Protein 3P57 (pdb70)

Foldseek 3Di:
DVDDDDPDDDDDPVVNVVVCVVVVVVVLVVVLCCCVVVVDKDKDWDQDPVRDIDIDIPDDNVVVVVVVVPD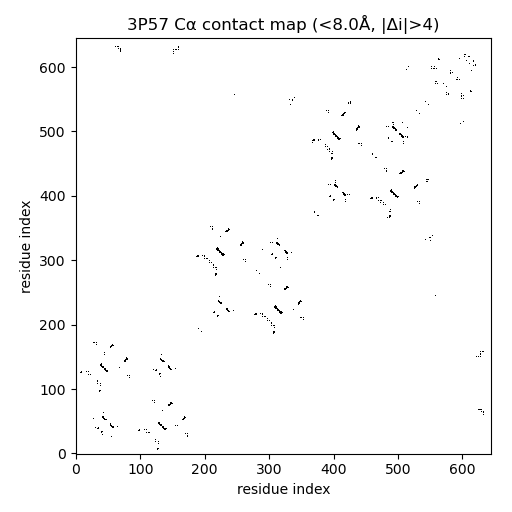DDDDDDDDPVRVVVVVVVD/DVDDDDPDDDDDPVVNVVVCVVVVVVVLVVVLVCCVVPVDWDKDWDQPPVGDIDIDINPDNVVVVVVVVPDDDDDDDDDPVVVVVVVVVD/DVDDDDPDQDDDPVCNVVVCVVVVVVVLVVVLCCCVVVVDWDKDWDQDPVGDIDIDIPDDPVVVVVCVVPVDDDDDDDDPVRVVVVVVVD/DVDDDDPDQDPDPVVNVVVCVVVVVVVQVVVLCCCVVVVDWDKDWDADPVGDIDIDTNDDPVVVVVVVVVDDDDDDDDDPVNVVVVVVVD/DVDDDDPDDDDDPVVNVVVCVVVVVVVLVVVLCCCVVPVDWDKDWDQDPVGDIDIDIPDDNVVVVVVVVPDDDDDDDDDPVRVVVVVVVD/DVDDDDPDDDPPPVVNVVVCVVVVVVVQVVVLCCCVVVVDWDKDWDQDPVGDIDIDTNPDNVVVVVVVVPDDDDDDDDDPVNVVVVVVVD/DDDPVVVVVVVLVVVLVQQLCLLPDPPPPDPDVCNVVNVVLQVVPVVPPPDCVVQVVSLLVVLVDDDPCDRSRPCSNVNVVVVVVVVVVVVVVVVVVVVVVVVVD

Nearest PDB structures (foldseek):
  3p57-assembly1_P  TM=1.010E+00  e=5.625E-16  Homo sapiens
  3io2-assembly1_A  TM=8.941E-01  e=8.814E-12  Homo sapiens
  2mh0-assembly1_B  TM=8.559E-01  e=2.219E-09  Homo sapiens
  7xfg-assembly1_A  TM=8.666E-01  e=4.600E-09  Homo sapiens
  8c84-assembly1_B  TM=9.902E-01  e=6.700E-14  Homo sapiens

B-factor: mean 36.72, std 18.79, range [4.83, 115.81]

Radius of gyration: 32.67 Å; Cα contacts (8 Å, |Δi|>4): 825; chains: 7; bounding box: 84×65×101 Å

GO terms:
  GO:0005515 protein binding (F, IPI)
  GO:0000978 RNA polymerase II cis-regulatory region sequence-specific DNA binding (F, IDA)
  GO:0001228 DNA-binding transcription activator activity, RNA polymerase II-specific (F, IDA)
  GO:0045944 positive regulation of transcription by RNA polymerase II (P, IDA)
  GO:0003682 chromatin binding (F, IDA)
  GO:0005654 nucleoplasm (C, TAS)
  GO:0003700 DNA-binding transcription factor activity (F, IDA)
  GO:0010613 positive regulation of cardiac muscle hypertrophy (P, IDA)
  GO:0005667 transcription regulator complex (C, IDA)
  GO:0010613 positive regulation of cardiac muscle hypertrophy (P, IGI)
  GO:0061629 RNA polymerase II-specific DNA-binding transcription factor binding (F, IPI)
  GO:0005654 nucleoplasm (C, IDA)
  GO:0005634 nucleus (C, IDA)
  GO:0000977 RNA polymerase II transcription regulatory region sequence-specific DNA binding (F, IDA)
  GO:0000981 DNA-binding transcription factor activity, RNA polymerase II-specific (F, IDA)
  GO:00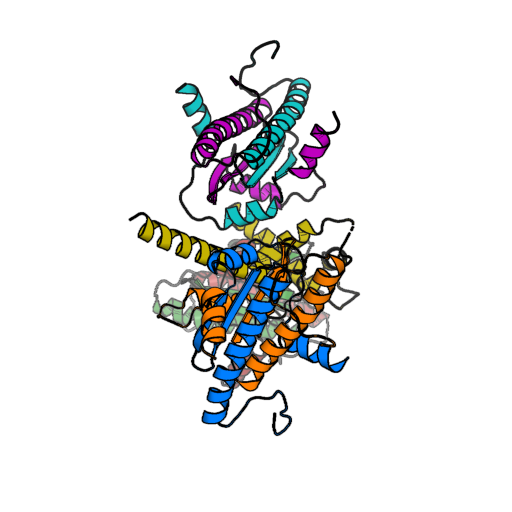43565 sequence-specific DNA binding (F, IDA)
  GO:0006351 DNA-templated transcription (P, IDA)
  GO:0007507 heart development (P, IEP)
  GO:0071277 cellular response to calcium ion (P, IDA)
  GO:0000122 negative regulation of transcription by RNA polymerase II (P, IDA)

Sequence (645 aa):
GRKKIQITRIMDERNRQVTFTKRKFGLMKKAYELSVLCDCEIALIIFNSSNKLFQYASTDMDKVLLKYTEYNEPHESRTNSDIVEALNKKGRKKIQITRIMDERNRQVTFTKRKFGLMKKAYELSVLCDCEIALIIFNSSNKLFQYASTDMDKVLLKYTEYNEPHESRTNSDIVEALNKKGRKKIQITRIMDERNRQVTFTKRKFGLMKKAYELSVLCDCEIALIIFNSSNKLFQYASTDMDKVLLKYTEYNEPHESRTNSDIVEALNKKGRKKIQITRIMDERNRQVTFTKRKFGLMKKAYELSVLCDCEIALIIFNSSNKLFQYASTDMDKVLLKYTEYNEPHESRTNSDIVEALNKKGRKKIQITRIMDERNRQVTFTKRKFGLMKKAYELSVLCDCEIALIIFNSSNKLFQYASTDMDKVLLKYTEYNEPHESRTNSDIVEALNKKGRKKIQITRIMDERNRQVTFTKRKFGLMKKAYELSVLCDCEIALIIFNSSNKLFQYASTDMDKVLLKYTEYNEPHESRTNSDIVEALNKKHMSPGDSRRLSIQRCIQSLVHACQCRNANCSLPSCQKMKRVVQHTKGCCPICKQLIALCCYHAKHCQENKCPVPFCLNIKQKLRQQQLQHRLQQAQMLRRRMASM

Organism: Homo sapiens (NCBI:txid9606)

Solvent-accessible surface area: 38625 Å² total; per-residue (Å²): 117,252,162,164,88,128,47,94,120,26,143,82,119,188,71,35,95,81,17,7,71,141,60,12,48,32,2,0,75,90,0,22,20,1,8,43,1,3,53,12,53,0,2,0,1,0,2,22,57,74,79,117,2,37,20,0,6,14,63,68,14,17,117,0,0,35,59,4,10,105,35,115,112,137,64,52,58,54,51,32,73,62,0,52,96,23,43,111,180,174,120,245,164,180,88,124,49,90,123,28,142,88,116,189,78,38,96,81,17,6,68,141,60,12,63,31,3,0,76,91,0,21,18,1,7,39,2,3,54,8,57,0,2,0,1,0,1,21,62,72,82,115,3,36,17,0,2,8,73,48,10,3,118,1,0,37,60,32,39,107,49,141,117,139,65,55,62,55,56,31,69,60,0,54,84,16,42,106,172,183,116,253,160,178,86,129,50,87,127,22,152,84,120,188,74,40,96,86,19,7,69,143,63,15,48,30,1,1,79,88,0,24,18,0,8,43,2,2,52,10,52,0,2,0,3,0,2,15,53,72,82,118,2,30,19,0,5,22,59,66,13,96,137,0,5,10,60,28,43,23,41,130,108,136,66,57,59,64,50,30,75,65,3,54,90,28,42,104,172,183,120,245,162,163,87,121,56,88,121,27,143,84,115,192,72,23,87,59,22,3,63,147,56,17,78,30,2,3,73,87,0,16,22,1,5,38,0,2,59,11,43,0,2,0,2,0,1,10,41,83,74,114,3,30,17,0,3,6,57,63,10,47,65,0,8,8,72,33,47,82,50,141,103,129,68,57,60,62,56,31,70,59,0,50,83,23,48,104,170,191,114,246,155,173,88,128,51,93,115,28,143,85,113,194,76,22,95,75,21,4,75,147,57,18,48,33,2,1,76,89,0,20,16,0,5,41,1,3,60,10,56,0,1,0,2,0,2,11,46,75,76,116,4,35,18,0,4,18,62,61,13,59,105,2,2,35,69,32,33,100,50,149,103,130,58,60,59,74,32,26,71,58,7,49,76,34,54,107,157,218,116,259,170,171,85,138,52,91,119,28,150,81,116,187,79,34,102,74,20,8,69,142,65,17,107,29,2,4,75,88,0,19,20,1,6,38,2,1,58,9,59,0,2,0,2,0,3,16,53,70,84,111,4,32,17,0,3,3,85,14,9,23,112,0,0,23,62,34,70,86,56,136,115,128,68,58,60,51,50,31,72,61,1,49,97,16,39,114,174,189,208,40,61,35,16,47,26,18,102,10,22,19,66,59,52,12,40,8,0,40,45,2,8,104,12,191,88,99,136,42,112,26,79,28,3,105,154,32,55,162,43,22,118,33,112,169,64,110,103,94,93,34,100,114,9,48,11,30,0,13,34,29,3,67,140,8,127,92,122,139,10,63,5,19,85,0,81,71,12,32,52,98,68,70,23,81,77,0,35,100,80,7,80,100,42,34,69,106,115,128,130,136,81,94,193

Structure (mmCIF, N/CA/C/O backbone):
data_3P57
#
_entry.id   3P57
#
_cell.length_a   74.846
_cell.length_b   90.926
_cell.length_c   144.802
_cell.angle_alpha   90.00
_cell.angle_beta   90.00
_cell.angle_gamma   90.00
#
_symmetry.space_group_name_H-M   'P 21 21 21'
#
loop_
_entity.id
_entity.type
_entity.pdbx_description
1 polymer 'Myocyte-specific enhancer factor 2A'
2 polymer "DNA (5'-D(*A*AP*AP*CP*TP*AP*TP*TP*TP*AP*TP*AP*AP*GP*A)-3')"
3 polymer "DNA (5'-D(*TP*TP*CP*TP*TP*AP*TP*AP*AP*AP*TP*AP*GP*TP*T)-3')"
4 polymer 'Histone acetyltransferase p300'
5 non-polymer 'ZINC ION'
6 water water
#
loop_
_atom_site.group_PDB
_atom_site.id
_atom_site.type_symbol
_atom_site.label_atom_id
_atom_site.label_alt_id
_atom_site.label_comp_id
_atom_site.label_asym_id
_atom_site.label_entity_id
_atom_site.label_seq_id
_atom_site.pdbx_PDB_ins_code
_atom_site.Cartn_x
_atom_site.Cartn_y
_atom_site.Cartn_z
_atom_site.occupancy
_atom_site.B_iso_or_equiv
_atom_site.auth_seq_id
_atom_site.auth_comp_id
_atom_site.auth_asym_id
_atom_site.auth_atom_id
_atom_site.pdbx_PDB_model_num
ATOM 1 N N . GLY A 1 1 ? -16.329 -34.414 -6.004 1.00 11.68 2 GLY A N 1
ATOM 2 C CA . GLY A 1 1 ? -16.777 -35.765 -5.724 1.00 15.39 2 GLY A CA 1
ATOM 3 C C . GLY A 1 1 ? -18.061 -36.049 -6.484 1.00 19.33 2 GLY A C 1
ATOM 4 O O . GLY A 1 1 ? -18.625 -35.139 -7.102 1.00 18.08 2 GLY A O 1
ATOM 5 N N . ARG A 1 2 ? -18.516 -37.301 -6.462 1.00 16.63 3 ARG A N 1
ATOM 6 C CA . ARG A 1 2 ? -19.725 -37.658 -7.187 1.00 23.04 3 ARG A CA 1
ATOM 7 C C . ARG A 1 2 ? -20.860 -36.807 -6.655 1.00 24.12 3 ARG A C 1
ATOM 8 O O . ARG A 1 2 ? -21.790 -36.486 -7.383 1.00 27.25 3 ARG A O 1
ATOM 16 N N . LYS A 1 3 ? -20.769 -36.427 -5.385 1.00 21.39 4 LYS A N 1
ATOM 17 C CA . LYS A 1 3 ? -21.777 -35.560 -4.786 1.00 24.77 4 LYS A CA 1
ATOM 18 C C . LYS A 1 3 ? -21.136 -34.520 -3.885 1.00 23.55 4 LYS A C 1
ATOM 19 O O . LYS A 1 3 ? -20.102 -34.777 -3.273 1.00 21.63 4 LYS A O 1
ATOM 25 N N . LYS A 1 4 ? -21.730 -33.340 -3.796 1.00 19.95 5 LYS A N 1
ATOM 26 C CA . LYS A 1 4 ? -21.204 -32.378 -2.857 1.00 21.03 5 LYS A CA 1
ATOM 27 C C . LYS A 1 4 ? -21.500 -32.830 -1.436 1.00 23.79 5 LYS A C 1
ATOM 28 O O . LYS A 1 4 ? -22.560 -33.372 -1.169 1.00 22.74 5 LYS A O 1
ATOM 34 N N . ILE A 1 5 ? -20.558 -32.623 -0.523 1.00 19.71 6 ILE A N 1
ATOM 35 C CA . ILE A 1 5 ? -20.833 -32.865 0.878 1.00 23.25 6 ILE A CA 1
ATOM 36 C C . ILE A 1 5 ? -20.748 -31.572 1.659 1.00 21.68 6 ILE A C 1
ATOM 37 O O . ILE A 1 5 ? -20.041 -30.642 1.266 1.00 24.54 6 ILE A O 1
ATOM 42 N N . GLN A 1 6 ? -21.475 -31.512 2.765 1.00 18.08 7 GLN A N 1
ATOM 43 C CA . GLN A 1 6 ? -21.405 -30.349 3.631 1.00 19.13 7 GLN A CA 1
ATOM 44 C C . GLN A 1 6 ? -20.335 -30.591 4.708 1.00 16.87 7 GLN A C 1
ATOM 45 O O . GLN A 1 6 ? -20.000 -31.729 5.035 1.00 14.33 7 GLN A O 1
ATOM 51 N N . ILE A 1 7 ? -19.774 -29.516 5.236 1.00 14.77 8 ILE A N 1
ATOM 52 C CA . ILE A 1 7 ? -18.734 -29.676 6.236 1.00 19.08 8 ILE A CA 1
ATOM 53 C C . ILE A 1 7 ? -19.375 -29.801 7.621 1.00 14.68 8 ILE A C 1
ATOM 54 O O . ILE A 1 7 ? -19.555 -28.814 8.313 1.00 14.51 8 ILE A O 1
ATOM 59 N N . THR A 1 8 ? -19.699 -31.036 7.985 1.00 11.66 9 THR A N 1
ATOM 60 C CA . THR A 1 8 ? -20.323 -31.389 9.251 1.00 18.12 9 THR A CA 1
ATOM 61 C C . THR A 1 8 ? -19.837 -32.801 9.527 1.00 15.90 9 THR A C 1
ATOM 62 O O . THR A 1 8 ? -19.482 -33.512 8.595 1.00 17.41 9 THR A O 1
ATOM 66 N N . ARG A 1 9 ? -19.816 -33.210 10.791 1.00 19.70 10 ARG A N 1
ATOM 67 C CA . ARG A 1 9 ? -19.177 -34.478 11.158 1.00 22.64 10 ARG A CA 1
ATOM 68 C C . ARG A 1 9 ? -19.716 -35.663 10.379 1.00 17.88 10 ARG A C 1
ATOM 69 O O . ARG A 1 9 ? -20.918 -35.835 10.264 1.00 18.61 10 ARG A O 1
ATOM 77 N N . ILE A 1 10 ? -18.819 -36.485 9.849 1.00 16.41 11 ILE A N 1
ATOM 78 C CA . ILE A 1 10 ? -19.216 -37.704 9.177 1.00 17.40 11 ILE A CA 1
ATOM 79 C C . ILE A 1 10 ? -19.602 -38.781 10.197 1.00 31.66 11 ILE A C 1
ATOM 80 O O . ILE A 1 10 ? -18.803 -39.165 11.051 1.00 27.73 11 ILE A O 1
ATOM 85 N N . MET A 1 11 ? -20.822 -39.288 10.087 1.00 32.63 12 MET A N 1
ATOM 86 C CA . MET A 1 11 ? -21.351 -40.154 11.128 1.00 39.44 12 MET A CA 1
ATOM 87 C C . MET A 1 11 ? -21.067 -41.632 10.916 1.00 37.28 12 MET A C 1
ATOM 88 O O . MET A 1 11 ? -20.885 -42.359 11.886 1.00 44.73 12 MET A O 1
ATOM 93 N N . ASP A 1 12 ? -20.991 -42.067 9.662 1.00 31.31 13 ASP A N 1
ATOM 94 C CA . ASP A 1 12 ? -20.591 -43.442 9.362 1.00 35.92 13 ASP A CA 1
ATOM 95 C C . ASP A 1 12 ? -19.104 -43.689 9.665 1.00 38.90 13 ASP A C 1
ATOM 96 O O . ASP A 1 12 ? -18.222 -43.090 9.030 1.00 31.87 13 ASP A O 1
ATOM 101 N N . GLU A 1 13 ? -18.830 -44.590 10.606 1.00 36.63 14 GLU A N 1
ATOM 102 C CA . GLU A 1 13 ? -17.463 -44.829 11.076 1.00 37.39 14 GLU A CA 1
ATOM 103 C C . GLU A 1 13 ? -16.476 -45.229 9.972 1.00 34.60 14 GLU A C 1
ATOM 104 O O . GLU A 1 13 ? -15.362 -44.709 9.916 1.00 26.83 14 GLU A O 1
ATOM 110 N N . ARG A 1 14 ? -16.871 -46.174 9.126 1.00 30.08 15 ARG A N 1
ATOM 111 C CA . ARG A 1 14 ? -16.010 -46.628 8.047 1.00 33.96 15 ARG A CA 1
ATOM 112 C C . ARG A 1 14 ? -15.682 -45.462 7.125 1.00 26.64 15 ARG A C 1
ATOM 113 O O . ARG A 1 14 ? -14.516 -45.190 6.814 1.00 25.17 15 ARG A O 1
ATOM 121 N N . ASN A 1 15 ? -16.731 -44.784 6.686 1.00 25.78 16 ASN A N 1
ATOM 122 C CA . ASN A 1 15 ? -16.606 -43.687 5.753 1.00 25.55 16 ASN A CA 1
ATOM 123 C C . ASN A 1 15 ? -15.721 -42.619 6.356 1.00 26.25 16 ASN A C 1
ATOM 124 O O . ASN A 1 15 ? -14.869 -42.062 5.672 1.00 20.65 16 ASN A O 1
ATOM 129 N N . ARG A 1 16 ? -15.903 -42.349 7.644 1.00 19.47 17 ARG A N 1
ATOM 130 C CA . ARG A 1 16 ? -15.111 -41.306 8.257 1.00 22.49 17 ARG A CA 1
ATOM 131 C C . ARG A 1 16 ? -13.618 -41.629 8.198 1.00 21.11 17 ARG A C 1
ATOM 132 O O . ARG A 1 16 ? -12.807 -40.758 7.920 1.00 15.78 17 ARG A O 1
ATOM 140 N N . GLN A 1 17 ? -13.271 -42.885 8.432 1.00 19.23 18 GLN A N 1
ATOM 141 C CA . GLN A 1 17 ? -11.885 -43.318 8.384 1.00 20.56 18 GLN A CA 1
ATOM 142 C C . GLN A 1 17 ? -11.252 -43.203 6.987 1.00 21.85 18 GLN A C 1
ATOM 143 O O . GLN A 1 17 ? -10.097 -42.755 6.826 1.00 17.49 18 GLN A O 1
ATOM 149 N N . VAL A 1 18 ? -11.995 -43.647 5.983 1.00 21.18 19 VAL A N 1
ATOM 150 C CA . VAL A 1 18 ? -11.523 -43.597 4.602 1.00 19.65 19 VAL A CA 1
ATOM 151 C C . VAL A 1 18 ? -11.252 -42.144 4.256 1.00 19.17 19 VAL A C 1
ATOM 152 O O . VAL A 1 18 ? -10.223 -41.820 3.664 1.00 15.95 19 VAL A O 1
ATOM 156 N N . THR A 1 19 ? -12.188 -41.278 4.644 1.00 15.23 20 THR A N 1
ATOM 157 C CA . THR A 1 19 ? -12.087 -39.852 4.401 1.00 16.16 20 THR A CA 1
ATOM 158 C C . THR A 1 19 ? -10.891 -39.199 5.111 1.00 15.60 20 THR A C 1
ATOM 159 O O . THR A 1 19 ? -10.233 -38.331 4.537 1.00 14.54 20 THR A O 1
ATOM 163 N N . PHE A 1 20 ? -10.614 -39.623 6.346 1.00 16.48 21 PHE A N 1
ATOM 164 C CA . PHE A 1 20 ? -9.542 -39.027 7.138 1.00 14.34 21 PHE A CA 1
ATOM 165 C C . PHE A 1 20 ? -8.236 -39.269 6.393 1.00 13.22 21 PHE A C 1
ATOM 166 O O . PHE A 1 20 ? -7.475 -38.341 6.137 1.00 11.44 21 PHE A O 1
ATOM 174 N N . THR A 1 21 ? -8.020 -40.519 6.010 1.00 12.38 22 THR A N 1
ATOM 175 C CA . THR A 1 21 ? -6.749 -40.940 5.457 1.00 16.44 22 THR A CA 1
ATOM 176 C C . THR A 1 21 ? -6.523 -40.247 4.121 1.00 14.63 22 THR A C 1
ATOM 177 O O . THR A 1 21 ? -5.463 -39.716 3.871 1.00 12.97 22 THR A O 1
ATOM 181 N N . LYS A 1 22 ? -7.541 -40.253 3.274 1.00 13.97 23 LYS A N 1
ATOM 182 C CA . LYS A 1 22 ? -7.463 -39.601 1.973 1.00 12.38 23 LYS A CA 1
ATOM 183 C C . LYS A 1 22 ? -7.255 -38.101 2.089 1.00 11.64 23 LYS A C 1
ATOM 184 O O . LYS A 1 22 ? -6.345 -37.556 1.476 1.00 12.08 23 LYS A O 1
ATOM 190 N N . ARG A 1 23 ? -8.093 -37.420 2.870 1.00 10.17 24 ARG A N 1
ATOM 191 C CA . ARG A 1 23 ? -7.929 -35.979 3.028 1.00 12.39 24 ARG A CA 1
ATOM 192 C C . ARG A 1 23 ? -6.680 -35.551 3.798 1.00 10.70 24 ARG A C 1
ATOM 193 O O . ARG A 1 23 ? -6.187 -34.442 3.596 1.00 9.33 24 ARG A O 1
ATOM 201 N N . LYS A 1 24 ? -6.193 -36.405 4.691 1.00 10.97 25 LYS A N 1
ATOM 202 C CA . LYS A 1 24 ? -4.958 -36.117 5.415 1.00 10.64 25 LYS A CA 1
ATOM 203 C C . LYS A 1 24 ? -3.764 -36.112 4.447 1.00 10.87 25 LYS A C 1
ATOM 204 O O . LYS A 1 24 ? -2.917 -35.222 4.494 1.00 7.83 25 LYS A O 1
ATOM 210 N N . PHE A 1 25 ? -3.691 -37.117 3.584 1.00 10.83 26 PHE A N 1
ATOM 211 C CA . PHE A 1 25 ? -2.649 -37.093 2.571 1.00 10.40 26 PHE A CA 1
ATOM 212 C C . PHE A 1 25 ? -2.761 -35.845 1.681 1.00 11.20 26 PHE A C 1
ATOM 213 O O . PHE A 1 25 ? -1.759 -35.193 1.383 1.00 10.90 26 PHE A O 1
ATOM 221 N N . GLY A 1 26 ? -3.985 -35.502 1.268 1.00 10.35 27 GLY A N 1
ATOM 222 C CA . GLY A 1 26 ? -4.194 -34.343 0.420 1.00 8.68 27 GLY A CA 1
ATOM 223 C C . GLY A 1 26 ? -3.733 -33.070 1.115 1.00 10.78 27 GLY A C 1
ATOM 224 O O . GLY A 1 26 ? -3.149 -32.193 0.487 1.00 10.64 27 GLY A O 1
ATOM 225 N N . LEU A 1 27 ? -3.998 -32.959 2.417 1.00 10.03 28 LEU A N 1
ATOM 226 C CA . LEU A 1 27 ? -3.495 -31.819 3.203 1.00 10.40 28 LEU A CA 1
ATOM 227 C C . LEU A 1 27 ? -1.970 -31.765 3.198 1.00 8.81 28 LEU A C 1
ATOM 228 O O . LEU A 1 27 ? -1.367 -30.732 2.926 1.00 11.75 28 LEU A O 1
ATOM 233 N N . MET A 1 28 ? -1.330 -32.884 3.505 1.00 9.45 29 MET A N 1
ATOM 234 C CA . MET A 1 28 ? 0.126 -32.901 3.533 1.00 8.71 29 MET A CA 1
ATOM 235 C C . MET A 1 28 ? 0.710 -32.584 2.152 1.00 9.89 29 MET A C 1
ATOM 236 O O . MET A 1 28 ? 1.756 -31.960 2.037 1.00 11.49 29 MET A O 1
ATOM 241 N N . LYS A 1 29 ? 0.042 -33.028 1.097 1.00 9.91 30 LYS A N 1
ATOM 242 C CA . LYS A 1 29 ? 0.544 -32.742 -0.241 1.00 12.11 30 LYS A CA 1
ATOM 243 C C . LYS A 1 29 ? 0.507 -31.239 -0.508 1.00 10.95 30 LYS A C 1
ATOM 244 O O . LYS A 1 29 ? 1.507 -30.674 -0.955 1.00 10.00 30 LYS A O 1
ATOM 250 N N . LYS A 1 30 ? -0.628 -30.599 -0.220 1.00 7.82 31 LYS A N 1
ATOM 251 C CA . LYS A 1 30 ? -0.731 -29.134 -0.329 1.00 9.77 31 LYS A CA 1
ATOM 252 C C . LYS A 1 30 ? 0.313 -28.388 0.496 1.00 8.70 31 LYS A C 1
ATOM 253 O O . LYS A 1 30 ? 0.766 -27.330 0.083 1.00 9.52 31 LYS A O 1
ATOM 259 N N . ALA A 1 31 ? 0.622 -28.893 1.689 1.00 5.63 32 ALA A N 1
ATOM 260 C CA . ALA A 1 31 ? 1.592 -28.250 2.571 1.00 8.85 32 ALA A CA 1
ATOM 261 C C . ALA A 1 31 ? 2.991 -28.394 1.956 1.00 8.46 32 ALA A C 1
ATOM 262 O O . ALA A 1 31 ? 3.725 -27.433 1.863 1.00 7.41 32 ALA A O 1
ATOM 264 N N . TYR A 1 32 ? 3.337 -29.597 1.526 1.00 7.70 33 TYR A N 1
ATOM 265 C CA . TYR A 1 32 ? 4.582 -29.776 0.788 1.00 12.06 33 TYR A CA 1
ATOM 266 C C . TYR A 1 32 ? 4.708 -28.747 -0.378 1.00 11.99 33 TYR A C 1
ATOM 267 O O . TYR A 1 32 ? 5.694 -28.014 -0.458 1.00 9.31 33 TYR A O 1
ATOM 276 N N . GLU A 1 33 ? 3.685 -28.658 -1.232 1.00 9.00 34 GLU A N 1
ATOM 277 C CA . GLU A 1 33 ? 3.724 -27.740 -2.381 1.00 11.04 34 GLU A CA 1
ATOM 278 C C . GLU A 1 33 ? 3.876 -26.289 -1.965 1.00 8.46 34 GLU A C 1
ATOM 279 O O . GLU A 1 33 ? 4.628 -25.537 -2.579 1.00 8.67 34 GLU A O 1
ATOM 285 N N . LEU A 1 34 ? 3.150 -25.888 -0.933 1.00 8.04 35 LEU A N 1
ATOM 286 C CA . LEU A 1 34 ? 3.297 -24.529 -0.443 1.00 10.37 35 LEU A CA 1
ATOM 287 C C . LEU A 1 34 ? 4.729 -24.280 0.033 1.00 10.78 35 LEU A C 1
ATOM 288 O O . LEU A 1 34 ? 5.291 -23.219 -0.236 1.00 8.82 35 LEU A O 1
ATOM 293 N N . SER A 1 35 ? 5.316 -25.249 0.734 1.00 8.60 36 SER A N 1
ATOM 294 C CA . SER A 1 35 ? 6.664 -25.032 1.249 1.00 14.13 36 SER A CA 1
ATOM 295 C C . SER A 1 35 ? 7.685 -24.886 0.116 1.00 12.14 36 SER A C 1
ATOM 296 O O . SER A 1 35 ? 8.588 -24.081 0.210 1.00 13.81 36 SER A O 1
ATOM 299 N N . VAL A 1 36 ? 7.518 -25.629 -0.967 1.00 9.36 37 VAL A N 1
ATOM 300 C CA . VAL A 1 36 ? 8.476 -25.540 -2.062 1.00 11.12 37 VAL A CA 1
ATOM 301 C C . VAL A 1 36 ? 8.193 -24.311 -2.916 1.00 13.82 37 VAL A C 1
ATOM 302 O O . VAL A 1 36 ? 9.102 -23.542 -3.219 1.00 12.85 37 VAL A O 1
ATOM 306 N N . LEU A 1 37 ? 6.930 -24.102 -3.276 1.00 9.16 38 LEU A N 1
ATOM 307 C CA . LEU A 1 37 ? 6.572 -22.972 -4.145 1.00 9.89 38 LEU A CA 1
ATOM 308 C C . LEU A 1 37 ? 6.987 -21.633 -3.554 1.00 9.78 38 LEU A C 1
ATOM 309 O O . LEU A 1 37 ? 7.473 -20.751 -4.254 1.00 9.82 38 LEU A O 1
ATOM 314 N N . CYS A 1 38 ? 6.787 -21.472 -2.255 1.00 8.04 39 CYS A N 1
ATOM 315 C CA . CYS A 1 38 ? 6.898 -20.150 -1.684 1.00 8.93 39 CYS A CA 1
ATOM 316 C C . CYS A 1 38 ? 8.020 -20.045 -0.664 1.00 14.27 39 CYS A C 1
ATOM 317 O O . CYS A 1 38 ? 8.086 -19.055 0.065 1.00 14.97 39 CYS A O 1
ATOM 320 N N . ASP A 1 39 ? 8.888 -21.058 -0.634 1.00 12.86 40 ASP A N 1
ATOM 321 C CA . ASP A 1 39 ? 10.059 -21.073 0.244 1.00 16.36 40 ASP A CA 1
ATOM 322 C C . ASP A 1 39 ? 9.632 -20.785 1.686 1.00 19.65 40 ASP A C 1
ATOM 323 O O . ASP A 1 39 ? 10.085 -19.825 2.272 1.00 18.21 40 ASP A O 1
ATOM 328 N N . CYS A 1 40 ? 8.732 -21.587 2.244 1.00 16.32 41 CYS A N 1
ATOM 329 C CA . CYS A 1 40 ? 8.398 -21.386 3.634 1.00 18.20 41 CYS A CA 1
ATOM 330 C C . CYS A 1 40 ? 8.527 -22.672 4.454 1.00 15.49 41 CYS A C 1
ATOM 331 O O . CYS A 1 40 ? 8.861 -23.722 3.925 1.00 16.82 41 CYS A O 1
ATOM 334 N N . GLU A 1 41 ? 8.322 -22.559 5.760 1.00 15.92 42 GLU A N 1
ATOM 335 C CA . GLU A 1 41 ? 8.474 -23.685 6.654 1.00 15.42 42 GLU A CA 1
ATOM 336 C C . GLU A 1 41 ? 7.105 -23.951 7.254 1.00 16.95 42 GLU A C 1
ATOM 337 O O . GLU A 1 41 ? 6.397 -23.025 7.659 1.00 12.84 42 GLU A O 1
ATOM 343 N N . ILE A 1 42 ? 6.750 -25.224 7.328 1.00 14.25 43 ILE A N 1
ATOM 344 C CA . ILE A 1 42 ? 5.421 -25.599 7.720 1.00 11.18 43 ILE A CA 1
ATOM 345 C C . ILE A 1 42 ? 5.547 -26.786 8.617 1.00 11.27 43 ILE A C 1
ATOM 346 O O . ILE A 1 42 ? 6.368 -27.645 8.382 1.00 12.94 43 ILE A O 1
ATOM 351 N N . ALA A 1 43 ? 4.741 -26.805 9.668 1.00 10.86 44 ALA A N 1
ATOM 352 C CA . ALA A 1 43 ? 4.626 -27.961 10.529 1.00 12.05 44 ALA A CA 1
ATOM 353 C C . ALA A 1 43 ? 3.136 -28.221 10.651 1.00 7.77 44 ALA A C 1
ATOM 354 O O . ALA A 1 43 ? 2.365 -27.309 10.860 1.00 6.43 44 ALA A O 1
ATOM 356 N N . LEU A 1 44 ? 2.739 -29.472 10.530 1.00 8.69 45 LEU A N 1
ATOM 357 C CA . LEU A 1 44 ? 1.347 -29.798 10.657 1.00 8.76 45 LEU A CA 1
ATOM 358 C C . LEU A 1 44 ? 1.187 -30.952 11.632 1.00 10.96 45 LEU A C 1
ATOM 359 O O . LEU A 1 44 ? 1.829 -31.997 11.493 1.00 10.52 45 LEU A O 1
ATOM 364 N N . ILE A 1 45 ? 0.333 -30.750 12.628 1.00 8.29 46 ILE A N 1
ATOM 365 C CA . ILE A 1 45 ? 0.075 -31.786 13.610 1.00 10.19 46 ILE A CA 1
ATOM 366 C C . ILE A 1 45 ? -1.402 -32.183 13.680 1.00 9.08 46 ILE A C 1
ATOM 367 O O . ILE A 1 45 ? -2.270 -31.346 13.860 1.00 9.52 46 ILE A O 1
ATOM 372 N N . ILE A 1 46 ? -1.680 -33.475 13.554 1.00 11.53 47 ILE A N 1
ATOM 373 C CA . ILE A 1 46 ? -3.051 -33.947 13.506 1.00 11.94 47 ILE A CA 1
ATOM 374 C C . ILE A 1 46 ? -3.238 -35.080 14.496 1.00 13.56 47 ILE A C 1
ATOM 375 O O . ILE A 1 46 ? -2.500 -36.059 14.466 1.00 12.58 47 ILE A O 1
ATOM 380 N N . PHE A 1 47 ? -4.227 -34.925 15.373 1.00 12.60 48 PHE A N 1
ATOM 381 C CA . PHE A 1 47 ? -4.665 -36.000 16.237 1.00 14.93 48 PHE A CA 1
ATOM 382 C C . PHE A 1 47 ? -6.042 -36.448 15.774 1.00 17.36 48 PHE A C 1
ATOM 383 O O . PHE A 1 47 ? -6.971 -35.626 15.726 1.00 17.29 48 PHE A O 1
ATOM 391 N N . ASN A 1 48 ? -6.188 -37.734 15.448 1.00 15.29 49 ASN A N 1
ATOM 392 C CA . ASN A 1 48 ? -7.489 -38.243 15.021 1.00 20.08 49 ASN A CA 1
ATOM 393 C C . ASN A 1 48 ? -8.419 -38.444 16.217 1.00 21.14 49 ASN A C 1
ATOM 394 O O . ASN A 1 48 ? -8.040 -38.143 17.349 1.00 19.19 49 ASN A O 1
ATOM 399 N N . SER A 1 49 ? -9.634 -38.937 15.972 1.00 21.23 50 SER A N 1
ATOM 400 C CA . SER A 1 49 ? -10.633 -39.026 17.050 1.00 22.48 50 SER A CA 1
ATOM 401 C C . SER A 1 49 ? -10.248 -40.051 18.117 1.00 26.04 50 SER A C 1
ATOM 402 O O . SER A 1 49 ? -10.753 -39.984 19.230 1.00 26.92 50 SER A O 1
ATOM 405 N N . SER A 1 50 ? -9.360 -40.989 17.776 1.00 21.99 51 SER A N 1
ATOM 406 C CA . SER A 1 50 ? -8.825 -41.941 18.760 1.00 25.19 51 SER A CA 1
ATOM 407 C C . SER A 1 50 ? -7.548 -41.434 19.452 1.00 23.44 51 SER A C 1
ATOM 408 O O . SER A 1 50 ? -6.886 -42.167 20.185 1.00 21.45 51 SER A O 1
ATOM 411 N N . ASN A 1 51 ? -7.206 -40.174 19.210 1.00 22.84 52 ASN A N 1
ATOM 412 C CA . ASN A 1 51 ? -5.986 -39.583 19.757 1.00 23.82 52 ASN A CA 1
ATOM 413 C C . ASN A 1 51 ? -4.694 -40.224 19.239 1.00 20.47 52 ASN A C 1
ATOM 414 O O . ASN A 1 51 ? -3.684 -40.266 19.939 1.00 14.88 52 ASN A O 1
ATOM 419 N N . LYS A 1 52 ? -4.728 -40.729 18.014 1.00 19.98 53 LYS A N 1
ATOM 420 C CA . LYS A 1 52 ? -3.490 -41.154 17.381 1.00 18.21 53 LYS A CA 1
ATOM 421 C C . LYS A 1 52 ? -2.913 -39.938 16.665 1.00 18.06 53 LYS A C 1
ATOM 422 O O . LYS A 1 52 ? -3.666 -39.118 16.117 1.00 14.10 53 LYS A O 1
ATOM 428 N N . LEU A 1 53 ? -1.584 -39.822 16.693 1.00 15.77 54 LEU A N 1
ATOM 429 C CA . LEU A 1 53 ? -0.867 -38.676 16.125 1.00 15.57 54 LEU A CA 1
ATOM 430 C C . LEU A 1 53 ? -0.395 -38.911 14.686 1.00 11.89 54 LEU A C 1
ATOM 431 O O . LEU A 1 53 ? 0.079 -39.977 14.346 1.00 12.70 54 LEU A O 1
ATOM 436 N N . PHE A 1 54 ? -0.527 -37.888 13.848 1.00 14.22 55 PHE A N 1
ATOM 437 C CA . PHE A 1 54 ? 0.024 -37.900 12.492 1.00 11.67 55 PHE A CA 1
ATOM 438 C C . PHE A 1 54 ? 0.691 -36.549 12.275 1.00 10.63 55 PHE A C 1
ATOM 439 O O . PHE A 1 54 ? 0.183 -35.545 12.731 1.00 11.34 55 PHE A O 1
ATOM 447 N N . GLN A 1 55 ? 1.841 -36.499 11.612 1.00 10.33 56 GLN A N 1
ATOM 448 C CA . GLN A 1 55 ? 2.564 -35.230 11.548 1.00 11.96 56 GLN A CA 1
ATOM 449 C C . GLN A 1 55 ? 3.321 -35.071 10.239 1.00 11.44 56 GLN A C 1
ATOM 450 O O . GLN A 1 55 ? 3.649 -36.038 9.565 1.00 11.60 56 GLN A O 1
ATOM 456 N N . TYR A 1 56 ? 3.567 -33.821 9.894 1.00 10.68 57 TYR A N 1
ATOM 457 C CA . TYR A 1 56 ? 4.301 -33.471 8.704 1.00 10.09 57 TYR A CA 1
ATOM 458 C C . TYR A 1 56 ? 5.024 -32.191 9.024 1.00 9.62 57 TYR A C 1
ATOM 459 O O . TYR A 1 56 ? 4.501 -31.330 9.742 1.00 10.22 57 TYR A O 1
ATOM 468 N N . ALA A 1 57 ? 6.236 -32.062 8.506 1.00 8.91 58 ALA A N 1
ATOM 469 C CA . ALA A 1 57 ? 6.957 -30.805 8.580 1.00 10.63 58 ALA A CA 1
ATOM 470 C C . ALA A 1 57 ? 7.938 -30.725 7.403 1.00 14.21 58 ALA A C 1
ATOM 471 O O . ALA A 1 57 ? 8.488 -31.740 6.985 1.00 10.89 58 ALA A O 1
ATOM 473 N N . SER A 1 58 ? 8.116 -29.524 6.868 1.00 9.81 59 SER A N 1
ATOM 474 C CA . SER A 1 58 ? 8.978 -29.307 5.729 1.00 13.98 59 SER A CA 1
ATOM 475 C C . SER A 1 58 ? 10.433 -29.255 6.180 1.00 17.86 59 SER A C 1
ATOM 476 O O . SER A 1 58 ? 11.330 -29.314 5.369 1.00 22.47 59 SER A O 1
ATOM 479 N N . THR A 1 59 ? 10.643 -29.110 7.482 1.00 23.64 60 THR A N 1
ATOM 480 C CA . THR A 1 59 ? 11.972 -29.186 8.091 1.00 29.31 60 THR A CA 1
ATOM 481 C C . THR A 1 59 ? 11.817 -29.760 9.494 1.00 26.87 60 THR A C 1
ATOM 482 O O . THR A 1 59 ? 10.712 -30.106 9.903 1.00 30.93 60 THR A O 1
ATOM 486 N N . ASP A 1 60 ? 12.910 -29.857 10.237 1.00 27.93 61 ASP A N 1
ATOM 487 C CA . ASP A 1 60 ? 12.850 -30.449 11.569 1.00 33.22 61 ASP A CA 1
ATOM 488 C C . ASP A 1 60 ? 11.688 -29.854 12.363 1.00 22.45 61 ASP A C 1
ATOM 489 O O . ASP A 1 60 ? 11.635 -28.656 12.567 1.00 18.72 61 ASP A O 1
ATOM 494 N N . MET A 1 61 ? 10.760 -30.711 12.774 1.00 22.02 62 MET A N 1
ATOM 495 C CA . MET A 1 61 ? 9.581 -30.311 13.531 1.00 23.53 62 MET A CA 1
ATOM 496 C C . MET A 1 61 ? 9.941 -29.457 14.742 1.00 22.43 62 MET A C 1
ATOM 497 O O . MET A 1 61 ? 9.377 -28.387 14.966 1.00 19.05 62 MET A O 1
ATOM 502 N N . ASP A 1 62 ? 10.898 -29.937 15.518 1.00 25.46 63 ASP A N 1
ATOM 503 C CA . ASP A 1 62 ? 11.213 -29.308 16.784 1.00 27.63 63 ASP A CA 1
ATOM 504 C C . ASP A 1 62 ? 11.684 -27.888 16.601 1.00 23.09 63 ASP A C 1
ATOM 505 O O . ASP A 1 62 ? 11.373 -27.027 17.428 1.00 22.54 63 ASP A O 1
ATOM 510 N N . LYS A 1 63 ? 12.408 -27.635 15.509 1.00 22.34 64 LYS A N 1
ATOM 511 C CA . LYS A 1 63 ? 12.896 -26.282 15.209 1.00 24.77 64 LYS A CA 1
ATOM 512 C C . LYS A 1 63 ? 11.749 -25.327 14.871 1.00 19.48 64 LYS A C 1
ATOM 513 O O . LYS A 1 63 ? 11.716 -24.185 15.330 1.00 18.77 64 LYS A O 1
ATOM 519 N N . VAL A 1 64 ? 10.827 -25.773 14.024 1.00 19.02 65 VAL A N 1
ATOM 520 C CA . VAL A 1 64 ? 9.665 -24.943 13.732 1.00 20.33 65 VAL A CA 1
ATOM 521 C C . VAL A 1 64 ? 8.865 -24.647 15.011 1.00 15.56 65 VAL A C 1
ATOM 522 O O . VAL A 1 64 ? 8.375 -23.541 15.206 1.00 17.71 65 VAL A O 1
ATOM 526 N N . LEU A 1 65 ? 8.714 -25.638 15.880 1.00 17.18 66 LEU A N 1
ATOM 527 C CA . LEU A 1 65 ? 7.874 -25.445 17.075 1.00 19.46 66 LEU A CA 1
ATOM 528 C C . LEU A 1 65 ? 8.563 -24.505 18.072 1.00 17.02 66 LEU A C 1
ATOM 529 O O . LEU A 1 65 ? 7.931 -23.632 18.647 1.00 16.85 66 LEU A O 1
ATOM 534 N N . LEU A 1 66 ? 9.867 -24.673 18.248 1.00 20.84 67 LEU A N 1
ATOM 535 C CA . LEU A 1 66 ? 10.642 -23.740 19.062 1.00 21.14 67 LEU A CA 1
ATOM 536 C C . LEU A 1 66 ? 10.553 -22.323 18.487 1.00 20.88 67 LEU A C 1
ATOM 537 O O . LEU A 1 66 ? 10.359 -21.374 19.225 1.00 19.33 67 LEU A O 1
ATOM 542 N N . LYS A 1 67 ? 10.680 -22.177 17.167 1.00 19.69 68 LYS A N 1
ATOM 543 C CA . LYS A 1 67 ? 10.522 -20.860 16.541 1.00 18.60 68 LYS A CA 1
ATOM 544 C C . LYS A 1 67 ? 9.135 -20.258 16.826 1.00 19.08 68 LYS A C 1
ATOM 545 O O . LYS A 1 67 ? 8.986 -19.043 16.963 1.00 19.59 68 LYS A O 1
ATOM 551 N N . TYR A 1 68 ? 8.117 -21.101 16.911 1.00 16.38 69 TYR A N 1
ATOM 552 C CA . TYR A 1 68 ? 6.795 -20.617 17.260 1.00 16.08 69 TYR A CA 1
ATOM 553 C C . TYR A 1 68 ? 6.785 -20.070 18.683 1.00 19.19 69 TYR A C 1
ATOM 554 O O . TYR A 1 68 ? 6.295 -18.968 18.920 1.00 17.35 69 TYR A O 1
ATOM 563 N N . THR A 1 69 ? 7.335 -20.833 19.627 1.00 16.75 70 THR A N 1
ATOM 564 C CA . THR A 1 69 ? 7.294 -20.414 21.025 1.00 23.16 70 THR A CA 1
ATOM 565 C C . THR A 1 69 ? 8.066 -19.126 21.232 1.00 24.26 70 THR A C 1
ATOM 566 O O . THR A 1 69 ? 7.734 -18.356 22.118 1.00 22.55 70 THR A O 1
ATOM 570 N N . GLU A 1 70 ? 9.070 -18.883 20.389 1.00 23.39 71 GLU A N 1
ATOM 571 C CA . GLU A 1 70 ? 9.933 -17.713 20.524 1.00 24.75 71 GLU A CA 1
ATOM 572 C C . GLU A 1 70 ? 9.355 -16.490 19.812 1.00 25.40 71 GLU A C 1
ATOM 573 O O . GLU A 1 70 ? 9.854 -15.374 19.969 1.00 27.97 71 GLU A O 1
ATOM 579 N N . TYR A 1 71 ? 8.294 -16.693 19.035 1.00 27.05 72 TYR A N 1
ATOM 580 C CA . TYR A 1 71 ? 7.678 -15.579 18.314 1.00 29.74 72 TYR A CA 1
ATOM 581 C C . TYR A 1 71 ? 6.915 -14.646 19.250 1.00 31.79 72 TYR A C 1
ATOM 582 O O . TYR A 1 71 ? 6.159 -15.094 20.106 1.00 31.75 72 TYR A O 1
ATOM 591 N N . ASN A 1 72 ? 7.092 -13.347 19.058 1.00 39.60 73 ASN A N 1
ATOM 592 C CA . ASN A 1 72 ? 6.476 -12.376 19.950 1.00 45.46 73 ASN A CA 1
ATOM 593 C C . ASN A 1 72 ? 6.031 -11.122 19.218 1.00 43.39 73 ASN A C 1
ATOM 594 O O . ASN A 1 72 ? 6.538 -10.031 19.463 1.00 49.84 73 ASN A O 1
ATOM 599 N N . GLU A 1 73 ? 5.083 -11.302 18.309 1.00 40.59 74 GLU A N 1
ATOM 600 C CA . GLU A 1 73 ? 4.459 -10.212 17.576 1.00 38.18 74 GLU A CA 1
ATOM 601 C C . GLU A 1 73 ? 3.056 -10.704 17.266 1.00 35.99 74 GLU A C 1
ATOM 602 O O . GLU A 1 73 ? 2.846 -11.903 17.138 1.00 37.07 74 GLU A O 1
ATOM 608 N N . PRO A 1 74 ? 2.083 -9.792 17.159 1.00 36.45 75 PRO A N 1
ATOM 609 C CA . PRO A 1 74 ? 0.746 -10.231 16.727 1.00 38.64 75 PRO A CA 1
ATOM 610 C C . PRO A 1 74 ? 0.845 -10.891 15.356 1.00 33.50 75 PRO A C 1
ATOM 611 O O . PRO A 1 74 ? 1.746 -10.557 14.585 1.00 34.36 75 PRO A O 1
ATOM 615 N N . HIS A 1 75 ? -0.068 -11.797 15.042 1.00 30.08 76 HIS A N 1
ATOM 616 C CA . HIS A 1 75 ? 0.000 -12.501 13.770 1.00 26.87 76 HIS A CA 1
ATOM 617 C C . HIS A 1 75 ? -1.295 -13.245 13.513 1.00 24.24 76 HIS A C 1
ATOM 618 O O . HIS A 1 75 ? -2.031 -13.543 14.447 1.00 25.89 76 HIS A O 1
ATOM 625 N N . GLU A 1 76 ? -1.564 -13.556 12.247 1.00 25.83 77 GLU A N 1
ATOM 626 C CA . GLU A 1 76 ? -2.761 -14.306 11.874 1.00 27.77 77 GLU A CA 1
ATOM 627 C C . GLU A 1 76 ? -2.873 -15.603 12.686 1.00 24.98 77 GLU A C 1
ATOM 628 O O . GLU A 1 76 ? -1.978 -16.436 12.649 1.00 20.79 77 GLU A O 1
ATOM 634 N N . SER A 1 77 ? -3.973 -15.749 13.422 1.00 22.40 78 SER A N 1
ATOM 635 C CA . SER A 1 77 ? -4.232 -16.934 14.235 1.00 24.09 78 SER A CA 1
ATOM 636 C C . SER A 1 77 ? -5.664 -17.361 14.046 1.00 26.72 78 SER A C 1
ATOM 637 O O . SER A 1 77 ? -6.561 -16.804 14.671 1.00 27.39 78 SER A O 1
ATOM 640 N N . ARG A 1 78 ? -5.885 -18.347 13.190 1.00 22.06 79 ARG A N 1
ATOM 641 C CA . ARG A 1 78 ? -7.234 -18.764 12.898 1.00 21.78 79 ARG A CA 1
ATOM 642 C C . ARG A 1 78 ? -7.591 -19.994 13.692 1.00 25.69 79 ARG A C 1
ATOM 643 O O . ARG A 1 78 ? -6.718 -20.796 14.069 1.00 19.31 79 ARG A O 1
ATOM 651 N N . THR A 1 79 ? -8.888 -20.120 13.938 1.00 23.09 80 THR A N 1
ATOM 652 C CA . THR A 1 79 ? -9.480 -21.246 14.642 1.00 28.73 80 THR A CA 1
ATOM 653 C C . THR A 1 79 ? -10.692 -21.705 13.833 1.00 27.69 80 THR A C 1
ATOM 654 O O . THR A 1 79 ? -11.088 -21.046 12.873 1.00 29.93 80 THR A O 1
ATOM 658 N N . ASN A 1 80 ? -11.281 -22.830 14.199 1.00 26.14 81 ASN A N 1
ATOM 659 C CA . ASN A 1 80 ? -12.448 -23.290 13.470 1.00 33.86 81 ASN A CA 1
ATOM 660 C C . ASN A 1 80 ? -13.579 -22.253 13.408 1.00 34.64 81 ASN A C 1
ATOM 661 O O . ASN A 1 80 ? -14.173 -22.044 12.353 1.00 42.51 81 ASN A O 1
ATOM 666 N N . SER A 1 81 ? -13.846 -21.568 14.512 1.00 39.53 82 SER A N 1
ATOM 667 C CA . SER A 1 81 ? -14.855 -20.514 14.489 1.00 41.63 82 SER A CA 1
ATOM 668 C C . SER A 1 81 ? -14.492 -19.422 13.495 1.00 46.83 82 SER A C 1
ATOM 669 O O . SER A 1 81 ? -15.314 -19.025 12.676 1.00 54.80 82 SER A O 1
ATOM 672 N N . ASP A 1 82 ? -13.263 -18.928 13.575 1.00 39.53 83 ASP A N 1
ATOM 673 C CA . ASP A 1 82 ? -12.814 -17.838 12.716 1.00 43.46 83 ASP A CA 1
ATOM 674 C C . ASP A 1 82 ? -13.026 -18.137 11.239 1.00 49.44 83 ASP A C 1
ATOM 675 O O . ASP A 1 82 ? -13.496 -17.281 10.497 1.00 52.81 83 ASP A O 1
ATOM 680 N N . ILE A 1 83 ? -12.654 -19.345 10.814 1.00 47.56 84 ILE A N 1
ATOM 681 C CA . ILE A 1 83 ? -12.667 -19.689 9.397 1.00 43.89 84 ILE A CA 1
ATOM 682 C C . ILE A 1 83 ? -14.088 -19.826 8.884 1.00 47.07 84 ILE A C 1
ATOM 683 O O . ILE A 1 83 ? -14.369 -19.566 7.711 1.00 49.68 84 ILE A O 1
ATOM 688 N N . VAL A 1 84 ? -14.981 -20.249 9.766 1.00 45.56 85 VAL A N 1
ATOM 689 C CA . VAL A 1 84 ? -16.394 -20.288 9.434 1.00 54.44 85 VAL A CA 1
ATOM 690 C C . VAL A 1 84 ? -16.899 -18.905 9.003 1.00 58.00 85 VAL A C 1
ATOM 691 O O . VAL A 1 84 ? -17.415 -18.738 7.896 1.00 59.78 85 VAL A O 1
ATOM 695 N N . GLU A 1 85 ? -16.739 -17.917 9.877 1.00 55.23 86 GLU A N 1
ATOM 696 C CA . GLU A 1 85 ? -17.139 -16.548 9.568 1.00 59.40 86 GLU A CA 1
ATOM 697 C C . GLU A 1 85 ? -16.571 -16.082 8.229 1.00 60.03 86 GLU A C 1
ATOM 698 O O . GLU A 1 85 ? -17.285 -15.513 7.402 1.00 60.95 86 GLU A O 1
ATOM 704 N N . ALA A 1 86 ? -15.284 -16.338 8.020 1.00 55.70 87 ALA A N 1
ATOM 705 C CA . ALA A 1 86 ? -14.593 -15.918 6.800 1.00 58.62 87 ALA A CA 1
ATOM 706 C C . ALA A 1 86 ? -15.252 -16.433 5.519 1.00 63.54 87 ALA A C 1
ATOM 707 O O . ALA A 1 86 ? -15.429 -15.680 4.558 1.00 67.64 87 ALA A O 1
ATOM 709 N N . LEU A 1 87 ? -15.602 -17.716 5.506 1.00 60.69 88 LEU A N 1
ATOM 710 C CA . LEU A 1 87 ? -16.246 -18.316 4.343 1.00 62.90 88 LEU A CA 1
ATOM 711 C C . LEU A 1 87 ? -17.657 -17.765 4.127 1.00 70.61 88 LEU A C 1
ATOM 712 O O . LEU A 1 87 ? -18.099 -17.618 2.986 1.00 74.63 88 LEU A O 1
ATOM 717 N N . ASN A 1 88 ? -18.354 -17.460 5.221 1.00 71.35 89 ASN A N 1
ATOM 718 C CA . ASN A 1 88 ? -19.719 -16.927 5.156 1.00 73.73 89 ASN A CA 1
ATOM 719 C C . ASN A 1 88 ? -19.819 -15.566 4.457 1.00 77.28 89 ASN A C 1
ATOM 720 O O . ASN A 1 88 ? -20.820 -15.260 3.806 1.00 80.02 89 ASN A O 1
ATOM 725 N N . LYS A 1 89 ? -18.786 -14.745 4.600 1.00 74.64 90 LYS A N 1
ATOM 726 C CA . LYS A 1 89 ? -18.742 -13.482 3.875 1.00 84.28 90 LYS A CA 1
ATOM 727 C C . LYS A 1 89 ? -18.511 -13.741 2.383 1.00 87.95 90 LYS A C 1
ATOM 728 O O . LYS A 1 89 ? -19.252 -13.232 1.537 1.00 94.09 90 LYS A O 1
ATOM 734 N N . LYS A 1 90 ? -17.489 -14.535 2.065 1.00 81.72 91 LYS A N 1
ATOM 735 C CA . LYS A 1 90 ? -17.208 -14.892 0.676 1.00 81.87 91 LYS A CA 1
ATOM 736 C C . LYS A 1 90 ? -18.370 -15.684 0.078 1.00 86.52 91 LYS A C 1
ATOM 737 O O . LYS A 1 90 ? -18.280 -16.903 -0.086 1.00 84.48 91 LYS A O 1
ATOM 744 N N . GLY B 1 1 ? -5.643 -24.295 -12.485 1.00 9.45 2 GLY B N 1
ATOM 745 C CA . GLY B 1 1 ? -5.165 -22.990 -12.908 1.00 13.10 2 GLY B CA 1
ATOM 746 C C . GLY B 1 1 ? -5.210 -22.889 -14.423 1.00 15.14 2 GLY B C 1
ATOM 747 O O . GLY B 1 1 ? -5.447 -23.898 -15.077 1.00 13.39 2 GLY B O 1
ATOM 748 N N . ARG B 1 2 ? -5.006 -21.688 -14.979 1.00 16.87 3 ARG B N 1
ATOM 749 C CA . ARG B 1 2 ? -5.004 -21.521 -16.439 1.00 20.99 3 ARG B CA 1
ATOM 750 C C . ARG B 1 2 ? -3.967 -22.451 -17.059 1.00 20.28 3 ARG B C 1
ATOM 751 O O . ARG B 1 2 ? -4.083 -22.840 -18.217 1.00 21.71 3 ARG B O 1
ATOM 759 N N . LYS B 1 3 ? -2.973 -22.822 -16.256 1.00 15.01 4 LYS B N 1
ATOM 760 C CA . LYS B 1 3 ? -1.829 -23.596 -16.719 1.00 21.35 4 LYS B CA 1
ATOM 761 C C . LYS B 1 3 ? -1.257 -24.465 -15.582 1.00 25.83 4 LYS B C 1
ATOM 762 O O . LYS B 1 3 ? -1.277 -24.067 -14.418 1.00 22.18 4 LYS B O 1
ATOM 768 N N . LYS B 1 4 ? -0.749 -25.649 -15.907 1.00 22.64 5 LYS B N 1
ATOM 769 C CA . LYS B 1 4 ? -0.125 -26.493 -14.887 1.00 24.56 5 LYS B CA 1
ATOM 770 C C . LYS B 1 4 ? 1.225 -25.916 -14.478 1.00 26.72 5 LYS B C 1
ATOM 771 O O . LYS B 1 4 ? 1.938 -25.360 -15.306 1.00 26.51 5 LYS B O 1
ATOM 777 N N . ILE B 1 5 ? 1.583 -26.039 -13.204 1.00 20.94 6 ILE B N 1
ATOM 778 C CA . ILE B 1 5 ? 2.898 -25.582 -12.794 1.00 23.87 6 ILE B CA 1
ATOM 779 C C . ILE B 1 5 ? 3.727 -26.717 -12.217 1.00 24.57 6 ILE B C 1
ATOM 780 O O . ILE B 1 5 ? 3.192 -27.716 -11.734 1.00 23.93 6 ILE B O 1
ATOM 785 N N . GLN B 1 6 ? 5.040 -26.547 -12.270 1.00 20.49 7 GLN B N 1
ATOM 786 C CA . GLN B 1 6 ? 5.944 -27.442 -11.586 1.00 26.23 7 GLN B CA 1
ATOM 787 C C . GLN B 1 6 ? 6.109 -26.965 -10.154 1.00 17.58 7 GLN B C 1
ATOM 788 O O . GLN B 1 6 ? 6.090 -25.768 -9.878 1.00 15.51 7 GLN B O 1
ATOM 794 N N . ILE B 1 7 ? 6.255 -27.913 -9.248 1.00 20.25 8 ILE B N 1
ATOM 795 C CA . ILE B 1 7 ? 6.527 -27.588 -7.862 1.00 16.21 8 ILE B CA 1
ATOM 796 C C . ILE B 1 7 ? 8.015 -27.271 -7.713 1.00 18.75 8 ILE B C 1
ATOM 797 O O . ILE B 1 7 ? 8.831 -28.146 -7.401 1.00 16.15 8 ILE B O 1
ATOM 802 N N . THR B 1 8 ? 8.350 -26.011 -7.977 1.00 16.57 9 THR B N 1
ATOM 803 C CA . THR B 1 8 ? 9.691 -25.496 -7.830 1.00 14.79 9 THR B CA 1
ATOM 804 C C . THR B 1 8 ? 9.499 -24.088 -7.313 1.00 14.14 9 THR B C 1
ATOM 805 O O . THR B 1 8 ? 8.464 -23.458 -7.563 1.00 14.45 9 THR B O 1
ATOM 809 N N . ARG B 1 9 ? 10.499 -23.579 -6.619 1.00 13.83 10 ARG B N 1
ATOM 810 C CA . ARG B 1 9 ? 10.386 -22.275 -5.994 1.00 15.74 10 ARG B CA 1
ATOM 811 C C . ARG B 1 9 ? 10.013 -21.203 -7.022 1.00 15.88 10 ARG B C 1
ATOM 812 O O . ARG B 1 9 ? 10.574 -21.144 -8.108 1.00 14.61 10 ARG B O 1
ATOM 820 N N . ILE B 1 10 ? 9.033 -20.382 -6.672 1.00 13.03 11 ILE B N 1
ATOM 821 C CA . ILE B 1 10 ? 8.663 -19.227 -7.473 1.00 15.80 11 ILE B CA 1
ATOM 822 C C . ILE B 1 10 ? 9.637 -18.069 -7.220 1.00 21.21 11 ILE B C 1
ATOM 823 O O . ILE B 1 10 ? 9.738 -17.566 -6.086 1.00 17.18 11 ILE B O 1
ATOM 828 N N . MET B 1 11 ? 10.351 -17.648 -8.263 1.00 17.67 12 MET B N 1
ATOM 829 C CA . MET B 1 11 ? 11.418 -16.668 -8.100 1.00 21.98 12 MET B CA 1
ATOM 830 C C . MET B 1 11 ? 10.929 -15.218 -8.159 1.00 23.65 12 MET B C 1
ATOM 83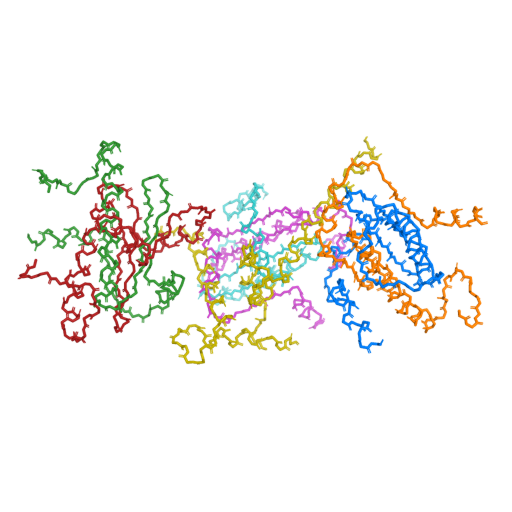1 O O . MET B 1 11 ? 11.459 -14.360 -7.451 1.00 30.51 12 MET B O 1
ATOM 836 N N . ASP B 1 12 ? 9.931 -14.947 -8.997 1.00 19.39 13 ASP B N 1
ATOM 837 C CA . ASP B 1 12 ? 9.296 -13.621 -9.048 1.00 23.24 13 ASP B CA 1
ATOM 838 C C . ASP B 1 12 ? 8.555 -13.272 -7.757 1.00 23.60 13 ASP B C 1
ATOM 839 O O . ASP B 1 12 ? 7.593 -13.962 -7.393 1.00 18.17 13 ASP B O 1
ATOM 844 N N . GLU B 1 13 ? 8.976 -12.186 -7.098 1.00 20.77 14 GLU B N 1
ATOM 845 C CA . GLU B 1 13 ? 8.478 -11.842 -5.762 1.00 23.99 14 GLU B CA 1
ATOM 846 C C . GLU B 1 13 ? 6.963 -11.601 -5.704 1.00 21.58 14 GLU B C 1
ATOM 847 O O . GLU B 1 13 ? 6.300 -12.069 -4.785 1.00 18.56 14 GLU B O 1
ATOM 853 N N . ARG B 1 14 ? 6.424 -10.858 -6.667 1.00 21.46 15 ARG B N 1
ATOM 854 C CA . ARG B 1 14 ? 4.986 -10.592 -6.676 1.00 25.23 15 ARG B CA 1
ATOM 855 C C . ARG B 1 14 ? 4.210 -11.907 -6.760 1.00 19.12 15 ARG B C 1
ATOM 856 O O . ARG B 1 14 ? 3.344 -12.177 -5.946 1.00 18.82 15 ARG B O 1
ATOM 864 N N . ASN B 1 15 ? 4.564 -12.734 -7.729 1.00 19.53 16 ASN B N 1
ATOM 865 C CA . ASN B 1 15 ? 3.909 -14.018 -7.921 1.00 20.29 16 ASN B CA 1
ATOM 866 C C . ASN B 1 15 ? 4.053 -14.936 -6.699 1.00 17.98 16 ASN B C 1
ATOM 867 O O . ASN B 1 15 ? 3.086 -15.577 -6.265 1.00 13.71 16 ASN B O 1
ATOM 872 N N . ARG B 1 16 ? 5.262 -15.004 -6.151 1.00 15.01 17 ARG B N 1
ATOM 873 C CA . ARG B 1 16 ? 5.482 -15.798 -4.9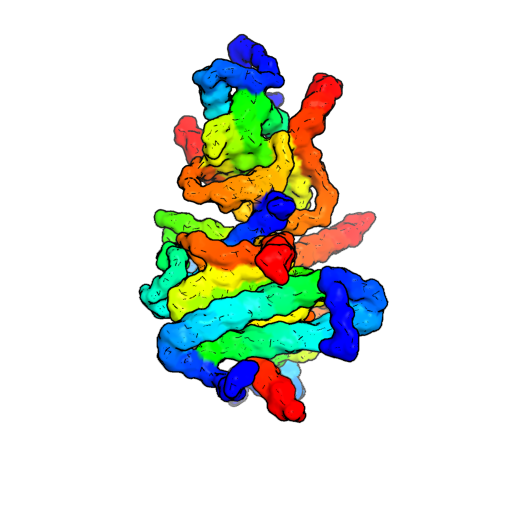60 1.00 14.36 17 ARG B CA 1
ATOM 874 C C . ARG B 1 16 ? 4.563 -15.334 -3.816 1.00 12.96 17 ARG B C 1
ATOM 875 O O . ARG B 1 16 ? 3.972 -16.151 -3.119 1.00 12.22 17 ARG B O 1
ATOM 883 N N . GLN B 1 17 ? 4.436 -14.030 -3.639 1.00 12.40 18 GLN B N 1
ATOM 884 C CA . GLN B 1 17 ? 3.682 -13.502 -2.507 1.00 17.23 18 GLN B CA 1
ATOM 885 C C . GLN B 1 17 ? 2.172 -13.693 -2.678 1.00 16.47 18 GLN B C 1
ATOM 886 O O . GLN B 1 17 ? 1.496 -14.091 -1.725 1.00 12.35 18 GLN B O 1
ATOM 892 N N . VAL B 1 18 ? 1.662 -13.435 -3.885 1.00 12.53 19 VAL B N 1
ATOM 893 C CA . VAL B 1 18 ? 0.251 -13.692 -4.194 1.00 16.36 19 VAL B CA 1
ATOM 894 C C . VAL B 1 18 ? -0.082 -15.194 -4.050 1.00 14.18 19 VAL B C 1
ATOM 895 O O . VAL B 1 18 ? -1.135 -15.580 -3.528 1.00 11.84 19 VAL B O 1
ATOM 899 N N . THR B 1 19 ? 0.827 -16.041 -4.507 1.00 12.11 20 THR B N 1
ATOM 900 C CA . THR B 1 19 ? 0.605 -17.481 -4.476 1.00 11.91 20 THR B CA 1
ATOM 901 C C . THR B 1 19 ? 0.564 -17.982 -3.009 1.00 13.34 20 THR B C 1
ATOM 902 O O . THR B 1 19 ? -0.292 -18.801 -2.630 1.00 7.86 20 THR B O 1
ATOM 906 N N . PHE B 1 20 ? 1.466 -17.440 -2.196 1.00 9.65 21 PHE B N 1
ATOM 907 C CA . PHE B 1 20 ? 1.547 -17.743 -0.767 1.00 12.42 21 PHE B CA 1
ATOM 908 C C . PHE B 1 20 ? 0.201 -17.483 -0.084 1.00 10.59 21 PHE B C 1
ATOM 909 O O . PHE B 1 20 ? -0.387 -18.380 0.514 1.00 9.82 21 PHE B O 1
ATOM 917 N N . THR B 1 21 ? -0.287 -16.258 -0.204 1.00 10.63 22 THR B N 1
ATOM 918 C CA . THR B 1 21 ? -1.494 -15.838 0.504 1.00 13.49 22 THR B CA 1
ATOM 919 C C . THR B 1 21 ? -2.658 -16.743 0.098 1.00 14.86 22 THR B C 1
ATOM 920 O O . THR B 1 21 ? -3.375 -17.291 0.937 1.00 12.97 22 THR B O 1
ATOM 924 N N . LYS B 1 22 ? -2.801 -16.937 -1.204 1.00 11.09 23 LYS B N 1
ATOM 925 C CA . LYS B 1 22 ? -3.861 -17.759 -1.746 1.00 10.92 23 LYS B CA 1
ATOM 926 C C . LYS B 1 22 ? -3.776 -19.207 -1.249 1.00 13.59 23 LYS B C 1
ATOM 927 O O . LYS B 1 22 ? -4.732 -19.749 -0.695 1.00 11.83 23 LYS B O 1
ATOM 933 N N . ARG B 1 23 ? -2.628 -19.848 -1.445 1.00 10.53 24 ARG B N 1
ATOM 934 C CA . ARG B 1 23 ? -2.503 -21.238 -1.067 1.00 9.31 24 ARG B CA 1
ATOM 935 C C . ARG B 1 23 ? -2.511 -21.458 0.444 1.00 7.65 24 ARG B C 1
ATOM 936 O O . ARG B 1 23 ? -2.919 -22.502 0.892 1.00 7.21 24 ARG B O 1
ATOM 944 N N . LYS B 1 24 ? -2.043 -20.480 1.202 1.00 8.19 25 LYS B N 1
ATOM 945 C CA . LYS B 1 24 ? -2.072 -20.544 2.665 1.00 11.69 25 LYS B CA 1
ATOM 946 C C . LYS B 1 24 ? -3.533 -20.626 3.118 1.00 10.99 25 LYS B C 1
ATOM 947 O O . LYS B 1 24 ? -3.895 -21.474 3.920 1.00 13.09 25 LYS B O 1
ATOM 953 N N . PHE B 1 25 ? -4.368 -19.758 2.575 1.00 10.60 26 PHE B N 1
ATOM 954 C CA . PHE B 1 25 ? -5.806 -19.820 2.865 1.00 16.94 26 PHE B CA 1
ATOM 955 C C . PHE B 1 25 ? -6.405 -21.192 2.493 1.00 12.49 26 PHE B C 1
ATOM 956 O O . PHE B 1 25 ? -7.093 -21.824 3.304 1.00 10.18 26 PHE B O 1
ATOM 964 N N . GLY B 1 26 ? -6.111 -21.663 1.286 1.00 10.40 27 GLY B N 1
ATOM 965 C CA . GLY B 1 26 ? -6.559 -22.969 0.836 1.00 8.24 27 GLY B CA 1
ATOM 966 C C . GLY B 1 26 ? -6.164 -24.126 1.742 1.00 9.61 27 GLY B C 1
ATOM 967 O O . GLY B 1 26 ? -6.930 -25.055 1.953 1.00 9.00 27 GLY B O 1
ATOM 968 N N . LEU B 1 27 ? -4.953 -24.070 2.279 1.00 10.37 28 LEU B N 1
ATOM 969 C CA . LEU B 1 27 ? -4.465 -25.087 3.203 1.00 10.48 28 LEU B CA 1
ATOM 970 C C . LEU B 1 27 ? -5.239 -24.998 4.552 1.00 9.25 28 LEU B C 1
ATOM 971 O O . LEU B 1 27 ? -5.665 -25.995 5.123 1.00 9.59 28 LEU B O 1
ATOM 976 N N . MET B 1 28 ? -5.389 -23.795 5.078 1.00 8.98 29 MET B N 1
ATOM 977 C CA . MET B 1 28 ? -6.189 -23.598 6.297 1.00 9.99 29 MET B CA 1
ATOM 978 C C . MET B 1 28 ? -7.638 -24.084 6.086 1.00 11.44 29 MET B C 1
ATOM 979 O O . MET B 1 28 ? -8.228 -24.722 6.965 1.00 11.20 29 MET B O 1
ATOM 984 N N . LYS B 1 29 ? -8.180 -23.828 4.895 1.00 8.27 30 LYS B N 1
ATOM 985 C CA . LYS B 1 29 ? -9.533 -24.246 4.591 1.00 10.53 30 LYS B CA 1
ATOM 986 C C . LYS B 1 29 ? -9.628 -25.753 4.685 1.00 11.89 30 LYS B C 1
ATOM 987 O O . LYS B 1 29 ? -10.509 -26.278 5.388 1.00 10.01 30 LYS B O 1
ATOM 993 N N . LYS B 1 30 ? -8.703 -26.453 4.031 1.00 7.89 31 LYS B N 1
ATOM 994 C CA . LYS B 1 30 ? -8.718 -27.921 4.057 1.00 9.64 31 LYS B CA 1
ATOM 995 C C . LYS B 1 30 ? -8.466 -28.508 5.455 1.00 10.81 31 LYS B C 1
ATOM 996 O O . LYS B 1 30 ? -8.970 -29.596 5.783 1.00 9.38 31 LYS B O 1
ATOM 1002 N N . ALA B 1 31 ? -7.661 -27.810 6.252 1.00 7.15 32 ALA B N 1
ATOM 1003 C CA . ALA B 1 31 ? -7.378 -28.273 7.598 1.00 10.28 32 ALA B CA 1
ATOM 1004 C C . ALA B 1 31 ? -8.670 -28.149 8.401 1.00 9.52 32 ALA B C 1
ATOM 1005 O O . ALA B 1 31 ? -9.062 -29.060 9.081 1.00 10.62 32 ALA B O 1
ATOM 1007 N N . TYR B 1 32 ? -9.326 -27.009 8.292 1.00 12.30 33 TYR B N 1
ATOM 1008 C CA . TYR B 1 32 ? -10.626 -26.820 8.914 1.00 11.17 33 TYR B CA 1
ATOM 1009 C C . TYR B 1 32 ? -11.561 -27.976 8.570 1.00 11.26 33 TYR B C 1
ATOM 1010 O O . TYR B 1 32 ? -12.043 -28.666 9.472 1.00 12.28 33 TYR B O 1
ATOM 1019 N N . GLU B 1 33 ? -11.777 -28.208 7.270 1.00 11.07 34 GLU B N 1
ATOM 1020 C CA . GLU B 1 33 ? -12.654 -29.276 6.774 1.00 11.65 34 GLU B CA 1
ATOM 1021 C C . GLU B 1 33 ? -12.292 -30.662 7.311 1.00 12.89 34 GLU B C 1
ATOM 1022 O O . GLU B 1 33 ? -13.179 -31.439 7.661 1.00 13.81 34 GLU B O 1
ATOM 1028 N N . LEU B 1 34 ? -10.996 -30.969 7.379 1.00 10.05 35 LEU B N 1
ATOM 1029 C CA . LEU B 1 34 ? -10.553 -32.252 7.913 1.00 11.44 35 LEU B CA 1
ATOM 1030 C C . LEU B 1 34 ? -10.912 -32.365 9.393 1.00 12.82 35 LEU B C 1
ATOM 1031 O O . LEU B 1 34 ? -11.326 -33.434 9.840 1.00 11.04 35 LEU B O 1
ATOM 1036 N N . SER B 1 35 ? -10.763 -31.280 10.148 1.00 8.37 36 SER B N 1
ATOM 1037 C CA . SER B 1 35 ? -11.052 -31.371 11.584 1.00 15.84 36 SER B CA 1
ATOM 1038 C C . SER B 1 35 ? -12.554 -31.474 11.868 1.00 16.64 36 SER B C 1
ATOM 1039 O O . SER B 1 35 ? -12.946 -32.134 12.811 1.00 17.89 36 SER B O 1
ATOM 1042 N N . VAL B 1 36 ? -13.387 -30.853 11.039 1.00 15.34 37 VAL B N 1
ATOM 1043 C CA . VAL B 1 36 ? -14.834 -30.990 11.213 1.00 13.92 37 VAL B CA 1
ATOM 1044 C C . VAL B 1 36 ? -15.374 -32.316 10.675 1.00 16.77 37 VAL B C 1
ATOM 1045 O O . VAL B 1 36 ? -16.098 -33.013 11.382 1.00 18.32 37 VAL B O 1
ATOM 1049 N N . LEU B 1 37 ? -15.010 -32.682 9.445 1.00 13.70 38 LEU B N 1
ATOM 1050 C CA . LEU B 1 37 ? -15.522 -33.907 8.837 1.00 11.81 38 LEU B CA 1
ATOM 1051 C C . LEU B 1 37 ? -15.151 -35.133 9.645 1.00 18.67 38 LEU B C 1
ATOM 1052 O O . LEU B 1 37 ? -15.946 -36.079 9.792 1.00 16.47 38 LEU B O 1
ATOM 1057 N N . CYS B 1 38 ? -13.925 -35.136 10.158 1.00 10.86 39 CYS B N 1
ATOM 1058 C CA . CYS B 1 38 ? -13.398 -36.336 10.776 1.00 18.05 39 CYS B CA 1
ATOM 1059 C C . CYS B 1 38 ? -13.132 -36.203 12.270 1.00 21.19 39 CYS B C 1
ATOM 1060 O O . CYS B 1 38 ? -12.487 -37.055 12.854 1.00 23.53 39 CYS B O 1
ATOM 1063 N N . ASP B 1 39 ? -13.627 -35.130 12.876 1.00 19.43 40 ASP B N 1
ATOM 1064 C CA . ASP B 1 39 ? -13.530 -34.955 14.321 1.00 23.35 40 ASP B CA 1
ATOM 1065 C C . ASP B 1 39 ? -12.109 -35.089 14.880 1.00 28.15 40 ASP B C 1
ATOM 1066 O O . ASP B 1 39 ? -11.885 -35.832 15.834 1.00 23.66 40 ASP B O 1
ATOM 1071 N N . CYS B 1 40 ? -11.150 -34.368 14.305 1.00 17.98 41 CYS B N 1
ATOM 1072 C CA . CYS B 1 40 ? -9.804 -34.416 14.840 1.00 21.26 41 CYS B CA 1
ATOM 1073 C C . CYS B 1 40 ? -9.285 -33.036 15.218 1.00 20.88 41 CYS B C 1
ATOM 1074 O O . CYS B 1 40 ? -9.877 -32.021 14.873 1.00 22.28 41 CYS B O 1
ATOM 1077 N N . GLU B 1 41 ? -8.197 -33.001 15.970 1.00 18.77 42 GLU B N 1
ATOM 1078 C CA . GLU B 1 41 ? -7.622 -31.737 16.358 1.00 15.68 42 GLU B CA 1
ATOM 1079 C C . GLU B 1 41 ? -6.385 -31.522 15.505 1.00 13.95 42 GLU B C 1
ATOM 1080 O O . GLU B 1 41 ? -5.613 -32.446 15.275 1.00 15.10 42 GLU B O 1
ATOM 1086 N N . ILE B 1 42 ? -6.190 -30.293 15.056 1.00 12.40 43 ILE B N 1
ATOM 1087 C CA . ILE B 1 42 ? -5.132 -30.001 14.114 1.00 13.98 43 ILE B CA 1
ATOM 1088 C C . ILE B 1 42 ? -4.420 -28.706 14.481 1.00 12.14 43 ILE B C 1
ATOM 1089 O O . ILE B 1 42 ? -5.062 -27.727 14.832 1.00 12.01 43 ILE B O 1
ATOM 1094 N N . ALA B 1 43 ? -3.092 -28.717 14.401 1.00 9.71 44 ALA B N 1
ATOM 1095 C CA . ALA B 1 43 ? -2.284 -27.495 14.543 1.00 11.34 44 ALA B CA 1
ATOM 1096 C C . ALA B 1 43 ? -1.463 -27.319 13.264 1.00 9.31 44 ALA B C 1
ATOM 1097 O O . ALA B 1 43 ? -0.876 -28.264 12.767 1.00 9.97 44 ALA B O 1
ATOM 1099 N N . LEU B 1 44 ? -1.430 -26.110 12.743 1.00 9.99 45 LEU B N 1
ATOM 1100 C CA . LEU B 1 44 ? -0.750 -25.831 11.500 1.00 10.83 45 LEU B CA 1
ATOM 1101 C C . LEU B 1 44 ? 0.034 -24.546 11.716 1.00 10.99 45 LEU B C 1
ATOM 1102 O O . LEU B 1 44 ? -0.543 -23.509 12.038 1.00 10.04 45 LEU B O 1
ATOM 1107 N N . ILE B 1 45 ? 1.350 -24.640 11.569 1.00 10.46 46 ILE B N 1
ATOM 1108 C CA . ILE B 1 45 ? 2.236 -23.492 11.736 1.00 10.20 46 ILE B CA 1
ATOM 1109 C C . ILE B 1 45 ? 3.002 -23.217 10.455 1.00 9.09 46 ILE B C 1
ATOM 1110 O O . ILE B 1 45 ? 3.654 -24.106 9.918 1.00 10.23 46 ILE B O 1
ATOM 1115 N N . ILE B 1 46 ? 2.946 -21.977 9.991 1.00 9.48 47 ILE B N 1
ATOM 1116 C CA . ILE B 1 46 ? 3.609 -21.601 8.764 1.00 10.35 47 ILE B CA 1
ATOM 1117 C C . ILE B 1 46 ? 4.515 -20.375 8.975 1.00 16.99 47 ILE B C 1
ATOM 1118 O O . ILE B 1 46 ? 4.051 -19.341 9.426 1.00 16.57 47 ILE B O 1
ATOM 1123 N N . PHE B 1 47 ? 5.793 -20.493 8.626 1.00 10.91 48 PHE B N 1
ATOM 1124 C CA . PHE B 1 47 ? 6.660 -19.326 8.512 1.00 14.53 48 PHE B CA 1
ATOM 1125 C C . PHE B 1 47 ? 6.966 -19.016 7.049 1.00 16.87 48 PHE B C 1
ATOM 1126 O O . PHE B 1 47 ? 7.503 -19.870 6.338 1.00 16.32 48 PHE B O 1
ATOM 1134 N N . ASN B 1 48 ? 6.639 -17.801 6.600 1.00 18.59 49 ASN B N 1
ATOM 1135 C CA . ASN B 1 48 ? 6.893 -17.430 5.211 1.00 19.27 49 ASN B CA 1
ATOM 1136 C C . ASN B 1 48 ? 8.387 -17.158 4.974 1.00 22.14 49 ASN B C 1
ATOM 1137 O O . ASN B 1 48 ? 9.187 -17.367 5.878 1.00 18.97 49 ASN B O 1
ATOM 1142 N N . SER B 1 49 ? 8.769 -16.723 3.773 1.00 23.63 50 SER B N 1
ATOM 1143 C CA . SER B 1 49 ? 10.204 -16.664 3.448 1.00 25.70 50 SER B CA 1
ATOM 1144 C C . SER B 1 49 ? 10.930 -15.622 4.286 1.00 29.70 50 SER B C 1
ATOM 1145 O O . SER B 1 49 ? 12.144 -15.721 4.506 1.00 29.22 50 SER B O 1
ATOM 1148 N N . SER B 1 50 ? 10.171 -14.644 4.774 1.00 23.82 51 SER B N 1
ATOM 1149 C CA . SER B 1 50 ? 10.724 -13.576 5.591 1.00 24.81 51 SER B CA 1
ATOM 1150 C C . SER B 1 50 ? 10.489 -13.841 7.083 1.00 28.08 51 SER B C 1
ATOM 1151 O O . SER B 1 50 ? 10.509 -12.921 7.909 1.00 25.57 51 SER B O 1
ATOM 1154 N N . ASN B 1 51 ? 10.255 -15.112 7.404 1.00 29.14 52 ASN B N 1
ATOM 1155 C CA . ASN B 1 51 ? 10.104 -15.579 8.781 1.00 27.62 52 ASN B CA 1
ATOM 1156 C C . ASN B 1 51 ? 8.989 -14.915 9.591 1.00 24.64 52 ASN B C 1
ATOM 1157 O O . ASN B 1 51 ? 9.125 -14.735 10.802 1.00 24.09 52 ASN B O 1
ATOM 1162 N N . LYS B 1 52 ? 7.882 -14.582 8.923 1.00 23.78 53 LYS B N 1
ATOM 1163 C CA . LYS B 1 52 ? 6.662 -14.129 9.598 1.00 21.03 53 LYS B CA 1
ATOM 1164 C C . LYS B 1 52 ? 5.733 -15.308 9.875 1.00 23.92 53 LYS B C 1
ATOM 1165 O O . LYS B 1 52 ? 5.634 -16.233 9.057 1.00 19.81 53 LYS B O 1
ATOM 1171 N N . LEU B 1 53 ? 5.052 -15.263 11.024 1.00 20.70 54 LEU B N 1
ATOM 1172 C CA . LEU B 1 53 ? 4.245 -16.385 11.515 1.00 20.34 54 LEU B CA 1
ATOM 1173 C C . LEU B 1 53 ? 2.785 -16.303 11.063 1.00 16.44 54 LEU B C 1
ATOM 1174 O O . LEU B 1 53 ? 2.176 -15.250 11.161 1.00 17.20 54 LEU B O 1
ATOM 1179 N N . PHE B 1 54 ? 2.246 -17.422 10.569 1.00 12.39 55 PHE B N 1
ATOM 1180 C CA . PHE B 1 54 ? 0.820 -17.574 10.302 1.00 12.34 55 PHE B CA 1
ATOM 1181 C C . PHE B 1 54 ? 0.419 -18.926 10.900 1.00 16.65 55 PHE B C 1
ATOM 1182 O O . PHE B 1 54 ? 1.175 -19.908 10.821 1.00 13.83 55 PHE B O 1
ATOM 1190 N N . GLN B 1 55 ? -0.751 -18.997 11.522 1.00 13.18 56 GLN B N 1
ATOM 1191 C CA . GLN B 1 55 ? -1.095 -20.210 12.217 1.00 12.05 56 GLN B CA 1
ATOM 1192 C C . GLN B 1 55 ? -2.577 -20.512 12.180 1.00 16.00 56 GLN B C 1
ATOM 1193 O O . GLN B 1 55 ? -3.397 -19.640 11.965 1.00 18.16 56 GLN B O 1
ATOM 1199 N N . TYR B 1 56 ? -2.897 -21.778 12.388 1.00 14.12 57 TYR B N 1
ATOM 1200 C CA . TYR B 1 56 ? -4.259 -22.228 12.484 1.00 11.24 57 TYR B CA 1
ATOM 1201 C C . TYR B 1 56 ? -4.273 -23.410 13.438 1.00 12.94 57 TYR B C 1
ATOM 1202 O O . TYR B 1 56 ? -3.393 -24.281 13.401 1.00 11.38 57 TYR B O 1
ATOM 1211 N N . ALA B 1 57 ? -5.277 -23.456 14.295 1.00 13.89 58 ALA B N 1
ATOM 1212 C CA . ALA B 1 57 ? -5.478 -24.653 15.094 1.00 16.04 58 ALA B CA 1
ATOM 1213 C C . ALA B 1 57 ? -6.972 -24.832 15.249 1.00 19.54 58 ALA B C 1
ATOM 1214 O O . ALA B 1 57 ? -7.714 -23.848 15.304 1.00 17.54 58 ALA B O 1
ATOM 1216 N N . SER B 1 58 ? -7.419 -26.080 15.273 1.00 17.02 59 SER B N 1
ATOM 1217 C CA . SER B 1 58 ? -8.842 -26.351 15.349 1.00 21.71 59 SER B CA 1
ATOM 1218 C C . SER B 1 58 ? -9.374 -25.831 16.695 1.00 23.28 59 SER B C 1
ATOM 1219 O O . SER B 1 58 ? -10.342 -25.073 16.747 1.00 26.63 59 SER B O 1
ATOM 1222 N N . THR B 1 59 ? -8.685 -26.219 17.763 1.00 27.03 60 THR B N 1
ATOM 1223 C CA . THR B 1 59 ? -8.872 -25.701 19.120 1.00 32.03 60 THR B CA 1
ATOM 1224 C C . THR B 1 59 ? -7.552 -25.065 19.563 1.00 33.16 60 THR B C 1
ATOM 1225 O O . THR B 1 59 ? -6.590 -25.047 18.799 1.00 37.69 60 THR B O 1
ATOM 1229 N N . ASP B 1 60 ? -7.493 -24.562 20.789 1.00 31.16 61 ASP B N 1
ATOM 1230 C CA . ASP B 1 60 ? -6.286 -23.911 21.314 1.00 33.57 61 ASP B CA 1
ATOM 1231 C C . ASP B 1 60 ? -4.940 -24.475 20.783 1.00 22.18 61 ASP B C 1
ATOM 1232 O O . ASP B 1 60 ? -4.602 -25.628 21.008 1.00 23.58 61 ASP B O 1
ATOM 1237 N N . MET B 1 61 ? -4.175 -23.650 20.082 1.00 22.88 62 MET B N 1
ATOM 1238 C CA . MET B 1 61 ? -2.888 -24.091 19.529 1.00 23.39 62 MET B CA 1
ATOM 1239 C C . MET B 1 61 ? -1.984 -24.778 20.566 1.00 22.66 62 MET B C 1
ATOM 1240 O O . MET B 1 61 ? -1.537 -25.910 20.372 1.00 18.76 62 MET B O 1
ATOM 1245 N N . ASP B 1 62 ? -1.744 -24.087 21.674 1.00 22.65 63 ASP B N 1
ATOM 1246 C CA . ASP B 1 62 ? -0.812 -24.543 22.705 1.00 23.81 63 ASP B CA 1
ATOM 1247 C C . ASP B 1 62 ? -1.222 -25.864 23.330 1.00 23.49 63 ASP B C 1
ATOM 1248 O O . ASP B 1 62 ? -0.372 -26.669 23.680 1.00 24.78 63 ASP B O 1
ATOM 1253 N N . LYS B 1 63 ? -2.523 -26.088 23.469 1.00 24.07 64 LYS B N 1
ATOM 1254 C CA . LYS B 1 63 ? -3.010 -27.362 23.979 1.00 21.59 64 LYS B CA 1
ATOM 1255 C C . LYS B 1 63 ? -2.723 -28.521 23.036 1.00 20.30 64 LYS B C 1
ATOM 1256 O O . LYS B 1 63 ? -2.471 -29.645 23.472 1.00 19.01 64 LYS B O 1
ATOM 1262 N N . VAL B 1 64 ? -2.811 -28.280 21.734 1.00 16.52 65 VAL B N 1
ATOM 1263 C CA . VAL B 1 64 ? -2.493 -29.356 20.810 1.00 14.49 65 VAL B CA 1
ATOM 1264 C C . VAL B 1 64 ? -0.999 -29.677 20.842 1.00 13.86 65 VAL B C 1
ATOM 1265 O O . VAL B 1 64 ? -0.624 -30.836 20.813 1.00 14.62 65 VAL B O 1
ATOM 1269 N N . LEU B 1 65 ? -0.153 -28.649 20.895 1.00 13.24 66 LEU B N 1
ATOM 1270 C CA . LEU B 1 65 ? 1.299 -28.873 20.871 1.00 17.26 66 LEU B CA 1
ATOM 1271 C C . LEU B 1 65 ? 1.734 -29.518 22.175 1.00 16.76 66 LEU B C 1
ATOM 1272 O O . LEU B 1 65 ? 2.597 -30.396 22.188 1.00 15.91 66 LEU B O 1
ATOM 1277 N N . LEU B 1 66 ? 1.113 -29.086 23.272 1.00 20.77 67 LEU B N 1
ATOM 1278 C CA . LEU B 1 66 ? 1.336 -29.730 24.554 1.00 20.90 67 LEU B CA 1
ATOM 1279 C C . LEU B 1 66 ? 1.046 -31.238 24.441 1.00 22.93 67 LEU B C 1
ATOM 1280 O O . LEU B 1 66 ? 1.874 -32.070 24.815 1.00 22.73 67 LEU B O 1
ATOM 1285 N N . LYS B 1 67 ? -0.120 -31.587 23.901 1.00 18.24 68 LYS B N 1
ATOM 1286 C CA . LYS B 1 67 ? -0.467 -32.985 23.726 1.00 19.48 68 LYS B CA 1
ATOM 1287 C C . LYS B 1 67 ? 0.549 -33.673 22.821 1.00 20.45 68 LYS B C 1
ATOM 1288 O O . LYS B 1 67 ? 0.902 -34.849 23.021 1.00 19.46 68 LYS B O 1
ATOM 1294 N N . TYR B 1 68 ? 1.040 -32.931 21.832 1.00 16.59 69 TYR B N 1
ATOM 1295 C CA . TYR B 1 68 ? 2.075 -33.451 20.959 1.00 15.90 69 TYR B CA 1
ATOM 1296 C C . TYR B 1 68 ? 3.325 -33.805 21.763 1.00 20.51 69 TYR B C 1
ATOM 1297 O O . TYR B 1 68 ? 3.904 -34.878 21.566 1.00 17.53 69 TYR B O 1
ATOM 1306 N N . THR B 1 69 ? 3.753 -32.922 22.667 1.00 17.27 70 THR B N 1
ATOM 1307 C CA . THR B 1 69 ? 4.994 -33.211 23.422 1.00 23.33 70 THR B CA 1
ATOM 1308 C C . THR B 1 69 ? 4.887 -34.437 24.338 1.00 25.89 70 THR B C 1
ATOM 1309 O O . THR B 1 69 ? 5.908 -34.945 24.817 1.00 21.81 70 THR B O 1
ATOM 1313 N N . GLU B 1 70 ? 3.663 -34.920 24.569 1.00 18.82 71 GLU B N 1
ATOM 1314 C CA . GLU B 1 70 ? 3.457 -36.037 25.484 1.00 21.90 71 GLU B CA 1
ATOM 1315 C C . GLU B 1 70 ? 3.339 -37.356 24.750 1.00 26.29 71 GLU B C 1
ATOM 1316 O O . GLU B 1 70 ? 3.244 -38.412 25.371 1.00 25.57 71 GLU B O 1
ATOM 1322 N N . TYR B 1 71 ? 3.327 -37.299 23.424 1.00 28.34 72 TYR B N 1
ATOM 1323 C CA . TYR B 1 71 ? 3.142 -38.510 22.643 1.00 23.27 72 TYR B CA 1
ATOM 1324 C C . TYR B 1 71 ? 4.441 -39.303 22.680 1.00 27.54 72 TYR B C 1
ATOM 1325 O O . TYR B 1 71 ? 5.534 -38.734 22.646 1.00 25.49 72 TYR B O 1
ATOM 1334 N N . ASN B 1 72 ? 4.317 -40.620 22.747 1.00 28.75 73 ASN B N 1
ATOM 1335 C CA . ASN B 1 72 ? 5.487 -41.460 22.928 1.00 25.84 73 ASN B CA 1
ATOM 1336 C C . ASN B 1 72 ? 5.319 -42.859 22.363 1.00 24.50 73 ASN B C 1
ATOM 1337 O O . ASN B 1 72 ? 5.501 -43.855 23.062 1.00 32.00 73 ASN B O 1
ATOM 1342 N N . GLU B 1 73 ? 4.958 -42.913 21.088 1.00 24.28 74 GLU B N 1
ATOM 1343 C CA . GLU B 1 73 ? 4.683 -44.150 20.387 1.00 22.93 74 GLU B CA 1
ATOM 1344 C C . GLU B 1 73 ? 5.071 -43.867 18.954 1.00 20.53 74 GLU B C 1
ATOM 1345 O O . GLU B 1 73 ? 4.973 -42.727 18.507 1.00 20.60 74 GLU B O 1
ATOM 1351 N N . PRO B 1 74 ? 5.510 -44.888 18.219 1.00 16.14 75 PRO B N 1
ATOM 1352 C CA . PRO B 1 74 ? 5.831 -44.593 16.822 1.00 18.80 75 PRO B CA 1
ATOM 1353 C C . PRO B 1 74 ? 4.578 -44.163 16.036 1.00 19.14 75 PRO B C 1
ATOM 1354 O O . PRO B 1 74 ? 3.477 -44.657 16.263 1.00 16.80 75 PRO B O 1
ATOM 1358 N N . HIS B 1 75 ? 4.744 -43.238 15.109 1.00 19.98 76 HIS B N 1
ATOM 1359 C CA . HIS B 1 75 ? 3.590 -42.737 14.374 1.00 25.25 76 HIS B CA 1
ATOM 1360 C C . HIS B 1 75 ? 4.056 -42.204 13.038 1.00 19.37 76 HIS B C 1
ATOM 1361 O O . HIS B 1 75 ? 5.258 -42.039 12.815 1.00 17.03 76 HIS B O 1
ATOM 1368 N N . GLU B 1 76 ? 3.097 -41.935 12.163 1.00 15.47 77 GLU B N 1
ATOM 1369 C CA . GLU B 1 76 ? 3.398 -41.364 10.865 1.00 20.58 77 GLU B CA 1
ATOM 1370 C C . GLU B 1 76 ? 4.072 -40.004 11.060 1.00 15.88 77 GLU B C 1
ATOM 1371 O O . GLU B 1 76 ? 3.481 -39.089 11.637 1.00 15.32 77 GLU B O 1
ATOM 1377 N N . SER B 1 77 ? 5.312 -39.879 10.602 1.00 15.53 78 SER B N 1
ATOM 1378 C CA . SER B 1 77 ? 5.970 -38.577 10.545 1.00 17.10 78 SER B CA 1
ATOM 1379 C C . SER B 1 77 ? 6.531 -38.341 9.149 1.00 20.29 78 SER B C 1
ATOM 1380 O O . SER B 1 77 ? 7.559 -38.917 8.775 1.00 19.85 78 SER B O 1
ATOM 1383 N N . ARG B 1 78 ? 5.873 -37.473 8.389 1.00 18.64 79 ARG B N 1
ATOM 1384 C CA . ARG B 1 78 ? 6.260 -37.239 7.007 1.00 16.99 79 ARG B CA 1
ATOM 1385 C C . ARG B 1 78 ? 7.058 -35.965 6.776 1.00 15.60 79 ARG B C 1
ATOM 1386 O O . ARG B 1 78 ? 6.882 -34.972 7.481 1.00 13.28 79 ARG B O 1
ATOM 1394 N N . THR B 1 79 ? 7.943 -36.031 5.782 1.00 15.54 80 THR B N 1
ATOM 1395 C CA . THR B 1 79 ? 8.773 -34.913 5.351 1.00 17.16 80 THR B CA 1
ATOM 1396 C C . THR B 1 79 ? 8.535 -34.675 3.855 1.00 17.64 80 THR B C 1
ATOM 1397 O O . THR B 1 79 ? 7.817 -35.425 3.205 1.00 13.83 80 THR B O 1
ATOM 1401 N N . ASN B 1 80 ? 9.179 -33.657 3.303 1.00 17.76 81 ASN B N 1
ATOM 1402 C CA . ASN B 1 80 ? 9.088 -33.406 1.879 1.00 20.23 81 ASN B CA 1
ATOM 1403 C C . ASN B 1 80 ? 9.517 -34.592 1.006 1.00 23.73 81 ASN B C 1
ATOM 1404 O O . ASN B 1 80 ? 8.809 -34.956 0.045 1.00 24.11 81 ASN B O 1
ATOM 1409 N N . SER B 1 81 ? 10.619 -35.241 1.369 1.00 18.65 82 SER B N 1
ATOM 1410 C CA . SER B 1 81 ? 11.068 -36.391 0.594 1.00 23.89 82 SER B CA 1
ATOM 1411 C C . SER B 1 81 ? 10.096 -37.572 0.627 1.00 29.46 82 SER B C 1
ATOM 1412 O O . SER B 1 81 ? 9.904 -38.226 -0.391 1.00 27.13 82 SER B O 1
ATOM 1415 N N . ASP B 1 82 ? 9.483 -37.851 1.777 1.00 21.47 83 ASP B N 1
ATOM 1416 C CA . ASP B 1 82 ? 8.524 -38.947 1.832 1.00 23.56 83 ASP B CA 1
ATOM 1417 C C . ASP B 1 82 ? 7.346 -38.653 0.907 1.00 27.74 83 ASP B C 1
ATOM 1418 O O . ASP B 1 82 ? 6.811 -39.553 0.268 1.00 22.57 83 ASP B O 1
ATOM 1423 N N . ILE B 1 83 ? 6.935 -37.391 0.847 1.00 22.57 84 ILE B N 1
ATOM 1424 C CA . ILE B 1 83 ? 5.794 -37.041 0.011 1.00 23.85 84 ILE B CA 1
ATOM 1425 C C . ILE B 1 83 ? 6.140 -37.136 -1.476 1.00 21.74 84 ILE B C 1
ATOM 1426 O O . ILE B 1 83 ? 5.355 -37.635 -2.269 1.00 21.37 84 ILE B O 1
ATOM 1431 N N . VAL B 1 84 ? 7.319 -36.660 -1.845 1.00 19.57 85 VAL B N 1
ATOM 1432 C CA . VAL B 1 84 ? 7.792 -36.843 -3.200 1.00 26.62 85 VAL B CA 1
ATOM 1433 C C . VAL B 1 84 ? 7.746 -38.336 -3.599 1.00 33.27 85 VAL B C 1
ATOM 1434 O O . VAL B 1 84 ? 7.211 -38.695 -4.651 1.00 32.25 85 VAL B O 1
ATOM 1438 N N . GLU B 1 85 ? 8.257 -39.206 -2.735 1.00 31.21 86 GLU B N 1
ATOM 1439 C CA . GLU B 1 85 ? 8.262 -40.638 -3.026 1.00 36.67 86 GLU B CA 1
ATOM 1440 C C . GLU B 1 85 ? 6.863 -41.180 -3.235 1.00 34.98 86 GLU B C 1
ATOM 1441 O O . GLU B 1 85 ? 6.620 -41.926 -4.177 1.00 36.22 86 GLU B O 1
ATOM 1447 N N . ALA B 1 86 ? 5.952 -40.828 -2.336 1.00 29.16 87 ALA B N 1
ATOM 1448 C CA . ALA B 1 86 ? 4.582 -41.309 -2.435 1.00 31.93 87 ALA B CA 1
ATOM 1449 C C . ALA B 1 86 ? 3.959 -40.830 -3.733 1.00 36.00 87 ALA B C 1
ATOM 1450 O O . ALA B 1 86 ? 3.164 -41.544 -4.341 1.00 39.50 87 ALA B O 1
ATOM 1452 N N . LEU B 1 87 ? 4.323 -39.622 -4.156 1.00 30.76 88 LEU B N 1
ATOM 1453 C CA . LEU B 1 87 ? 3.791 -39.078 -5.398 1.00 34.16 88 LEU B CA 1
ATOM 1454 C C . LEU B 1 87 ? 4.334 -39.849 -6.591 1.00 38.42 88 LEU B C 1
ATOM 1455 O O . LEU B 1 87 ? 3.584 -40.201 -7.491 1.00 45.72 88 LEU B O 1
ATOM 1460 N N . ASN B 1 88 ? 5.632 -40.128 -6.591 1.00 39.84 89 ASN B N 1
ATOM 1461 C CA . ASN B 1 88 ? 6.227 -40.879 -7.694 1.00 43.25 89 ASN B CA 1
ATOM 1462 C C . ASN B 1 88 ? 5.598 -42.265 -7.885 1.00 44.70 89 ASN B C 1
ATOM 1463 O O . ASN B 1 88 ? 5.223 -42.635 -8.999 1.00 46.68 89 ASN B O 1
ATOM 1468 N N . LYS B 1 89 ? 5.457 -43.014 -6.795 1.00 44.58 90 LYS B N 1
ATOM 1469 C CA . LYS B 1 89 ? 4.839 -44.336 -6.849 1.00 50.67 90 LYS B CA 1
ATOM 1470 C C . LYS B 1 89 ? 3.545 -44.344 -7.673 1.00 55.63 90 LYS B C 1
ATOM 1471 O O . LYS B 1 89 ? 3.293 -45.279 -8.436 1.00 60.63 90 LYS B O 1
ATOM 1477 N N . LYS B 1 90 ? 2.727 -43.308 -7.529 1.00 54.35 91 LYS B N 1
ATOM 1478 C CA . LYS B 1 90 ? 1.492 -43.223 -8.315 1.00 59.77 91 LYS B CA 1
ATOM 1479 C C . LYS B 1 90 ? 1.706 -42.548 -9.680 1.00 57.89 91 LYS B C 1
ATOM 1480 O O . LYS B 1 90 ? 1.946 -43.217 -10.689 1.00 58.65 91 LYS B O 1
ATOM 1487 N N . GLY C 1 1 ? -25.258 -21.990 80.210 1.00 30.24 2 GLY C N 1
ATOM 1488 C CA . GLY C 1 1 ? -25.063 -23.424 80.298 1.00 32.59 2 GLY C CA 1
ATOM 1489 C C . GLY C 1 1 ? -25.217 -23.973 81.707 1.00 34.92 2 GLY C C 1
ATOM 1490 O O . GLY C 1 1 ? -25.367 -23.209 82.658 1.00 33.84 2 GLY C O 1
ATOM 1491 N N . ARG C 1 2 ? -25.194 -25.300 81.833 1.00 35.31 3 ARG C N 1
ATOM 1492 C CA . ARG C 1 2 ? -25.301 -25.966 83.133 1.00 36.81 3 ARG C CA 1
ATOM 1493 C C . ARG C 1 2 ? -24.338 -25.338 84.128 1.00 40.10 3 ARG C C 1
ATOM 1494 O O . ARG C 1 2 ? -24.661 -25.148 85.303 1.00 41.17 3 ARG C O 1
ATOM 1502 N N . LYS C 1 3 ? -23.150 -25.002 83.642 1.00 45.18 4 LYS C N 1
ATOM 1503 C CA . LYS C 1 3 ? -22.154 -24.350 84.475 1.00 45.43 4 LYS C CA 1
ATOM 1504 C C . LYS C 1 3 ? -21.601 -23.128 83.754 1.00 41.75 4 LYS C C 1
ATOM 1505 O O . LYS C 1 3 ? -21.571 -23.081 82.524 1.00 41.21 4 LYS C O 1
ATOM 1511 N N . LYS C 1 4 ? -21.185 -22.123 84.512 1.00 44.02 5 LYS C N 1
ATOM 1512 C CA . LYS C 1 4 ? -20.512 -20.986 83.903 1.00 44.00 5 LYS C CA 1
ATOM 1513 C C . LYS C 1 4 ? -19.065 -21.353 83.622 1.00 47.79 5 LYS C C 1
ATOM 1514 O O . LYS C 1 4 ? -18.401 -21.960 84.461 1.00 47.00 5 LYS C O 1
ATOM 1520 N N . ILE C 1 5 ? -18.575 -20.999 82.439 1.00 48.24 6 ILE C N 1
ATOM 1521 C CA . ILE C 1 5 ? -17.194 -21.311 82.098 1.00 48.69 6 ILE C CA 1
ATOM 1522 C C . ILE C 1 5 ? -16.349 -20.054 81.998 1.00 48.92 6 ILE C C 1
ATOM 1523 O O . ILE C 1 5 ? -16.880 -18.957 81.833 1.00 48.40 6 ILE C O 1
ATOM 1528 N N . GLN C 1 6 ? -15.034 -20.218 82.111 1.00 46.47 7 GLN C N 1
ATOM 1529 C CA . GLN C 1 6 ? -14.116 -19.099 81.964 1.00 47.37 7 GLN C CA 1
ATOM 1530 C C . GLN C 1 6 ? -13.688 -18.983 80.507 1.00 43.98 7 GLN C C 1
ATOM 1531 O O . GLN C 1 6 ? -13.487 -19.991 79.828 1.00 37.67 7 GLN C O 1
ATOM 1537 N N . ILE C 1 7 ? -13.566 -17.749 80.026 1.00 41.06 8 ILE C N 1
ATOM 1538 C CA . ILE C 1 7 ? -13.063 -17.520 78.682 1.00 42.45 8 ILE C CA 1
ATOM 1539 C C . ILE C 1 7 ? -11.564 -17.757 78.721 1.00 40.97 8 ILE C C 1
ATOM 1540 O O . ILE C 1 7 ? -10.777 -16.851 78.999 1.00 40.21 8 ILE C O 1
ATOM 1545 N N . THR C 1 8 ? -11.194 -19.007 78.474 1.00 40.79 9 THR C N 1
ATOM 1546 C CA . THR C 1 8 ? -9.808 -19.437 78.450 1.00 42.86 9 THR C CA 1
ATOM 1547 C C . THR C 1 8 ? -9.780 -20.636 77.531 1.00 40.56 9 THR C C 1
ATOM 1548 O O . THR C 1 8 ? -10.775 -21.351 77.424 1.00 40.30 9 THR C O 1
ATOM 1552 N N . ARG C 1 9 ? -8.664 -20.849 76.844 1.00 41.55 10 ARG C N 1
ATOM 1553 C CA . ARG C 1 9 ? -8.598 -21.925 75.857 1.00 42.85 10 ARG C CA 1
ATOM 1554 C C . ARG C 1 9 ? -9.135 -23.211 76.459 1.00 46.43 10 ARG C C 1
ATOM 1555 O O . ARG C 1 9 ? -8.832 -23.541 77.602 1.00 48.29 10 ARG C O 1
ATOM 1563 N N . ILE C 1 10 ? -9.955 -23.920 75.694 1.00 46.54 11 ILE C N 1
ATOM 1564 C CA . ILE C 1 10 ? -10.463 -25.217 76.113 1.00 48.23 11 ILE C CA 1
ATOM 1565 C C . ILE C 1 10 ? -9.421 -26.302 75.832 1.00 53.75 11 ILE C C 1
ATOM 1566 O O . ILE C 1 10 ? -9.068 -26.539 74.676 1.00 57.58 11 ILE C O 1
ATOM 1571 N N . MET C 1 11 ? -8.936 -26.959 76.887 1.00 57.55 12 MET C N 1
ATOM 1572 C CA . MET C 1 11 ? -7.833 -27.921 76.757 1.00 60.10 12 MET C CA 1
ATOM 1573 C C . MET C 1 11 ? -8.235 -29.269 76.150 1.00 59.20 12 MET C C 1
ATOM 1574 O O . MET C 1 11 ? -7.520 -29.799 75.295 1.00 58.12 12 MET C O 1
ATOM 1579 N N . ASP C 1 12 ? -9.363 -29.825 76.597 1.00 58.07 13 ASP C N 1
ATOM 1580 C CA . ASP C 1 12 ? -9.850 -31.099 76.063 1.00 53.59 13 ASP C CA 1
ATOM 1581 C C . ASP C 1 12 ? -10.134 -30.990 74.569 1.00 53.31 13 ASP C C 1
ATOM 1582 O O . ASP C 1 12 ? -10.986 -30.208 74.157 1.00 52.50 13 ASP C O 1
ATOM 1587 N N . GLU C 1 13 ? -9.422 -31.785 73.773 1.00 54.19 14 GLU C N 1
ATOM 1588 C CA . GLU C 1 13 ? -9.568 -31.790 72.318 1.00 56.70 14 GLU C CA 1
ATOM 1589 C C . GLU C 1 13 ? -11.016 -31.950 71.863 1.00 51.11 14 GLU C C 1
ATOM 1590 O O . GLU C 1 13 ? -11.472 -31.248 70.963 1.00 49.98 14 GLU C O 1
ATOM 1596 N N . ARG C 1 14 ? -11.737 -32.878 72.479 1.00 49.05 15 ARG C N 1
ATOM 1597 C CA . ARG C 1 14 ? -13.102 -33.161 72.046 1.00 52.81 15 ARG C CA 1
ATOM 1598 C C . ARG C 1 14 ? -14.058 -32.026 72.396 1.00 42.17 15 ARG C C 1
ATOM 1599 O O . ARG C 1 14 ? -14.931 -31.679 71.608 1.00 43.45 15 ARG C O 1
ATOM 1607 N N . ASN C 1 15 ? -13.887 -31.464 73.584 1.00 44.73 16 ASN C N 1
ATOM 1608 C CA . ASN C 1 15 ? -14.698 -30.344 74.041 1.00 48.53 16 ASN C CA 1
ATOM 1609 C C . ASN C 1 15 ? -14.466 -29.158 73.109 1.00 45.77 16 ASN C C 1
ATOM 1610 O O . ASN C 1 15 ? -15.416 -28.570 72.575 1.00 41.21 16 ASN C O 1
ATOM 1615 N N . ARG C 1 16 ? -13.191 -28.838 72.892 1.00 42.52 17 ARG C N 1
ATOM 1616 C CA . ARG C 1 16 ? -12.809 -27.708 72.053 1.00 38.48 17 ARG C CA 1
ATOM 1617 C C . ARG C 1 16 ? -13.465 -27.783 70.688 1.00 40.83 17 ARG C C 1
ATOM 1618 O O . ARG C 1 16 ? -14.035 -26.793 70.213 1.00 33.78 17 ARG C O 1
ATOM 1626 N N . GLN C 1 17 ? -13.412 -28.958 70.066 1.00 38.23 18 GLN C N 1
ATOM 1627 C CA . GLN C 1 17 ? -13.970 -29.123 68.730 1.00 39.19 18 GLN C CA 1
ATOM 1628 C C . GLN C 1 17 ? -15.492 -28.960 68.702 1.00 38.37 18 GLN C C 1
ATOM 1629 O O . GLN C 1 17 ? -16.034 -28.230 67.872 1.00 36.88 18 GLN C O 1
ATOM 1635 N N . VAL C 1 18 ? -16.181 -29.645 69.606 1.00 38.23 19 VAL C N 1
ATOM 1636 C CA . VAL C 1 18 ? -17.638 -29.592 69.648 1.00 37.18 19 VAL C CA 1
ATOM 1637 C C . VAL C 1 18 ? -18.109 -28.171 69.963 1.00 34.34 19 VAL C C 1
ATOM 1638 O O . VAL C 1 18 ? -19.002 -27.628 69.304 1.00 29.98 19 VAL C O 1
ATOM 1642 N N . THR C 1 19 ? -17.490 -27.567 70.969 1.00 33.28 20 THR C N 1
ATOM 1643 C CA . THR C 1 19 ? -17.778 -26.189 71.313 1.00 28.75 20 THR C CA 1
ATOM 1644 C C . THR C 1 19 ? -17.537 -25.269 70.108 1.00 29.74 20 THR C C 1
ATOM 1645 O O . THR C 1 19 ? -18.318 -24.348 69.860 1.00 27.42 20 THR C O 1
ATOM 1649 N N . PHE C 1 20 ? -16.481 -25.543 69.344 1.00 30.16 21 PHE C N 1
ATOM 1650 C CA . PHE C 1 20 ? -16.114 -24.695 68.213 1.00 29.29 21 PHE C CA 1
ATOM 1651 C C . PHE C 1 20 ? -17.215 -24.640 67.172 1.00 28.81 21 PHE C C 1
ATOM 1652 O O . PHE C 1 20 ? -17.557 -23.569 66.680 1.00 29.48 21 PHE C O 1
ATOM 1660 N N . THR C 1 21 ? -17.765 -25.795 66.834 1.00 25.22 22 THR C N 1
ATOM 1661 C CA . THR C 1 21 ? -18.767 -25.872 65.783 1.00 25.24 22 THR C CA 1
ATOM 1662 C C . THR C 1 21 ? -20.072 -25.198 66.224 1.00 28.06 22 THR C C 1
ATOM 1663 O O . THR C 1 21 ? -20.721 -24.497 65.444 1.00 24.93 22 THR C O 1
ATOM 1667 N N . LYS C 1 22 ? -20.449 -25.436 67.477 1.00 27.77 23 LYS C N 1
ATOM 1668 C CA . LYS C 1 22 ? -21.682 -24.895 68.047 1.00 28.35 23 LYS C CA 1
ATOM 1669 C C . LYS C 1 22 ? -21.625 -23.368 68.116 1.00 22.46 23 LYS C C 1
ATOM 1670 O O . LYS C 1 22 ? -22.445 -22.671 67.529 1.00 23.39 23 LYS C O 1
ATOM 1676 N N . ARG C 1 23 ? -20.644 -22.850 68.835 1.00 21.22 24 ARG C N 1
ATOM 1677 C CA . ARG C 1 23 ? -20.458 -21.410 68.917 1.00 22.46 24 ARG C CA 1
ATOM 1678 C C . ARG C 1 23 ? -20.251 -20.743 67.553 1.00 25.43 24 ARG C C 1
ATOM 1679 O O . ARG C 1 23 ? -20.571 -19.555 67.381 1.00 22.81 24 ARG C O 1
ATOM 1687 N N . LYS C 1 24 ? -19.728 -21.487 66.580 1.00 24.05 25 LYS C N 1
ATOM 1688 C CA . LYS C 1 24 ? -19.482 -20.889 65.273 1.00 21.35 25 LYS C CA 1
ATOM 1689 C C . LYS C 1 24 ? -20.784 -20.612 64.577 1.00 21.10 25 LYS C C 1
ATOM 1690 O O . LYS C 1 24 ? -20.970 -19.553 63.967 1.00 22.90 25 LYS C O 1
ATOM 1696 N N . PHE C 1 25 ? -21.674 -21.590 64.629 1.00 22.12 26 PHE C N 1
ATOM 1697 C CA . PHE C 1 25 ? -23.014 -21.401 64.097 1.00 23.79 26 PHE C CA 1
ATOM 1698 C C . PHE C 1 25 ? -23.726 -20.270 64.826 1.00 19.06 26 PHE C C 1
ATOM 1699 O O . PHE C 1 25 ? -24.372 -19.443 64.201 1.00 23.02 26 PHE C O 1
ATOM 1707 N N . GLY C 1 26 ? -23.606 -20.242 66.152 1.00 21.44 27 GLY C N 1
ATOM 1708 C CA . GLY C 1 26 ? -24.205 -19.184 66.956 1.00 23.47 27 GLY C CA 1
ATOM 1709 C C . GLY C 1 26 ? -23.745 -17.791 66.523 1.00 26.40 27 GLY C C 1
ATOM 1710 O O . GLY C 1 26 ? -24.527 -16.843 66.507 1.00 23.06 27 GLY C O 1
ATOM 1711 N N . LEU C 1 27 ? -22.470 -17.671 66.165 1.00 23.85 28 LEU C N 1
ATOM 1712 C CA . LEU C 1 27 ? -21.897 -16.400 65.745 1.00 20.41 28 LEU C CA 1
ATOM 1713 C C . LEU C 1 27 ? -22.432 -16.036 64.364 1.00 20.63 28 LEU C C 1
ATOM 1714 O O . LEU C 1 27 ? -22.773 -14.891 64.090 1.00 17.16 28 LEU C O 1
ATOM 1719 N N . MET C 1 28 ? -22.533 -17.020 63.488 1.00 26.12 29 MET C N 1
ATOM 1720 C CA . MET C 1 28 ? -23.077 -16.750 62.161 1.00 22.00 29 MET C CA 1
ATOM 1721 C C . MET C 1 28 ? -24.569 -16.411 62.216 1.00 22.44 29 MET C C 1
ATOM 1722 O O . MET C 1 28 ? -25.056 -15.540 61.483 1.00 20.24 29 MET C O 1
ATOM 1727 N N . LYS C 1 29 ? -25.301 -17.095 63.083 1.00 22.16 30 LYS C N 1
ATOM 1728 C CA . LYS C 1 29 ? -26.695 -16.733 63.289 1.00 24.20 30 LYS C CA 1
ATOM 1729 C C . LYS C 1 29 ? -26.812 -15.241 63.670 1.00 21.35 30 LYS C C 1
ATOM 1730 O O . LYS C 1 29 ? -27.514 -14.482 63.010 1.00 24.46 30 LYS C O 1
ATOM 1736 N N . LYS C 1 30 ? -26.108 -14.831 64.720 1.00 20.26 31 LYS C N 1
ATOM 1737 C CA . LYS C 1 30 ? -26.101 -13.435 65.155 1.00 18.80 31 LYS C CA 1
ATOM 1738 C C . LYS C 1 30 ? -25.706 -12.452 64.044 1.00 18.78 31 LYS C C 1
ATOM 1739 O O . LYS C 1 30 ? -26.219 -11.337 63.987 1.00 19.30 31 LYS C O 1
ATOM 1745 N N . ALA C 1 31 ? -24.789 -12.847 63.168 1.00 18.93 32 ALA C N 1
ATOM 1746 C CA . ALA C 1 31 ? -24.336 -11.934 62.116 1.00 19.43 32 ALA C CA 1
ATOM 1747 C C . ALA C 1 31 ? -25.424 -11.858 61.058 1.00 21.01 32 ALA C C 1
ATOM 1748 O O . ALA C 1 31 ? -25.727 -10.802 60.509 1.00 18.66 32 ALA C O 1
ATOM 1750 N N . TYR C 1 32 ? -26.023 -12.998 60.780 1.00 21.70 33 TYR C N 1
ATOM 1751 C CA . TYR C 1 32 ? -27.134 -13.029 59.848 1.00 22.33 33 TYR C CA 1
ATOM 1752 C C . TYR C 1 32 ? -28.239 -12.067 60.301 1.00 21.97 33 TYR C C 1
ATOM 1753 O O . TYR C 1 32 ? -28.690 -11.230 59.521 1.00 23.71 33 TYR C O 1
ATOM 1762 N N . GLU C 1 33 ? -28.635 -12.162 61.568 1.00 21.39 34 GLU C N 1
ATOM 1763 C CA . GLU C 1 33 ? -29.732 -11.359 62.112 1.00 23.09 34 GLU C CA 1
ATOM 1764 C C . GLU C 1 33 ? -29.405 -9.884 62.126 1.00 21.75 34 GLU C C 1
ATOM 1765 O O . GLU C 1 33 ? -30.278 -9.036 61.881 1.00 20.07 34 GLU C O 1
ATOM 1771 N N . LEU C 1 34 ? -28.145 -9.581 62.431 1.00 22.83 35 LEU C N 1
ATOM 1772 C CA . LEU C 1 34 ? -27.675 -8.203 62.420 1.00 18.45 35 LEU C CA 1
ATOM 1773 C C . LEU C 1 34 ? -27.771 -7.646 61.007 1.00 16.83 35 LEU C C 1
ATOM 1774 O O . LEU C 1 34 ? -28.294 -6.551 60.810 1.00 23.49 35 LEU C O 1
ATOM 1779 N N . SER C 1 35 ? -27.311 -8.399 60.018 1.00 18.11 36 SER C N 1
ATOM 1780 C CA . SER C 1 35 ? -27.329 -7.901 58.641 1.00 19.07 36 SER C CA 1
ATOM 1781 C C . SER C 1 35 ? -28.753 -7.599 58.197 1.00 22.45 36 SER C C 1
ATOM 1782 O O . SER C 1 35 ? -29.007 -6.601 57.545 1.00 24.00 36 SER C O 1
ATOM 1785 N N . VAL C 1 36 ? -29.696 -8.447 58.572 1.00 24.69 37 VAL C N 1
ATOM 1786 C CA . VAL C 1 36 ? -31.080 -8.201 58.183 1.00 22.03 37 VAL C CA 1
ATOM 1787 C C . VAL C 1 36 ? -31.721 -7.111 59.017 1.00 19.65 37 VAL C C 1
ATOM 1788 O O . VAL C 1 36 ? -32.302 -6.174 58.470 1.00 20.02 37 VAL C O 1
ATOM 1792 N N . LEU C 1 37 ? -31.618 -7.229 60.335 1.00 21.69 38 LEU C N 1
ATOM 1793 C CA . LEU C 1 37 ? -32.255 -6.256 61.215 1.00 21.10 38 LEU C CA 1
ATOM 1794 C C . LEU C 1 37 ? -31.852 -4.840 60.864 1.00 24.69 38 LEU C C 1
ATOM 1795 O O . LEU C 1 37 ? -32.696 -3.946 60.799 1.00 24.18 38 LEU C O 1
ATOM 1800 N N . CYS C 1 38 ? -30.557 -4.638 60.631 1.00 20.37 39 CYS C N 1
ATOM 1801 C CA . CYS C 1 38 ? -30.015 -3.296 60.570 1.00 20.26 39 CYS C CA 1
ATOM 1802 C C . CYS C 1 38 ? -29.504 -2.954 59.180 1.00 23.16 39 CYS C C 1
ATOM 1803 O O . CYS C 1 38 ? -28.894 -1.919 58.977 1.00 22.17 39 CYS C O 1
ATOM 1806 N N . ASP C 1 39 ? -29.784 -3.834 58.226 1.00 23.60 40 ASP C N 1
ATOM 1807 C CA . ASP C 1 39 ? -29.495 -3.578 56.826 1.00 23.58 40 ASP C CA 1
ATOM 1808 C C . ASP C 1 39 ? -28.004 -3.330 56.587 1.00 30.70 40 ASP C C 1
ATOM 1809 O O . ASP C 1 39 ? -27.623 -2.396 55.901 1.00 26.81 40 ASP C O 1
ATOM 1814 N N . CYS C 1 40 ? -27.140 -4.153 57.145 1.00 25.87 41 CYS C N 1
ATOM 1815 C CA . CYS C 1 40 ? -25.742 -3.880 56.910 1.00 29.15 41 CYS C CA 1
ATOM 1816 C C . CYS C 1 40 ? -24.996 -4.994 56.202 1.00 25.65 41 CYS C C 1
ATOM 1817 O O . CYS C 1 40 ? -25.558 -6.057 55.931 1.00 25.91 41 CYS C O 1
ATOM 1820 N N . GLU C 1 41 ? -23.736 -4.727 55.882 1.00 22.52 42 GLU C N 1
ATOM 1821 C CA . GLU C 1 41 ? -22.895 -5.697 55.201 1.00 21.61 42 GLU C CA 1
ATOM 1822 C C . GLU C 1 41 ? -21.877 -6.235 56.183 1.00 21.75 42 GLU C C 1
ATOM 1823 O O . GLU C 1 41 ? -21.182 -5.471 56.863 1.00 22.62 42 GLU C O 1
ATOM 1829 N N . ILE C 1 42 ? -21.773 -7.556 56.233 1.00 18.65 43 ILE C N 1
ATOM 1830 C CA . ILE C 1 42 ? -20.967 -8.226 57.227 1.00 16.81 43 ILE C CA 1
ATOM 1831 C C . ILE C 1 42 ? -20.136 -9.326 56.591 1.00 22.66 43 ILE C C 1
ATOM 1832 O O . ILE C 1 42 ? -20.645 -10.178 55.853 1.00 20.23 43 ILE C O 1
ATOM 1837 N N . ALA C 1 43 ? -18.842 -9.300 56.870 1.00 20.12 44 ALA C N 1
ATOM 1838 C CA . ALA C 1 43 ? -17.968 -10.378 56.450 1.00 23.43 44 ALA C CA 1
ATOM 1839 C C . ALA C 1 43 ? -17.343 -10.958 57.707 1.00 19.23 44 ALA C C 1
ATOM 1840 O O . ALA C 1 43 ? -16.930 -10.227 58.588 1.00 20.77 44 ALA C O 1
ATOM 1842 N N . LEU C 1 44 ? -17.296 -12.274 57.779 1.00 18.46 45 LEU C N 1
ATOM 1843 C CA . LEU C 1 44 ? -16.774 -12.980 58.928 1.00 22.58 45 LEU C CA 1
ATOM 1844 C C . LEU C 1 44 ? -15.837 -14.049 58.386 1.00 25.64 45 LEU C C 1
ATOM 1845 O O . LEU C 1 44 ? -16.213 -14.820 57.507 1.00 25.30 45 LEU C O 1
ATOM 1850 N N . ILE C 1 45 ? -14.610 -14.069 58.886 1.00 21.75 46 ILE C N 1
ATOM 1851 C CA . ILE C 1 45 ? -13.604 -15.012 58.420 1.00 24.33 46 ILE C CA 1
ATOM 1852 C C . ILE C 1 45 ? -13.005 -15.720 59.617 1.00 22.02 46 ILE C C 1
ATOM 1853 O O . ILE C 1 45 ? -12.543 -15.081 60.560 1.00 25.58 46 ILE C O 1
ATOM 1858 N N . ILE C 1 46 ? -13.033 -17.043 59.585 1.00 26.06 47 ILE C N 1
ATOM 1859 C CA . ILE C 1 46 ? -12.597 -17.838 60.724 1.00 30.00 47 ILE C CA 1
ATOM 1860 C C . ILE C 1 46 ? -11.615 -18.952 60.314 1.00 31.93 47 ILE C C 1
ATOM 1861 O O . ILE C 1 46 ? -11.932 -19.785 59.475 1.00 29.63 47 ILE C O 1
ATOM 1866 N N . PHE C 1 47 ? -10.420 -18.933 60.904 1.00 32.33 48 PHE C N 1
ATOM 1867 C CA . PHE C 1 47 ? -9.457 -20.025 60.788 1.00 31.70 48 PHE C CA 1
ATOM 1868 C C . PHE C 1 47 ? -9.440 -20.763 62.121 1.00 35.44 48 PHE C C 1
ATOM 1869 O O . PHE C 1 47 ? -9.219 -20.138 63.165 1.00 33.71 48 PHE C O 1
ATOM 1877 N N . ASN C 1 48 ? -9.671 -22.079 62.097 1.00 35.12 49 ASN C N 1
ATOM 1878 C CA . ASN C 1 48 ? -9.617 -22.886 63.325 1.00 37.02 49 ASN C CA 1
ATOM 1879 C C . ASN C 1 48 ? -8.195 -23.288 63.763 1.00 43.02 49 ASN C C 1
ATOM 1880 O O . ASN C 1 48 ? -7.211 -22.993 63.079 1.00 39.81 49 ASN C O 1
ATOM 1885 N N . SER C 1 49 ? -8.096 -23.953 64.909 1.00 42.18 50 SER C N 1
ATOM 1886 C CA . SER C 1 49 ? -6.797 -24.337 65.455 1.00 50.43 50 SER C CA 1
ATOM 1887 C C . SER C 1 49 ? -5.961 -25.145 64.458 1.00 46.83 50 SER C C 1
ATOM 1888 O O . SER C 1 49 ? -4.734 -25.058 64.452 1.00 52.11 50 SER C O 1
ATOM 1891 N N . SER C 1 50 ? -6.621 -25.926 63.612 1.00 46.16 51 SER C N 1
ATOM 1892 C CA . SER C 1 50 ? -5.912 -26.674 62.577 1.00 46.18 51 SER C CA 1
ATOM 1893 C C . SER C 1 50 ? -5.939 -25.941 61.235 1.00 48.18 51 SER C C 1
ATOM 1894 O O . SER C 1 50 ? -5.768 -26.550 60.174 1.00 52.21 51 SER C O 1
ATOM 1897 N N . ASN C 1 51 ? -6.173 -24.633 61.294 1.00 43.69 52 ASN C N 1
ATOM 1898 C CA . ASN C 1 51 ? -6.072 -23.757 60.125 1.00 46.61 52 ASN C CA 1
ATOM 1899 C C . ASN C 1 51 ? -7.016 -24.020 58.949 1.00 43.65 52 ASN C C 1
ATOM 1900 O O . ASN C 1 51 ? -6.671 -23.713 57.810 1.00 40.33 52 ASN C O 1
ATOM 1905 N N . LYS C 1 52 ? -8.194 -24.575 59.221 1.00 37.64 53 LYS C N 1
ATOM 1906 C CA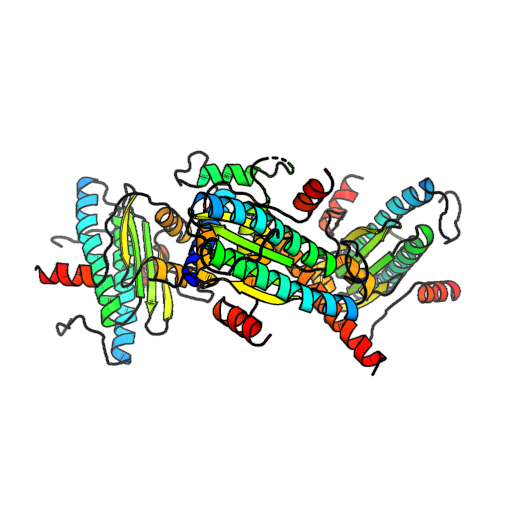 . LYS C 1 52 ? -9.225 -24.693 58.194 1.00 43.30 53 LYS C CA 1
ATOM 1907 C C . LYS C 1 52 ? -10.008 -23.385 58.141 1.00 39.88 53 LYS C C 1
ATOM 1908 O O . LYS C 1 52 ? -10.197 -22.735 59.170 1.00 37.37 53 LYS C O 1
ATOM 1914 N N . LEU C 1 53 ? -10.452 -23.002 56.947 1.00 35.82 54 LEU C N 1
ATOM 1915 C CA . LEU C 1 53 ? -11.171 -21.745 56.760 1.00 37.59 54 LEU C CA 1
ATOM 1916 C C . LEU C 1 53 ? -12.688 -21.906 56.779 1.00 39.54 54 LEU C C 1
ATOM 1917 O O . LEU C 1 53 ? -13.246 -22.797 56.138 1.00 36.34 54 LEU C O 1
ATOM 1922 N N . PHE C 1 54 ? -13.357 -21.020 57.505 1.00 37.41 55 PHE C N 1
ATOM 1923 C CA . PHE C 1 54 ? -14.811 -20.921 57.425 1.00 33.37 55 PHE C CA 1
ATOM 1924 C C . PHE C 1 54 ? -15.180 -19.464 57.246 1.00 30.04 55 PHE C C 1
ATOM 1925 O O . PHE C 1 54 ? -14.611 -18.575 57.888 1.00 28.75 55 PHE C O 1
ATOM 1933 N N . GLN C 1 55 ? -16.125 -19.211 56.361 1.00 29.85 56 GLN C N 1
ATOM 1934 C CA . GLN C 1 55 ? -16.481 -17.839 56.053 1.00 28.13 56 GLN C CA 1
ATOM 1935 C C . GLN C 1 55 ? -17.986 -17.661 56.021 1.00 33.13 56 GLN C C 1
ATOM 1936 O O . GLN C 1 55 ? -18.735 -18.573 55.641 1.00 33.12 56 GLN C O 1
ATOM 1942 N N . TYR C 1 56 ? -18.418 -16.473 56.429 1.00 29.44 57 TYR C N 1
ATOM 1943 C CA . TYR C 1 56 ? -19.791 -16.046 56.253 1.00 30.00 57 TYR C CA 1
ATOM 1944 C C . TYR C 1 56 ? -19.814 -14.629 55.667 1.00 26.89 57 TYR C C 1
ATOM 1945 O O . TYR C 1 56 ? -18.992 -13.781 56.015 1.00 27.47 57 TYR C O 1
ATOM 1954 N N . ALA C 1 57 ? -20.751 -14.375 54.772 1.00 24.04 58 ALA C N 1
ATOM 1955 C CA . ALA C 1 57 ? -20.941 -13.029 54.260 1.00 25.57 58 ALA C CA 1
ATOM 1956 C C . ALA C 1 57 ? -22.406 -12.818 53.947 1.00 29.14 58 ALA C C 1
ATOM 1957 O O . ALA C 1 57 ? -23.083 -13.745 53.491 1.00 29.50 58 ALA C O 1
ATOM 1959 N N . SER C 1 58 ? -22.899 -11.610 54.208 1.00 23.11 59 SER C N 1
ATOM 1960 C CA . SER C 1 58 ? -24.299 -11.289 53.953 1.00 29.32 59 SER C CA 1
ATOM 1961 C C . SER C 1 58 ? -24.474 -10.722 52.554 1.00 29.69 59 SER C C 1
ATOM 1962 O O . SER C 1 58 ? -25.573 -10.352 52.152 1.00 35.20 59 SER C O 1
ATOM 1965 N N . THR C 1 59 ? -23.371 -10.644 51.824 1.00 30.90 60 THR C N 1
ATOM 1966 C CA . THR C 1 59 ? -23.360 -10.117 50.467 1.00 30.44 60 THR C CA 1
ATOM 1967 C C . THR C 1 59 ? -22.040 -10.598 49.852 1.00 34.54 60 THR C C 1
ATOM 1968 O O . THR C 1 59 ? -21.371 -11.445 50.445 1.00 35.71 60 THR C O 1
ATOM 1972 N N . ASP C 1 60 ? -21.665 -10.117 48.670 1.00 36.67 61 ASP C N 1
ATOM 1973 C CA . ASP C 1 60 ? -20.436 -10.619 48.031 1.00 33.71 61 ASP C CA 1
ATOM 1974 C C . ASP C 1 60 ? -19.176 -10.284 48.838 1.00 32.93 61 ASP C C 1
ATOM 1975 O O . ASP C 1 60 ? -18.876 -9.116 49.113 1.00 31.35 61 ASP C O 1
ATOM 1980 N N . MET C 1 61 ? -18.453 -11.327 49.216 1.00 28.91 62 MET C N 1
ATOM 1981 C CA . MET C 1 61 ? -17.289 -11.201 50.072 1.00 32.10 62 MET C CA 1
ATOM 1982 C C . MET C 1 61 ? -16.280 -10.186 49.508 1.00 34.81 62 MET C C 1
ATOM 1983 O O . MET C 1 61 ? -15.799 -9.302 50.226 1.00 32.75 62 MET C O 1
ATOM 1988 N N . ASP C 1 62 ? -15.990 -10.299 48.216 1.00 28.19 63 ASP C N 1
ATOM 1989 C CA . ASP C 1 62 ? -14.949 -9.494 47.585 1.00 30.39 63 ASP C CA 1
ATOM 1990 C C . ASP C 1 62 ? -15.298 -8.017 47.529 1.00 31.78 63 ASP C C 1
ATOM 1991 O O . ASP C 1 62 ? -14.417 -7.171 47.655 1.00 30.37 63 ASP C O 1
ATOM 1996 N N . LYS C 1 63 ? -16.577 -7.701 47.346 1.00 34.84 64 LYS C N 1
ATOM 1997 C CA . LYS C 1 63 ? -17.013 -6.313 47.421 1.00 31.38 64 LYS C CA 1
ATOM 1998 C C . LYS C 1 63 ? -16.844 -5.776 48.843 1.00 29.95 64 LYS C C 1
ATOM 1999 O O . LYS C 1 63 ? -16.411 -4.637 49.028 1.00 29.67 64 LYS C O 1
ATOM 2005 N N . VAL C 1 64 ? -17.175 -6.579 49.848 1.00 25.09 65 VAL C N 1
ATOM 2006 C CA . VAL C 1 64 ? -16.969 -6.114 51.220 1.00 28.99 65 VAL C CA 1
ATOM 2007 C C . VAL C 1 64 ? -15.491 -5.894 51.541 1.00 25.72 65 VAL C C 1
ATOM 2008 O O . VAL C 1 64 ? -15.151 -4.954 52.240 1.00 24.48 65 VAL C O 1
ATOM 2012 N N . LEU C 1 65 ? -14.614 -6.745 51.027 1.00 24.78 66 LEU C N 1
ATOM 2013 C CA . LEU C 1 65 ? -13.195 -6.596 51.341 1.00 26.82 66 LEU C CA 1
ATOM 2014 C C . LEU C 1 65 ? -12.576 -5.404 50.625 1.00 23.43 66 LEU C C 1
ATOM 2015 O O . LEU C 1 65 ? -11.644 -4.793 51.130 1.00 26.79 66 LEU C O 1
ATOM 2020 N N . LEU C 1 66 ? -13.097 -5.072 49.453 1.00 22.90 67 LEU C N 1
ATOM 2021 C CA . LEU C 1 66 ? -12.575 -3.949 48.692 1.00 23.08 67 LEU C CA 1
ATOM 2022 C C . LEU C 1 66 ? -13.044 -2.586 49.255 1.00 24.99 67 LEU C C 1
ATOM 2023 O O . LEU C 1 66 ? -12.295 -1.606 49.265 1.00 20.08 67 LEU C O 1
ATOM 2028 N N . LYS C 1 67 ? -14.287 -2.521 49.713 1.00 21.39 68 LYS C N 1
ATOM 2029 C CA . LYS C 1 67 ? -14.761 -1.329 50.399 1.00 24.66 68 LYS C CA 1
ATOM 2030 C C . LYS C 1 67 ? -13.925 -1.114 51.672 1.00 20.82 68 LYS C C 1
ATOM 2031 O O . LYS C 1 67 ? -13.527 0.002 51.989 1.00 19.33 68 LYS C O 1
ATOM 2037 N N . TYR C 1 68 ? -13.646 -2.199 52.385 1.00 20.37 69 TYR C N 1
ATOM 2038 C CA . TYR C 1 68 ? -12.825 -2.123 53.583 1.00 20.92 69 TYR C CA 1
ATOM 2039 C C . TYR C 1 68 ? -11.417 -1.612 53.270 1.00 22.55 69 TYR C C 1
ATOM 2040 O O . TYR C 1 68 ? -10.878 -0.766 53.981 1.00 18.54 69 TYR C O 1
ATOM 2049 N N . THR C 1 69 ? -10.833 -2.131 52.196 1.00 20.09 70 THR C N 1
ATOM 2050 C CA . THR C 1 69 ? -9.474 -1.786 51.823 1.00 18.27 70 THR C CA 1
ATOM 2051 C C . THR C 1 69 ? -9.355 -0.308 51.532 1.00 20.85 70 THR C C 1
ATOM 2052 O O . THR C 1 69 ? -8.344 0.308 51.868 1.00 23.27 70 THR C O 1
ATOM 2056 N N . GLU C 1 70 ? -10.375 0.275 50.912 1.00 20.99 71 GLU C N 1
ATOM 2057 C CA . GLU C 1 70 ? -10.285 1.693 50.536 1.00 23.17 71 GLU C CA 1
ATOM 2058 C C . GLU C 1 70 ? -10.976 2.650 51.515 1.00 23.40 71 GLU C C 1
ATOM 2059 O O . GLU C 1 70 ? -11.075 3.856 51.251 1.00 20.11 71 GLU C O 1
ATOM 2065 N N . TYR C 1 71 ? -11.454 2.120 52.638 1.00 21.58 72 TYR C N 1
ATOM 2066 C CA . TYR C 1 71 ? -12.155 2.947 53.621 1.00 22.61 72 TYR C CA 1
ATOM 2067 C C . TYR C 1 71 ? -11.132 3.861 54.285 1.00 22.77 72 TYR C C 1
ATOM 2068 O O . TYR C 1 71 ? -10.180 3.392 54.896 1.00 26.63 72 TYR C O 1
ATOM 2077 N N . ASN C 1 72 ? -11.323 5.164 54.140 1.00 23.46 73 ASN C N 1
ATOM 2078 C CA . ASN C 1 72 ? -10.274 6.128 54.456 1.00 31.27 73 ASN C CA 1
ATOM 2079 C C . ASN C 1 72 ? -10.791 7.133 55.480 1.00 34.16 73 ASN C C 1
ATOM 2080 O O . ASN C 1 72 ? -10.775 8.336 55.238 1.00 43.28 73 ASN C O 1
ATOM 2085 N N . GLU C 1 73 ? -11.277 6.614 56.606 1.00 26.41 74 GLU C N 1
ATOM 2086 C CA . GLU C 1 73 ? -11.759 7.413 57.725 1.00 27.88 74 GLU C CA 1
ATOM 2087 C C . GLU C 1 73 ? -11.456 6.640 58.988 1.00 24.08 74 GLU C C 1
ATOM 2088 O O . GLU C 1 73 ? -11.402 5.417 58.961 1.00 24.14 74 GLU C O 1
ATOM 2094 N N . PRO C 1 74 ? -11.244 7.346 60.105 1.00 25.02 75 PRO C N 1
ATOM 2095 C CA . PRO C 1 74 ? -11.054 6.628 61.372 1.00 23.64 75 PRO C CA 1
ATOM 2096 C C . PRO C 1 74 ? -12.308 5.827 61.716 1.00 22.97 75 PRO C C 1
ATOM 2097 O O . PRO C 1 74 ? -13.424 6.211 61.379 1.00 22.67 75 PRO C O 1
ATOM 2101 N N . HIS C 1 75 ? -12.122 4.691 62.357 1.00 19.54 76 HIS C N 1
ATOM 2102 C CA . HIS C 1 75 ? -13.258 3.843 62.647 1.00 28.98 76 HIS C CA 1
ATOM 2103 C C . HIS C 1 75 ? -12.875 2.986 63.811 1.00 26.54 76 HIS C C 1
ATOM 2104 O O . HIS C 1 75 ? -11.699 2.835 64.098 1.00 21.72 76 HIS C O 1
ATOM 2111 N N . GLU C 1 76 ? -13.873 2.404 64.456 1.00 25.53 77 GLU C N 1
ATOM 2112 C CA . GLU C 1 76 ? -13.645 1.482 65.556 1.00 24.32 77 GLU C CA 1
ATOM 2113 C C . GLU C 1 76 ? -12.997 0.159 65.112 1.00 26.69 77 GLU C C 1
ATOM 2114 O O . GLU C 1 76 ? -13.433 -0.463 64.153 1.00 24.70 77 GLU C O 1
ATOM 2120 N N . SER C 1 77 ? -11.956 -0.265 65.826 1.00 22.32 78 SER C N 1
ATOM 2121 C CA . SER C 1 77 ? -11.231 -1.483 65.521 1.00 22.75 78 SER C CA 1
ATOM 2122 C C . SER C 1 77 ? -10.884 -2.158 66.824 1.00 30.97 78 SER C C 1
ATOM 2123 O O . SER C 1 77 ? -10.088 -1.630 67.604 1.00 38.00 78 SER C O 1
ATOM 2126 N N . ARG C 1 78 ? -11.449 -3.330 67.063 1.00 23.29 79 ARG C N 1
ATOM 2127 C CA . ARG C 1 78 ? -11.183 -4.007 68.318 1.00 34.20 79 ARG C CA 1
ATOM 2128 C C . ARG C 1 78 ? -10.331 -5.254 68.143 1.00 34.75 79 ARG C C 1
ATOM 2129 O O . ARG C 1 78 ? -10.398 -5.945 67.119 1.00 29.72 79 ARG C O 1
ATOM 2137 N N . THR C 1 79 ? -9.497 -5.509 69.142 1.00 38.20 80 THR C N 1
ATOM 2138 C CA . THR C 1 79 ? -8.698 -6.724 69.201 1.00 39.57 80 THR C CA 1
ATOM 2139 C C . THR C 1 79 ? -9.079 -7.450 70.476 1.00 42.75 80 THR C C 1
ATOM 2140 O O . THR C 1 79 ? -9.890 -6.954 71.263 1.00 44.60 80 THR C O 1
ATOM 2144 N N . ASN C 1 80 ? -8.505 -8.626 70.683 1.00 42.54 81 ASN C N 1
ATOM 2145 C CA . ASN C 1 80 ? -8.801 -9.381 71.882 1.00 46.28 81 ASN C CA 1
ATOM 2146 C C . ASN C 1 80 ? -8.430 -8.607 73.147 1.00 49.57 81 ASN C C 1
ATOM 2147 O O . ASN C 1 80 ? -9.262 -8.443 74.038 1.00 55.30 81 ASN C O 1
ATOM 2152 N N . SER C 1 81 ? -7.205 -8.096 73.213 1.00 56.38 82 SER C N 1
ATOM 2153 C CA . SER C 1 81 ? -6.806 -7.294 74.367 1.00 60.37 82 SER C CA 1
ATOM 2154 C C . SER C 1 81 ? -7.795 -6.153 74.635 1.00 59.36 82 SER C C 1
ATOM 2155 O O . SER C 1 81 ? -8.149 -5.887 75.782 1.00 60.83 82 SER C O 1
ATOM 2158 N N . ASP C 1 82 ? -8.255 -5.492 73.578 1.00 56.52 83 ASP C N 1
ATOM 2159 C CA . ASP C 1 82 ? -9.215 -4.400 73.743 1.00 59.74 83 ASP C CA 1
ATOM 2160 C C . ASP C 1 82 ? -10.482 -4.855 74.459 1.00 63.92 83 ASP C C 1
ATOM 2161 O O . ASP C 1 82 ? -10.977 -4.175 75.362 1.00 65.32 83 ASP C O 1
ATOM 2166 N N . ILE C 1 83 ? -11.017 -5.997 74.032 1.00 61.73 84 ILE C N 1
ATOM 2167 C CA . ILE C 1 83 ? -12.300 -6.466 74.545 1.00 62.59 84 ILE C CA 1
ATOM 2168 C C . ILE C 1 83 ? -12.169 -6.936 75.992 1.00 66.73 84 ILE C C 1
ATOM 2169 O O . ILE C 1 83 ? -13.078 -6.738 76.800 1.00 69.67 84 ILE C O 1
ATOM 2174 N N . VAL C 1 84 ? -11.030 -7.544 76.316 1.00 64.12 85 VAL C N 1
ATOM 2175 C CA . VAL C 1 84 ? -10.778 -8.013 77.672 1.00 68.95 85 VAL C CA 1
ATOM 2176 C C . VAL C 1 84 ? -10.933 -6.867 78.662 1.00 79.40 85 VAL C C 1
ATOM 2177 O O . VAL C 1 84 ? -11.663 -6.980 79.648 1.00 82.07 85 VAL C O 1
ATOM 2181 N N . GLU C 1 85 ? -10.239 -5.765 78.384 1.00 78.83 86 GLU C N 1
ATOM 2182 C CA . GLU C 1 85 ? -10.277 -4.575 79.232 1.00 80.62 86 GLU C CA 1
ATOM 2183 C C . GLU C 1 85 ? -11.673 -3.955 79.289 1.00 82.97 86 GLU C C 1
ATOM 2184 O O . GLU C 1 85 ? -12.075 -3.412 80.316 1.00 87.21 86 GLU C O 1
ATOM 2190 N N . ALA C 1 86 ? -12.402 -4.038 78.181 1.00 78.01 87 ALA C N 1
ATOM 2191 C CA . ALA C 1 86 ? -13.748 -3.479 78.098 1.00 83.65 87 ALA C CA 1
ATOM 2192 C C . ALA C 1 86 ? -14.707 -4.177 79.062 1.00 89.18 87 ALA C C 1
ATOM 2193 O O . ALA C 1 86 ? -15.572 -3.536 79.664 1.00 91.46 87 ALA C O 1
ATOM 2195 N N . LEU C 1 87 ? -14.547 -5.492 79.201 1.00 89.19 88 LEU C N 1
ATOM 2196 C CA . LEU C 1 87 ? -15.350 -6.274 80.138 1.00 87.06 88 LEU C CA 1
ATOM 2197 C C . LEU C 1 87 ? -14.785 -6.195 81.558 1.00 89.96 88 LEU C C 1
ATOM 2198 O O . LEU C 1 87 ? -15.534 -6.273 82.530 1.00 93.82 88 LEU C O 1
ATOM 2203 N N . ASN C 1 88 ? -13.467 -6.043 81.674 1.00 90.23 89 ASN C N 1
ATOM 2204 C CA . ASN C 1 88 ? -12.831 -5.855 82.979 1.00 93.62 89 ASN C CA 1
ATOM 2205 C C . ASN C 1 88 ? -13.365 -4.614 83.706 1.00 97.51 89 ASN C C 1
ATOM 2206 O O . ASN C 1 88 ? -13.362 -4.555 84.937 1.00 96.90 89 ASN C O 1
ATOM 2211 N N . LYS C 1 89 ? -13.827 -3.631 82.936 1.00 97.09 90 LYS C N 1
ATOM 2212 C CA . LYS C 1 89 ? -14.378 -2.399 83.497 1.00 97.26 90 LYS C CA 1
ATOM 2213 C C . LYS C 1 89 ? -15.903 -2.465 83.642 1.00 98.62 90 LYS C C 1
ATOM 2214 O O . LYS C 1 89 ? -16.602 -1.456 83.521 1.00 96.07 90 LYS C O 1
ATOM 2220 N N . LYS C 1 90 ? -16.404 -3.672 83.896 1.00 102.57 91 LYS C N 1
ATOM 2221 C CA . LYS C 1 90 ? -17.810 -3.899 84.227 1.00 103.29 91 LYS C CA 1
ATOM 2222 C C . LYS C 1 90 ? -17.934 -4.928 85.356 1.00 107.64 91 LYS C C 1
ATOM 2223 O O . LYS C 1 90 ? -18.578 -5.966 85.196 1.00 107.81 91 LYS C O 1
ATOM 2230 N N . GLY D 1 1 ? -35.167 -10.434 75.604 1.00 35.13 2 GLY D N 1
ATOM 2231 C CA . GLY D 1 1 ? -35.837 -9.166 75.362 1.00 42.09 2 GLY D CA 1
ATOM 2232 C C . GLY D 1 1 ? -37.222 -9.088 75.987 1.00 46.39 2 GLY D C 1
ATOM 2233 O O . GLY D 1 1 ? -37.817 -10.115 76.316 1.00 44.10 2 GLY D O 1
ATOM 2234 N N . ARG D 1 2 ? -37.740 -7.872 76.149 1.00 48.27 3 ARG D N 1
ATOM 2235 C CA . ARG D 1 2 ? -39.074 -7.685 76.725 1.00 51.11 3 ARG D CA 1
ATOM 2236 C C . ARG D 1 2 ? -40.129 -8.236 75.786 1.00 48.85 3 ARG D C 1
ATOM 2237 O O . ARG D 1 2 ? -41.319 -8.192 76.083 1.00 59.33 3 ARG D O 1
ATOM 2245 N N . LYS D 1 3 ? -39.687 -8.745 74.646 1.00 48.97 4 LYS D N 1
ATOM 2246 C CA . LYS D 1 3 ? -40.597 -9.247 73.628 1.00 51.44 4 LYS D CA 1
ATOM 2247 C C . LYS D 1 3 ? -39.763 -9.910 72.550 1.00 48.19 4 LYS D C 1
ATOM 2248 O O . LYS D 1 3 ? -38.585 -9.595 72.398 1.00 48.15 4 LYS D O 1
ATOM 2254 N N . LYS D 1 4 ? -40.358 -10.839 71.816 1.00 45.34 5 LYS D N 1
ATOM 2255 C CA . LYS D 1 4 ? -39.681 -11.421 70.677 1.00 44.75 5 LYS D CA 1
ATOM 2256 C C . LYS D 1 4 ? -39.696 -10.413 69.544 1.00 51.07 5 LYS D C 1
ATOM 2257 O O . LYS D 1 4 ? -40.714 -9.770 69.301 1.00 55.12 5 LYS D O 1
ATOM 2263 N N . ILE D 1 5 ? -38.575 -10.253 68.853 1.00 44.67 6 ILE D N 1
ATOM 2264 C CA . ILE D 1 5 ? -38.600 -9.463 67.632 1.00 46.92 6 ILE D CA 1
ATOM 2265 C C . ILE D 1 5 ? -38.411 -10.354 66.422 1.00 47.85 6 ILE D C 1
ATOM 2266 O O . ILE D 1 5 ? -37.613 -11.290 66.449 1.00 51.90 6 ILE D O 1
ATOM 2271 N N . GLN D 1 6 ? -39.159 -10.073 65.363 1.00 41.52 7 GLN D N 1
ATOM 2272 C CA . GLN D 1 6 ? -38.994 -10.820 64.126 1.00 46.81 7 GLN D CA 1
ATOM 2273 C C . GLN D 1 6 ? -37.738 -10.322 63.444 1.00 44.72 7 GLN D C 1
ATOM 2274 O O . GLN D 1 6 ? -37.316 -9.186 63.668 1.00 40.03 7 GLN D O 1
ATOM 2280 N N . ILE D 1 7 ? -37.143 -11.172 62.613 1.00 43.18 8 ILE D N 1
ATOM 2281 C CA . ILE D 1 7 ? -35.929 -10.802 61.912 1.00 32.61 8 ILE D CA 1
ATOM 2282 C C . ILE D 1 7 ? -36.280 -10.171 60.573 1.00 31.14 8 ILE D C 1
ATOM 2283 O O . ILE D 1 7 ? -36.345 -10.836 59.540 1.00 37.17 8 ILE D O 1
ATOM 2288 N N . THR D 1 8 ? -36.504 -8.864 60.627 1.00 32.07 9 THR D N 1
ATOM 2289 C CA . THR D 1 8 ? -36.941 -8.062 59.502 1.00 33.20 9 THR D CA 1
ATOM 2290 C C . THR D 1 8 ? -36.263 -6.720 59.671 1.00 27.96 9 THR D C 1
ATOM 2291 O O . THR D 1 8 ? -36.052 -6.280 60.801 1.00 22.19 9 THR D O 1
ATOM 2295 N N . ARG D 1 9 ? -35.934 -6.068 58.559 1.00 25.31 10 ARG D N 1
ATOM 2296 C CA . ARG D 1 9 ? -35.304 -4.754 58.601 1.00 27.94 10 ARG D CA 1
ATOM 2297 C C . ARG D 1 9 ? -36.078 -3.782 59.493 1.00 28.71 10 ARG D C 1
ATOM 2298 O O . ARG D 1 9 ? -37.281 -3.593 59.324 1.00 31.93 10 ARG D O 1
ATOM 2306 N N . ILE D 1 10 ? -35.387 -3.175 60.450 1.00 24.41 11 ILE D N 1
ATOM 2307 C CA . ILE D 1 10 ? -35.988 -2.150 61.292 1.00 28.50 11 ILE D CA 1
ATOM 2308 C C . ILE D 1 10 ? -36.112 -0.840 60.516 1.00 33.30 11 ILE D C 1
ATOM 2309 O O . ILE D 1 10 ? -35.106 -0.247 60.093 1.00 32.75 11 ILE D O 1
ATOM 2314 N N . MET D 1 11 ? -37.352 -0.401 60.335 1.00 31.14 12 MET D N 1
ATOM 2315 C CA . MET D 1 11 ? -37.671 0.752 59.502 1.00 34.66 12 MET D CA 1
ATOM 2316 C C . MET D 1 11 ? -37.293 2.059 60.146 1.00 33.61 12 MET D C 1
ATOM 2317 O O . MET D 1 11 ? -36.811 2.972 59.470 1.00 32.72 12 MET D O 1
ATOM 2322 N N . ASP D 1 12 ? -37.541 2.149 61.450 1.00 33.69 13 ASP D N 1
ATOM 2323 C CA . ASP D 1 12 ? -37.247 3.350 62.203 1.00 33.39 13 ASP D CA 1
ATOM 2324 C C . ASP D 1 12 ? -35.743 3.517 62.377 1.00 38.51 13 ASP D C 1
ATOM 2325 O O . ASP D 1 12 ? -35.082 2.722 63.075 1.00 31.07 13 ASP D O 1
ATOM 2330 N N . GLU D 1 13 ? -35.210 4.567 61.764 1.00 31.13 14 GLU D N 1
ATOM 2331 C CA . GLU D 1 13 ? -33.771 4.788 61.759 1.00 28.32 14 GLU D CA 1
ATOM 2332 C C . GLU D 1 13 ? -33.157 4.893 63.150 1.00 29.88 14 GLU D C 1
ATOM 2333 O O . GLU D 1 13 ? -32.062 4.357 63.362 1.00 32.12 14 GLU D O 1
ATOM 2339 N N . ARG D 1 14 ? -33.838 5.549 64.097 1.00 27.36 15 ARG D N 1
ATOM 2340 C CA . ARG D 1 14 ? -33.302 5.633 65.465 1.00 30.39 15 ARG D CA 1
ATOM 2341 C C . ARG D 1 14 ? -33.202 4.250 66.110 1.00 31.56 15 ARG D C 1
ATOM 2342 O O . ARG D 1 14 ? -32.158 3.899 66.689 1.00 23.85 15 ARG D O 1
ATOM 2350 N N . ASN D 1 15 ? -34.286 3.478 66.008 1.00 31.06 16 ASN D N 1
ATOM 2351 C CA . ASN D 1 15 ? -34.340 2.139 66.584 1.00 31.59 16 ASN D CA 1
ATOM 2352 C C . ASN D 1 15 ? -33.367 1.221 65.864 1.00 25.51 16 ASN D C 1
ATOM 2353 O O . ASN D 1 15 ? -32.757 0.354 66.463 1.00 25.68 16 ASN D O 1
ATOM 2358 N N . ARG D 1 16 ? -33.237 1.411 64.562 1.00 27.55 17 ARG D N 1
ATOM 2359 C CA . ARG D 1 16 ? -32.296 0.624 63.799 1.00 25.13 17 ARG D CA 1
ATOM 2360 C C . ARG D 1 16 ? -30.891 0.798 64.371 1.00 25.49 17 ARG D C 1
ATOM 2361 O O . ARG D 1 16 ? -30.167 -0.188 64.540 1.00 19.38 17 ARG D O 1
ATOM 2369 N N . GLN D 1 17 ? -30.539 2.041 64.709 1.00 20.92 18 GLN D N 1
ATOM 2370 C CA . GLN D 1 17 ? -29.199 2.367 65.196 1.00 22.74 18 GLN D CA 1
ATOM 2371 C C . GLN D 1 17 ? -28.984 1.858 66.597 1.00 21.53 18 GLN D C 1
ATOM 2372 O O . GLN D 1 17 ? -27.903 1.373 66.939 1.00 23.88 18 GLN D O 1
ATOM 2378 N N . VAL D 1 18 ? -30.005 1.982 67.423 1.00 24.08 19 VAL D N 1
ATOM 2379 C CA . VAL D 1 18 ? -29.912 1.519 68.800 1.00 19.39 19 VAL D CA 1
ATOM 2380 C C . VAL D 1 18 ? -29.707 0.011 68.821 1.00 20.38 19 VAL D C 1
ATOM 2381 O O . VAL D 1 18 ? -28.855 -0.500 69.542 1.00 23.83 19 VAL D O 1
ATOM 2385 N N . THR D 1 19 ? -30.486 -0.702 68.021 1.00 19.25 20 THR D N 1
ATOM 2386 C CA . THR D 1 19 ? -30.337 -2.147 67.930 1.00 25.73 20 THR D CA 1
ATOM 2387 C C . THR D 1 19 ? -28.958 -2.525 67.397 1.00 23.43 20 THR D C 1
ATOM 2388 O O . THR D 1 19 ? -28.322 -3.453 67.892 1.00 18.76 20 THR D O 1
ATOM 2392 N N . PHE D 1 20 ? -28.506 -1.795 66.388 1.00 22.27 21 PHE D N 1
ATOM 2393 C CA . PHE D 1 20 ? -27.216 -2.080 65.770 1.00 23.92 21 PHE D CA 1
ATOM 2394 C C . PHE D 1 20 ? -26.125 -2.073 66.830 1.00 18.98 21 PHE D C 1
ATOM 2395 O O . PHE D 1 20 ? -25.380 -3.029 66.958 1.00 17.99 21 PHE D O 1
ATOM 2403 N N . THR D 1 21 ? -26.075 -1.008 67.617 1.00 19.86 22 THR D N 1
ATOM 2404 C CA . THR D 1 21 ? -24.993 -0.807 68.575 1.00 21.08 22 THR D CA 1
ATOM 2405 C C . THR D 1 21 ? -24.904 -1.895 69.634 1.00 21.62 22 THR D C 1
ATOM 2406 O O . THR D 1 21 ? -23.805 -2.365 69.965 1.00 23.60 22 THR D O 1
ATOM 2410 N N . LYS D 1 22 ? -26.046 -2.310 70.163 1.00 21.44 23 LYS D N 1
ATOM 2411 C CA . LYS D 1 22 ? -26.050 -3.385 71.146 1.00 22.88 23 LYS D CA 1
ATOM 2412 C C . LYS D 1 22 ? -25.591 -4.697 70.508 1.00 18.55 23 LYS D C 1
ATOM 2413 O O . LYS D 1 22 ? -24.687 -5.359 71.013 1.00 20.32 23 LYS D O 1
ATOM 2419 N N . ARG D 1 23 ? -26.233 -5.073 69.408 1.00 14.63 24 ARG D N 1
ATOM 2420 C CA . ARG D 1 23 ? -25.925 -6.325 68.723 1.00 19.47 24 ARG D CA 1
ATOM 2421 C C . ARG D 1 23 ? -24.522 -6.341 68.106 1.00 20.28 24 ARG D C 1
ATOM 2422 O O . ARG D 1 23 ? -23.901 -7.396 68.040 1.00 21.51 24 ARG D O 1
ATOM 2430 N N . LYS D 1 24 ? -24.018 -5.188 67.664 1.00 16.57 25 LYS D N 1
ATOM 2431 C CA . LYS D 1 24 ? -22.648 -5.138 67.151 1.00 22.37 25 LYS D CA 1
ATOM 2432 C C . LYS D 1 24 ? -21.696 -5.546 68.273 1.00 19.69 25 LYS D C 1
ATOM 2433 O O . LYS D 1 24 ? -20.829 -6.399 68.091 1.00 17.71 25 LYS D O 1
ATOM 2439 N N . PHE D 1 25 ? -21.888 -4.945 69.440 1.00 22.07 26 PHE D N 1
ATOM 2440 C CA . PHE D 1 25 ? -21.051 -5.223 70.599 1.00 20.26 26 PHE D CA 1
ATOM 2441 C C . PHE D 1 25 ? -21.209 -6.688 71.009 1.00 22.84 26 PHE D C 1
ATOM 2442 O O . PHE D 1 25 ? -20.238 -7.344 71.392 1.00 24.12 26 PHE D O 1
ATOM 2450 N N . GLY D 1 26 ? -22.431 -7.212 70.911 1.00 20.80 27 GLY D N 1
ATOM 2451 C CA . GLY D 1 26 ? -22.663 -8.609 71.254 1.00 22.59 27 GLY D CA 1
ATOM 2452 C C . GLY D 1 26 ? -21.967 -9.581 70.303 1.00 17.95 27 GLY D C 1
ATOM 2453 O O . GLY D 1 26 ? -21.496 -10.649 70.703 1.00 16.43 27 GLY D O 1
ATOM 2454 N N . LEU D 1 27 ? -21.914 -9.209 69.032 1.00 19.21 28 LEU D N 1
ATOM 2455 C CA . LEU D 1 27 ? -21.286 -10.040 68.011 1.00 15.15 28 LEU D CA 1
ATOM 2456 C C . LEU D 1 27 ? -19.773 -10.114 68.237 1.00 16.87 28 LEU D C 1
ATOM 2457 O O . LEU D 1 27 ? -19.171 -11.180 68.152 1.00 17.78 28 LEU D O 1
ATOM 2462 N N . MET D 1 28 ? -19.163 -8.980 68.547 1.00 16.24 29 MET D N 1
ATOM 2463 C CA . MET D 1 28 ? -17.719 -8.942 68.764 1.00 21.51 29 MET D CA 1
ATOM 2464 C C . MET D 1 28 ? -17.332 -9.672 70.043 1.00 21.61 29 MET D C 1
ATOM 2465 O O . MET D 1 28 ? -16.297 -10.333 70.098 1.00 18.76 29 MET D O 1
ATOM 2470 N N . LYS D 1 29 ? -18.180 -9.580 71.061 1.00 19.92 30 LYS D N 1
ATOM 2471 C CA . LYS D 1 29 ? -17.936 -10.343 72.266 1.00 19.85 30 LYS D CA 1
ATOM 2472 C C . LYS D 1 29 ? -17.972 -11.836 71.969 1.00 23.37 30 LYS D C 1
ATOM 2473 O O . LYS D 1 29 ? -17.075 -12.565 72.402 1.00 26.06 30 LYS D O 1
ATOM 2479 N N . LYS D 1 30 ? -18.991 -12.292 71.233 1.00 18.55 31 LYS D N 1
ATOM 2480 C CA . LYS D 1 30 ? -19.061 -13.700 70.831 1.00 18.82 31 LYS D CA 1
ATOM 2481 C C . LYS D 1 30 ? -17.840 -14.113 70.022 1.00 21.75 31 LYS D C 1
ATOM 2482 O O . LYS D 1 30 ? -17.300 -15.195 70.217 1.00 25.44 31 LYS D O 1
ATOM 2488 N N . ALA D 1 31 ? -17.425 -13.271 69.082 1.00 21.98 32 ALA D N 1
ATOM 2489 C CA . ALA D 1 31 ? -16.290 -13.618 68.231 1.00 21.88 32 ALA D CA 1
ATOM 2490 C C . ALA D 1 31 ? -15.031 -13.726 69.093 1.00 23.80 32 ALA D C 1
ATOM 2491 O O . ALA D 1 31 ? -14.263 -14.680 68.961 1.00 22.78 32 ALA D O 1
ATOM 2493 N N . TYR D 1 32 ? -14.840 -12.751 69.984 1.00 22.40 33 TYR D N 1
ATOM 2494 C CA . TYR D 1 32 ? -13.730 -12.777 70.934 1.00 26.49 33 TYR D CA 1
ATOM 2495 C C . TYR D 1 32 ? -13.654 -14.098 71.699 1.00 28.26 33 TYR D C 1
ATOM 2496 O O . TYR D 1 32 ? -12.605 -14.740 71.752 1.00 28.55 33 TYR D O 1
ATOM 2505 N N . GLU D 1 33 ? -14.779 -14.482 72.290 1.00 26.41 34 GLU D N 1
ATOM 2506 C CA . GLU D 1 33 ? -14.888 -15.711 73.061 1.00 29.75 34 GLU D CA 1
ATOM 2507 C C . GLU D 1 33 ? -14.598 -16.948 72.227 1.00 29.83 34 GLU D C 1
ATOM 2508 O O . GLU D 1 33 ? -13.931 -17.868 72.696 1.00 28.41 34 GLU D O 1
ATOM 2514 N N . LEU D 1 34 ? -15.129 -16.983 71.006 1.00 23.43 35 LEU D N 1
ATOM 2515 C CA . LEU D 1 34 ? -14.856 -18.085 70.110 1.00 21.14 35 LEU D CA 1
ATOM 2516 C C . LEU D 1 34 ? -13.346 -18.198 69.935 1.00 24.89 35 LEU D C 1
ATOM 2517 O O . LEU D 1 34 ? -12.765 -19.254 70.154 1.00 25.05 35 LEU D O 1
ATOM 2522 N N . SER D 1 35 ? -12.703 -17.103 69.559 1.00 23.65 36 SER D N 1
ATOM 2523 C CA . SER D 1 35 ? -11.277 -17.161 69.259 1.00 28.43 36 SER D CA 1
ATOM 2524 C C . SER D 1 35 ? -10.466 -17.651 70.464 1.00 31.32 36 SER D C 1
ATOM 2525 O O . SER D 1 35 ? -9.525 -18.413 70.311 1.00 29.01 36 SER D O 1
ATOM 2528 N N . VAL D 1 36 ? -10.847 -17.228 71.664 1.00 28.57 37 VAL D N 1
ATOM 2529 C CA . VAL D 1 36 ? -10.136 -17.654 72.861 1.00 30.33 37 VAL D CA 1
ATOM 2530 C C . VAL D 1 36 ? -10.429 -19.104 73.267 1.00 34.30 37 VAL D C 1
ATOM 2531 O O . VAL D 1 36 ? -9.506 -19.892 73.463 1.00 37.72 37 VAL D O 1
ATOM 2535 N N . LEU D 1 37 ? -11.710 -19.448 73.392 1.00 32.76 38 LEU D N 1
ATOM 2536 C CA . LEU D 1 37 ? -12.127 -20.795 73.792 1.00 30.81 38 LEU D CA 1
ATOM 2537 C C . LEU D 1 37 ? -11.581 -21.866 72.869 1.00 33.45 38 LEU D C 1
ATOM 2538 O O . LEU D 1 37 ? -11.192 -22.946 73.314 1.00 35.22 38 LEU D O 1
ATOM 2543 N N . CYS D 1 38 ? -11.567 -21.568 71.578 1.00 27.70 39 CYS D N 1
ATOM 2544 C CA . CYS D 1 38 ? -11.247 -22.582 70.591 1.00 32.79 39 CYS D CA 1
ATOM 2545 C C . CYS D 1 38 ? -9.967 -22.284 69.821 1.00 38.45 39 CYS D C 1
ATOM 2546 O O . CYS D 1 38 ? -9.651 -22.963 68.833 1.00 41.51 39 CYS D O 1
ATOM 2549 N N . ASP D 1 39 ? -9.240 -21.265 70.275 1.00 37.20 40 ASP D N 1
ATOM 2550 C CA . ASP D 1 39 ? -7.902 -20.992 69.765 1.00 40.56 40 ASP D CA 1
ATOM 2551 C C . ASP D 1 39 ? -7.903 -20.836 68.241 1.00 46.88 40 ASP D C 1
ATOM 2552 O O . ASP D 1 39 ? -7.167 -21.525 67.531 1.00 46.91 40 ASP D O 1
ATOM 2557 N N . CYS D 1 40 ? -8.747 -19.940 67.738 1.00 42.77 41 CYS D N 1
ATOM 2558 C CA . CYS D 1 40 ? -8.800 -19.689 66.306 1.00 41.87 41 CYS D CA 1
ATOM 2559 C C . CYS D 1 40 ? -8.628 -18.201 65.971 1.00 38.33 41 CYS D C 1
ATOM 2560 O O . CYS D 1 40 ? -8.724 -17.340 66.848 1.00 35.36 41 CYS D O 1
ATOM 2563 N N . GLU D 1 41 ? -8.359 -17.918 64.699 1.00 34.43 42 GLU D N 1
ATOM 2564 C CA . GLU D 1 41 ? -8.153 -16.556 64.219 1.00 34.25 42 GLU D CA 1
ATOM 2565 C C . GLU D 1 41 ? -9.390 -16.077 63.467 1.00 29.30 42 GLU D C 1
ATOM 2566 O O . GLU D 1 41 ? -9.835 -16.724 62.528 1.00 31.71 42 GLU D O 1
ATOM 2572 N N . ILE D 1 42 ? -9.916 -14.926 63.867 1.00 28.58 43 ILE D N 1
ATOM 2573 C CA . ILE D 1 42 ? -11.185 -14.437 63.354 1.00 27.23 43 ILE D CA 1
ATOM 2574 C C . ILE D 1 42 ? -11.056 -12.981 62.950 1.00 23.80 43 ILE D C 1
ATOM 2575 O O . ILE D 1 42 ? -10.498 -12.175 63.691 1.00 27.42 43 ILE D O 1
ATOM 2580 N N . ALA D 1 43 ? -11.561 -12.655 61.767 1.00 21.66 44 ALA D N 1
ATOM 2581 C CA . ALA D 1 43 ? -11.764 -11.271 61.365 1.00 19.55 44 ALA D CA 1
ATOM 2582 C C . ALA D 1 43 ? -13.242 -11.055 61.120 1.00 20.12 44 ALA D C 1
ATOM 2583 O O . ALA D 1 43 ? -13.917 -11.899 60.528 1.00 18.83 44 ALA D O 1
ATOM 2585 N N . LEU D 1 44 ? -13.724 -9.902 61.558 1.00 16.39 45 LEU D N 1
ATOM 2586 C CA . LEU D 1 44 ? -15.112 -9.518 61.399 1.00 19.50 45 LEU D CA 1
ATOM 2587 C C . LEU D 1 44 ? -15.159 -8.103 60.840 1.00 20.05 45 LEU D C 1
ATOM 2588 O O . LEU D 1 44 ? -14.615 -7.168 61.443 1.00 17.12 45 LEU D O 1
ATOM 2593 N N . ILE D 1 45 ? -15.791 -7.943 59.680 1.00 16.18 46 ILE D N 1
ATOM 2594 C CA . ILE D 1 45 ? -15.952 -6.625 59.073 1.00 16.47 46 ILE D CA 1
ATOM 2595 C C . ILE D 1 45 ? -17.441 -6.295 58.987 1.00 21.21 46 ILE D C 1
ATOM 2596 O O . ILE D 1 45 ? -18.233 -7.119 58.525 1.00 20.99 46 ILE D O 1
ATOM 2601 N N . ILE D 1 46 ? -17.827 -5.098 59.426 1.00 20.35 47 ILE D N 1
ATOM 2602 C CA . ILE D 1 46 ? -19.228 -4.692 59.420 1.00 16.68 47 ILE D CA 1
ATOM 2603 C C . ILE D 1 46 ? -19.399 -3.260 58.966 1.00 22.43 47 ILE D C 1
ATOM 2604 O O . ILE D 1 46 ? -18.842 -2.334 59.573 1.00 22.33 47 ILE D O 1
ATOM 2609 N N . PHE D 1 47 ? -20.198 -3.081 57.918 1.00 18.43 48 PHE D N 1
ATOM 2610 C CA . PHE D 1 47 ? -20.600 -1.766 57.449 1.00 18.77 48 PHE D CA 1
ATOM 2611 C C . PHE D 1 47 ? -22.068 -1.566 57.797 1.00 25.38 48 PHE D C 1
ATOM 2612 O O . PHE D 1 47 ? -22.894 -2.373 57.398 1.00 25.56 48 PHE D O 1
ATOM 2620 N N . ASN D 1 48 ? -22.410 -0.503 58.526 1.00 22.50 49 ASN D N 1
ATOM 2621 C CA . ASN D 1 48 ? -23.812 -0.270 58.844 1.00 25.53 49 ASN D CA 1
ATOM 2622 C C . ASN D 1 48 ? -24.554 0.375 57.686 1.00 24.39 49 ASN D C 1
ATOM 2623 O O . ASN D 1 48 ? -23.969 0.602 56.635 1.00 24.76 49 ASN D O 1
ATOM 2628 N N . SER D 1 49 ? -25.841 0.661 57.878 1.00 26.13 50 SER D N 1
ATOM 2629 C CA . SER D 1 49 ? -26.693 1.117 56.768 1.00 30.37 50 SER D CA 1
ATOM 2630 C C . SER D 1 49 ? -26.285 2.482 56.222 1.00 33.58 50 SER D C 1
ATOM 2631 O O . SER D 1 49 ? -26.562 2.789 55.061 1.00 32.30 50 SER D O 1
ATOM 2634 N N . SER D 1 50 ? -25.626 3.293 57.051 1.00 30.50 51 SER D N 1
ATOM 2635 C CA . SER D 1 50 ? -25.038 4.547 56.562 1.00 36.02 51 SER D CA 1
ATOM 2636 C C . SER D 1 50 ? -23.547 4.419 56.205 1.00 38.72 51 SER D C 1
ATOM 2637 O O . SER D 1 50 ? -22.824 5.417 56.124 1.00 42.02 51 SER D O 1
ATOM 2640 N N . ASN D 1 51 ? -23.108 3.179 55.992 1.00 30.95 52 ASN D N 1
ATOM 2641 C CA . ASN D 1 51 ? -21.751 2.853 55.527 1.00 30.55 52 ASN D CA 1
ATOM 2642 C C . ASN D 1 51 ? -20.564 3.246 56.410 1.00 31.50 52 ASN D C 1
ATOM 2643 O O . ASN D 1 51 ? -19.461 3.522 55.921 1.00 28.09 52 ASN D O 1
ATOM 2648 N N . LYS D 1 52 ? -20.782 3.225 57.717 1.00 28.75 53 LYS D N 1
ATOM 2649 C CA . LYS D 1 52 ? -19.689 3.391 58.656 1.00 24.67 53 LYS D CA 1
ATOM 2650 C C . LYS D 1 52 ? -19.084 2.032 59.007 1.00 28.70 53 LYS D C 1
ATOM 2651 O O . LYS D 1 52 ? -19.808 1.057 59.234 1.00 23.60 53 LYS D O 1
ATOM 2657 N N . LEU D 1 53 ? -17.754 1.981 59.061 1.00 24.63 54 LEU D N 1
ATOM 2658 C CA . LEU D 1 53 ? -17.036 0.741 59.284 1.00 20.29 54 LEU D CA 1
ATOM 2659 C C . LEU D 1 53 ? -16.782 0.431 60.765 1.00 23.39 54 LEU D C 1
ATOM 2660 O O . LEU D 1 53 ? -16.415 1.311 61.552 1.00 21.77 54 LEU D O 1
ATOM 2665 N N . PHE D 1 54 ? -16.946 -0.841 61.122 1.00 18.14 55 PHE D N 1
ATOM 2666 C CA . PHE D 1 54 ? -16.615 -1.345 62.447 1.00 19.73 55 PHE D CA 1
ATOM 2667 C C . PHE D 1 54 ? -15.906 -2.662 62.250 1.00 20.33 55 PHE D C 1
ATOM 2668 O O . PHE D 1 54 ? -16.379 -3.512 61.514 1.00 25.64 55 PHE D O 1
ATOM 2676 N N . GLN D 1 55 ? -14.761 -2.846 62.879 1.00 20.11 56 GLN D N 1
ATOM 2677 C CA . GLN D 1 55 ? -13.999 -4.036 62.593 1.00 18.76 56 GLN D CA 1
ATOM 2678 C C . GLN D 1 55 ? -13.496 -4.684 63.858 1.00 20.83 56 GLN D C 1
ATOM 2679 O O . GLN D 1 55 ? -13.247 -4.014 64.851 1.00 21.92 56 GLN D O 1
ATOM 2685 N N . TYR D 1 56 ? -13.377 -6.004 63.813 1.00 20.98 57 TYR D N 1
ATOM 2686 C CA . TYR D 1 56 ? -12.762 -6.771 64.883 1.00 22.15 57 TYR D CA 1
ATOM 2687 C C . TYR D 1 56 ? -11.843 -7.812 64.275 1.00 22.48 57 TYR D C 1
ATOM 2688 O O . TYR D 1 56 ? -12.179 -8.412 63.261 1.00 21.30 57 TYR D O 1
ATOM 2697 N N . ALA D 1 57 ? -10.691 -8.037 64.901 1.00 24.26 58 ALA D N 1
ATOM 2698 C CA . ALA D 1 57 ? -9.813 -9.135 64.527 1.00 21.59 58 ALA D CA 1
ATOM 2699 C C . ALA D 1 57 ? -9.123 -9.658 65.795 1.00 27.21 58 ALA D C 1
ATOM 2700 O O . ALA D 1 57 ? -8.627 -8.877 66.602 1.00 27.34 58 ALA D O 1
ATOM 2702 N N . SER D 1 58 ? -9.110 -10.970 65.988 1.00 25.81 59 SER D N 1
ATOM 2703 C CA . SER D 1 58 ? -8.531 -11.530 67.203 1.00 30.99 59 SER D CA 1
ATOM 2704 C C . SER D 1 58 ? -7.074 -11.096 67.314 1.00 38.36 59 SER D C 1
ATOM 2705 O O . SER D 1 58 ? -6.628 -10.608 68.357 1.00 35.47 59 SER D O 1
ATOM 2708 N N . THR D 1 59 ? -6.358 -11.306 66.210 1.00 34.85 60 THR D N 1
ATOM 2709 C CA . THR D 1 59 ? -5.008 -10.828 65.981 1.00 40.99 60 THR D CA 1
ATOM 2710 C C . THR D 1 59 ? -5.142 -9.783 64.893 1.00 42.51 60 THR D C 1
ATOM 2711 O O . THR D 1 59 ? -6.250 -9.414 64.511 1.00 49.04 60 THR D O 1
ATOM 2715 N N . ASP D 1 60 ? -4.016 -9.362 64.342 1.00 36.22 61 ASP D N 1
ATOM 2716 C CA . ASP D 1 60 ? -3.964 -8.326 63.309 1.00 35.82 61 ASP D CA 1
ATOM 2717 C C . ASP D 1 60 ? -4.841 -8.591 62.064 1.00 29.46 61 ASP D C 1
ATOM 2718 O O . ASP D 1 60 ? -4.870 -9.706 61.545 1.00 28.77 61 ASP D O 1
ATOM 2723 N N . MET D 1 61 ? -5.537 -7.560 61.582 1.00 22.12 62 MET D N 1
ATOM 2724 C CA . MET D 1 61 ? -6.465 -7.713 60.459 1.00 24.65 62 MET D CA 1
ATOM 2725 C C . MET D 1 61 ? -5.750 -8.058 59.127 1.00 23.40 62 MET D C 1
ATOM 2726 O O . MET D 1 61 ? -6.096 -9.029 58.456 1.00 21.74 62 MET D O 1
ATOM 2731 N N . ASP D 1 62 ? -4.736 -7.281 58.771 1.00 23.48 63 ASP D N 1
ATOM 2732 C CA . ASP D 1 62 ? -3.942 -7.553 57.571 1.00 24.30 63 ASP D CA 1
ATOM 2733 C C . ASP D 1 62 ? -3.421 -8.991 57.486 1.00 26.74 63 ASP D C 1
ATOM 2734 O O . ASP D 1 62 ? -3.441 -9.589 56.412 1.00 21.41 63 ASP D O 1
ATOM 2739 N N . LYS D 1 63 ? -2.986 -9.548 58.618 1.00 25.70 64 LYS D N 1
ATOM 2740 C CA . LYS D 1 63 ? -2.535 -10.939 58.683 1.00 28.04 64 LYS D CA 1
ATOM 2741 C C . LYS D 1 63 ? -3.653 -11.902 58.323 1.00 29.38 64 LYS D C 1
ATOM 2742 O O . LYS D 1 63 ? -3.454 -12.836 57.551 1.00 27.67 64 LYS D O 1
ATOM 2748 N N . VAL D 1 64 ? -4.828 -11.711 58.913 1.00 24.01 65 VAL D N 1
ATOM 2749 C CA . VAL D 1 64 ? -5.915 -12.624 58.591 1.00 23.81 65 VAL D CA 1
ATOM 2750 C C . VAL D 1 64 ? -6.333 -12.442 57.141 1.00 20.73 65 VAL D C 1
ATOM 2751 O O . VAL D 1 64 ? -6.604 -13.409 56.446 1.00 21.07 65 VAL D O 1
ATOM 2755 N N . LEU D 1 65 ? -6.347 -11.202 56.670 1.00 18.79 66 LEU D N 1
ATOM 2756 C CA . LEU D 1 65 ? -6.696 -10.931 55.276 1.00 19.74 66 LEU D CA 1
ATOM 2757 C C . LEU D 1 65 ? -5.719 -11.524 54.243 1.00 24.54 66 LEU D C 1
ATOM 2758 O O . LEU D 1 65 ? -6.141 -11.994 53.183 1.00 25.92 66 LEU D O 1
ATOM 2763 N N . LEU D 1 66 ? -4.420 -11.482 54.535 1.00 25.69 67 LEU D N 1
ATOM 2764 C CA . LEU D 1 66 ? -3.433 -12.104 53.658 1.00 24.15 67 LEU D CA 1
ATOM 2765 C C . LEU D 1 66 ? -3.675 -13.602 53.563 1.00 27.24 67 LEU D C 1
ATOM 2766 O O . LEU D 1 66 ? -3.758 -14.151 52.465 1.00 28.50 67 LEU D O 1
ATOM 2771 N N . LYS D 1 67 ? -3.797 -14.262 54.713 1.00 22.50 68 LYS D N 1
ATOM 2772 C CA . LYS D 1 67 ? -3.983 -15.705 54.733 1.00 26.98 68 LYS D CA 1
ATOM 2773 C C . LYS D 1 67 ? -5.246 -16.101 53.981 1.00 32.69 68 LYS D C 1
ATOM 2774 O O . LYS D 1 67 ? -5.293 -17.145 53.324 1.00 39.04 68 LYS D O 1
ATOM 2780 N N . TYR D 1 68 ? -6.274 -15.270 54.090 1.00 29.57 69 TYR D N 1
ATOM 2781 C CA . TYR D 1 68 ? -7.543 -15.539 53.436 1.00 32.01 69 TYR D CA 1
ATOM 2782 C C . TYR D 1 68 ? -7.388 -15.462 51.917 1.00 33.83 69 TYR D C 1
ATOM 2783 O O . TYR D 1 68 ? -7.854 -16.346 51.199 1.00 31.67 69 TYR D O 1
ATOM 2792 N N . THR D 1 69 ? -6.740 -14.409 51.426 1.00 31.35 70 THR D N 1
ATOM 2793 C CA . THR D 1 69 ? -6.536 -14.276 49.982 1.00 35.49 70 THR D CA 1
ATOM 2794 C C . THR D 1 69 ? -5.674 -15.406 49.420 1.00 34.50 70 THR D C 1
ATOM 2795 O O . THR D 1 69 ? -5.711 -15.676 48.220 1.00 41.46 70 THR D O 1
ATOM 2799 N N . GLU D 1 70 ? -4.909 -16.058 50.293 1.00 35.00 71 GLU D N 1
ATOM 2800 C CA . GLU D 1 70 ? -3.959 -17.098 49.894 1.00 43.21 71 GLU D CA 1
ATOM 2801 C C . GLU D 1 70 ? -4.613 -18.471 49.867 1.00 46.31 71 GLU D C 1
ATOM 2802 O O . GLU D 1 70 ? -4.179 -19.356 49.131 1.00 50.13 71 GLU D O 1
ATOM 2808 N N . TYR D 1 71 ? -5.643 -18.650 50.688 1.00 45.22 72 TYR D N 1
ATOM 2809 C CA . TYR D 1 71 ? -6.308 -19.942 50.808 1.00 47.65 72 TYR D CA 1
ATOM 2810 C C . TYR D 1 71 ? -6.766 -20.405 49.430 1.00 51.25 72 TYR D C 1
ATOM 2811 O O . TYR D 1 71 ? -7.416 -19.656 48.693 1.00 51.19 72 TYR D O 1
ATOM 2820 N N . ASN D 1 72 ? -6.405 -21.634 49.079 1.00 58.25 73 ASN D N 1
ATOM 2821 C CA . ASN D 1 72 ? -6.770 -22.197 47.782 1.00 61.71 73 ASN D CA 1
ATOM 2822 C C . ASN D 1 72 ? -7.226 -23.649 47.890 1.00 61.89 73 ASN D C 1
ATOM 2823 O O . ASN D 1 72 ? -6.675 -24.534 47.239 1.00 67.60 73 ASN D O 1
ATOM 2828 N N . GLU D 1 73 ? -8.226 -23.886 48.730 1.00 60.23 74 GLU D N 1
ATOM 2829 C CA . GLU D 1 73 ? -8.877 -25.190 48.807 1.00 60.80 74 GLU D CA 1
ATOM 2830 C C . GLU D 1 73 ? -10.328 -25.041 49.257 1.00 61.21 74 GLU D C 1
ATOM 2831 O O . GLU D 1 73 ? -10.769 -23.941 49.592 1.00 61.64 74 GLU D O 1
ATOM 2837 N N . PRO D 1 74 ? -11.084 -26.148 49.243 1.00 64.00 75 PRO D N 1
ATOM 2838 C CA . PRO D 1 74 ? -12.470 -26.121 49.722 1.00 61.87 75 PRO D CA 1
ATOM 2839 C C . PRO D 1 74 ? -12.612 -25.681 51.186 1.00 56.97 75 PRO D C 1
ATOM 2840 O O . PRO D 1 74 ? -11.795 -26.015 52.054 1.00 53.15 75 PRO D O 1
ATOM 2844 N N . HIS D 1 75 ? -13.679 -24.932 51.438 1.00 51.40 76 HIS D N 1
ATOM 2845 C CA . HIS D 1 75 ? -13.989 -24.418 52.758 1.00 48.94 76 HIS D CA 1
ATOM 2846 C C . HIS D 1 75 ? -15.461 -24.029 52.737 1.00 48.83 76 HIS D C 1
ATOM 2847 O O . HIS D 1 75 ? -15.975 -23.578 51.705 1.00 46.55 76 HIS D O 1
ATOM 2854 N N . GLU D 1 76 ? -16.144 -24.206 53.864 1.00 42.82 77 GLU D N 1
ATOM 2855 C CA . GLU D 1 76 ? -17.548 -23.820 53.943 1.00 44.86 77 GLU D CA 1
ATOM 2856 C C . GLU D 1 76 ? -17.694 -22.314 53.723 1.00 41.75 77 GLU D C 1
ATOM 2857 O O . GLU D 1 76 ? -16.974 -21.519 54.326 1.00 38.45 77 GLU D O 1
ATOM 2863 N N . SER D 1 77 ? -18.599 -21.939 52.822 1.00 43.46 78 SER D N 1
ATOM 2864 C CA . SER D 1 77 ? -18.931 -20.539 52.572 1.00 40.12 78 SER D CA 1
ATOM 2865 C C . SER D 1 77 ? -20.421 -20.348 52.778 1.00 43.85 78 SER D C 1
ATOM 2866 O O . SER D 1 77 ? -21.231 -20.896 52.033 1.00 53.15 78 SER D O 1
ATOM 2869 N N . ARG D 1 78 ? -20.790 -19.571 53.786 1.00 39.58 79 ARG D N 1
ATOM 2870 C CA . ARG D 1 78 ? -22.189 -19.434 54.127 1.00 35.39 79 ARG D CA 1
ATOM 2871 C C . ARG D 1 78 ? -22.727 -18.045 53.838 1.00 36.79 79 ARG D C 1
ATOM 2872 O O . ARG D 1 78 ? -21.999 -17.044 53.924 1.00 36.92 79 ARG D O 1
ATOM 2880 N N . THR D 1 79 ? -24.006 -18.009 53.475 1.00 36.03 80 THR D N 1
ATOM 2881 C CA . THR D 1 79 ? -24.730 -16.772 53.218 1.00 36.97 80 THR D CA 1
ATOM 2882 C C . THR D 1 79 ? -25.992 -16.751 54.052 1.00 33.81 80 THR D C 1
ATOM 2883 O O . THR D 1 79 ? -26.295 -17.713 54.771 1.00 31.60 80 THR D O 1
ATOM 2887 N N . ASN D 1 80 ? -26.730 -15.652 53.952 1.00 30.66 81 ASN D N 1
ATOM 2888 C CA . ASN D 1 80 ? -27.989 -15.535 54.665 1.00 31.47 81 ASN D CA 1
ATOM 2889 C C . ASN D 1 80 ? -28.956 -16.657 54.274 1.00 38.43 81 ASN D C 1
ATOM 2890 O O . ASN D 1 80 ? -29.545 -17.299 55.152 1.00 35.55 81 ASN D O 1
ATOM 2895 N N . SER D 1 81 ? -29.109 -16.916 52.975 1.00 38.51 82 SER D N 1
ATOM 2896 C CA . SER D 1 81 ? -29.957 -18.033 52.556 1.00 38.37 82 SER D CA 1
ATOM 2897 C C . SER D 1 81 ? -29.502 -19.329 53.233 1.00 40.77 82 SER D C 1
ATOM 2898 O O . SER D 1 81 ? -30.311 -20.025 53.848 1.00 43.06 82 SER D O 1
ATOM 2901 N N . ASP D 1 82 ? -28.203 -19.626 53.156 1.00 41.79 83 ASP D N 1
ATOM 2902 C CA . ASP D 1 82 ? -27.618 -20.796 53.830 1.00 38.79 83 ASP D CA 1
ATOM 2903 C C . ASP D 1 82 ? -27.982 -20.904 55.315 1.00 40.33 83 ASP D C 1
ATOM 2904 O O . ASP D 1 82 ? -28.206 -22.001 55.819 1.00 43.33 83 ASP D O 1
ATOM 2909 N N . ILE D 1 83 ? -28.013 -19.772 56.017 1.00 37.44 84 ILE D N 1
ATOM 2910 C CA . ILE D 1 83 ? -28.322 -19.752 57.448 1.00 36.21 84 ILE D CA 1
ATOM 2911 C C . ILE D 1 83 ? -29.823 -19.944 57.698 1.00 37.22 84 ILE D C 1
ATOM 2912 O O . ILE D 1 83 ? -30.245 -20.613 58.653 1.00 31.83 84 ILE D O 1
ATOM 2917 N N . VAL D 1 84 ? -30.633 -19.338 56.840 1.00 37.10 85 VAL D N 1
ATOM 2918 C CA . VAL D 1 84 ? -32.078 -19.522 56.915 1.00 42.97 85 VAL D CA 1
ATOM 2919 C C . VAL D 1 84 ? -32.456 -21.006 56.764 1.00 44.50 85 VAL D C 1
ATOM 2920 O O . VAL D 1 84 ? -33.258 -21.532 57.535 1.00 43.82 85 VAL D O 1
ATOM 2924 N N . GLU D 1 85 ? -31.863 -21.678 55.781 1.00 44.31 86 GLU D N 1
ATOM 2925 C CA . GLU D 1 85 ? -32.132 -23.096 55.562 1.00 49.42 86 GLU D CA 1
ATOM 2926 C C . GLU D 1 85 ? -31.822 -23.909 56.800 1.00 49.97 86 GLU D C 1
ATOM 2927 O O . GLU D 1 85 ? -32.647 -24.692 57.260 1.00 49.85 86 GLU D O 1
ATOM 2933 N N . ALA D 1 86 ? -30.624 -23.713 57.334 1.00 46.02 87 ALA D N 1
ATOM 2934 C CA . ALA D 1 86 ? -30.204 -24.412 58.534 1.00 47.41 87 ALA D CA 1
ATOM 2935 C C . ALA D 1 86 ? -31.182 -24.154 59.685 1.00 50.13 87 ALA D C 1
ATOM 2936 O O . ALA D 1 86 ? -31.472 -25.053 60.479 1.00 47.88 87 ALA D O 1
ATOM 2938 N N . LEU D 1 87 ? -31.693 -22.931 59.772 1.00 44.59 88 LEU D N 1
ATOM 2939 C CA . LEU D 1 87 ? -32.629 -22.592 60.842 1.00 48.72 88 LEU D CA 1
ATOM 2940 C C . LEU D 1 87 ? -33.942 -23.344 60.668 1.00 54.63 88 LEU D C 1
ATOM 2941 O O . LEU D 1 87 ? -34.466 -23.917 61.626 1.00 55.29 88 LEU D O 1
ATOM 2946 N N . ASN D 1 88 ? -34.470 -23.339 59.445 1.00 54.97 89 ASN D N 1
ATOM 2947 C CA . ASN D 1 88 ? -35.734 -24.013 59.151 1.00 54.97 89 ASN D CA 1
ATOM 2948 C C . ASN D 1 88 ? -35.728 -25.505 59.486 1.00 57.09 89 ASN D C 1
ATOM 2949 O O . ASN D 1 88 ? -36.633 -25.992 60.162 1.00 60.50 89 ASN D O 1
ATOM 2954 N N . LYS D 1 89 ? -34.707 -26.223 59.023 1.00 56.59 90 LYS D N 1
ATOM 2955 C CA . LYS D 1 89 ? -34.610 -27.665 59.271 1.00 63.83 90 LYS D CA 1
ATOM 2956 C C . LYS D 1 89 ? -34.972 -28.013 60.712 1.00 66.31 90 LYS D C 1
ATOM 2957 O O . LYS D 1 89 ? -35.563 -29.061 60.978 1.00 64.89 90 LYS D O 1
ATOM 2963 N N . LYS D 1 90 ? -34.612 -27.130 61.638 1.00 63.03 91 LYS D N 1
ATOM 2964 C CA . LYS D 1 90 ? -34.949 -27.318 63.042 1.00 61.92 91 LYS D CA 1
ATOM 2965 C C . LYS D 1 90 ? -36.375 -26.843 63.303 1.00 67.27 91 LYS D C 1
ATOM 2966 O O . LYS D 1 90 ? -36.614 -25.917 64.075 1.00 67.84 91 LYS D O 1
ATOM 2973 N N . GLY E 1 1 ? 40.795 -3.911 28.331 1.00 32.69 2 GLY I N 1
ATOM 2974 C CA . GLY E 1 1 ? 41.346 -5.223 28.035 1.00 37.26 2 GLY I CA 1
ATOM 2975 C C . GLY E 1 1 ? 42.318 -5.194 26.868 1.00 37.73 2 GLY I C 1
ATOM 2976 O O . GLY E 1 1 ? 42.444 -4.166 26.209 1.00 35.85 2 GLY I O 1
ATOM 2977 N N . ARG E 1 2 ? 42.999 -6.313 26.606 1.00 43.87 3 ARG I N 1
ATOM 2978 C CA . ARG E 1 2 ? 43.912 -6.396 25.457 1.00 41.00 3 ARG I CA 1
ATOM 2979 C C . ARG E 1 2 ? 43.245 -5.811 24.233 1.00 39.08 3 ARG I C 1
ATOM 2980 O O . ARG E 1 2 ? 43.909 -5.249 23.375 1.00 40.10 3 ARG I O 1
ATOM 2988 N N . LYS E 1 3 ? 41.923 -5.941 24.158 1.00 39.23 4 LYS I N 1
ATOM 2989 C CA . LYS E 1 3 ? 41.194 -5.451 23.001 1.00 39.89 4 LYS I CA 1
ATOM 2990 C C . LYS E 1 3 ? 39.821 -4.891 23.370 1.00 43.18 4 LYS I C 1
ATOM 2991 O O . LYS E 1 3 ? 39.092 -5.482 24.179 1.00 38.07 4 LYS I O 1
ATOM 2997 N N . LYS E 1 4 ? 39.470 -3.750 22.776 1.00 41.31 5 LYS I N 1
ATOM 2998 C CA . LYS E 1 4 ? 38.128 -3.191 22.935 1.00 38.90 5 LYS I CA 1
ATOM 2999 C C . LYS E 1 4 ? 37.088 -4.159 22.373 1.00 40.09 5 LYS I C 1
ATOM 3000 O O . LYS E 1 4 ? 37.285 -4.729 21.305 1.00 42.98 5 LYS I O 1
ATOM 3006 N N . ILE E 1 5 ? 35.993 -4.370 23.099 1.00 43.63 6 ILE I N 1
ATOM 3007 C CA . ILE E 1 5 ? 34.912 -5.212 22.590 1.00 38.54 6 ILE I CA 1
ATOM 3008 C C . ILE E 1 5 ? 33.650 -4.406 22.328 1.00 38.42 6 ILE I C 1
ATOM 3009 O O . ILE E 1 5 ? 33.418 -3.365 22.949 1.00 43.17 6 ILE I O 1
ATOM 3014 N N . GLN E 1 6 ? 32.841 -4.887 21.394 1.00 36.48 7 GLN I N 1
ATOM 3015 C CA . GLN E 1 6 ? 31.590 -4.225 21.072 1.00 37.24 7 GLN I CA 1
ATOM 3016 C C . GLN E 1 6 ? 30.494 -4.780 21.972 1.00 34.38 7 GLN I C 1
ATOM 3017 O O . GLN E 1 6 ? 30.497 -5.968 22.306 1.00 32.32 7 GLN I O 1
ATOM 3023 N N . ILE E 1 7 ? 29.551 -3.930 22.359 1.00 31.15 8 ILE I N 1
ATOM 3024 C CA . ILE E 1 7 ? 28.432 -4.396 23.166 1.00 29.33 8 ILE I CA 1
ATOM 3025 C C . ILE E 1 7 ? 27.374 -5.068 22.287 1.00 25.49 8 ILE I C 1
ATOM 3026 O O . ILE E 1 7 ? 26.437 -4.433 21.811 1.00 26.23 8 ILE I O 1
ATOM 3031 N N . THR E 1 8 ? 27.560 -6.366 22.078 1.00 26.10 9 THR I N 1
ATOM 3032 C CA . THR E 1 8 ? 26.653 -7.206 21.302 1.00 24.60 9 THR I CA 1
ATOM 3033 C C . THR E 1 8 ? 26.772 -8.565 21.946 1.00 21.97 9 THR I C 1
ATOM 3034 O O . THR E 1 8 ? 27.830 -8.901 22.488 1.00 23.44 9 THR I O 1
ATOM 3038 N N . ARG E 1 9 ? 25.691 -9.334 21.916 1.00 22.30 10 ARG I N 1
ATOM 3039 C CA . ARG E 1 9 ? 25.675 -10.635 22.570 1.00 25.41 10 ARG I CA 1
ATOM 3040 C C . ARG E 1 9 ? 26.908 -11.474 22.233 1.00 22.47 10 ARG I C 1
ATOM 3041 O O . ARG E 1 9 ? 27.297 -11.579 21.071 1.00 25.01 10 ARG I O 1
ATOM 3049 N N . ILE E 1 10 ? 27.527 -12.056 23.256 1.00 21.00 11 ILE I N 1
ATOM 3050 C CA . ILE E 1 10 ? 28.621 -12.995 23.052 1.00 20.85 11 ILE I CA 1
ATOM 3051 C C . ILE E 1 10 ? 28.001 -14.338 22.726 1.00 21.27 11 ILE I C 1
ATOM 3052 O O . ILE E 1 10 ? 27.255 -14.883 23.525 1.00 23.65 11 ILE I O 1
ATOM 3057 N N . MET E 1 11 ? 28.309 -14.864 21.549 1.00 24.02 12 MET I N 1
ATOM 3058 C CA . MET E 1 11 ? 27.602 -16.025 21.013 1.00 23.31 12 MET I CA 1
ATOM 3059 C C . MET E 1 11 ? 28.171 -17.357 21.467 1.00 25.07 12 MET I C 1
ATOM 3060 O O . MET E 1 11 ? 27.434 -18.330 21.585 1.00 24.91 12 MET I O 1
ATOM 3065 N N . ASP E 1 12 ? 29.480 -17.407 21.695 1.00 22.78 13 ASP I N 1
ATOM 3066 C CA . ASP E 1 12 ? 30.138 -18.627 22.144 1.00 24.86 13 ASP I CA 1
ATOM 3067 C C . ASP E 1 12 ? 29.848 -18.816 23.646 1.00 25.96 13 ASP I C 1
ATOM 3068 O O . ASP E 1 12 ? 30.068 -17.906 24.438 1.00 21.75 13 ASP I O 1
ATOM 3073 N N . GLU E 1 13 ? 29.361 -19.994 24.025 1.00 29.53 14 GLU I N 1
ATOM 3074 C CA . GLU E 1 13 ? 28.901 -20.245 25.401 1.00 30.01 14 GLU I CA 1
ATOM 3075 C C . GLU E 1 13 ? 30.009 -20.167 26.441 1.00 28.22 14 GLU I C 1
ATOM 3076 O O . GLU E 1 13 ? 29.810 -19.591 27.507 1.00 29.58 14 GLU I O 1
ATOM 3082 N N . ARG E 1 14 ? 31.169 -20.745 26.142 1.00 29.38 15 ARG I N 1
ATOM 3083 C CA . ARG E 1 14 ? 32.286 -20.696 27.078 1.00 31.05 15 ARG I CA 1
ATOM 3084 C C . ARG E 1 14 ? 32.725 -19.259 27.312 1.00 28.98 15 ARG I C 1
ATOM 3085 O O . ARG E 1 14 ? 32.887 -18.837 28.455 1.00 27.31 15 ARG I O 1
ATOM 3093 N N . ASN E 1 15 ? 32.902 -18.506 26.232 1.00 25.39 16 ASN I N 1
ATOM 3094 C CA . ASN E 1 15 ? 33.316 -17.115 26.343 1.00 24.21 16 ASN I CA 1
ATOM 3095 C C . ASN E 1 15 ? 32.270 -16.268 27.051 1.00 27.69 16 ASN I C 1
ATOM 3096 O O . ASN E 1 15 ? 32.622 -15.393 27.842 1.00 25.62 16 ASN I O 1
ATOM 3101 N N . ARG E 1 16 ? 30.989 -16.530 26.784 1.00 23.05 17 ARG I N 1
ATOM 3102 C CA . ARG E 1 16 ? 29.932 -15.769 27.432 1.00 25.58 17 ARG I CA 1
ATOM 3103 C C . ARG E 1 16 ? 29.959 -15.976 28.957 1.00 23.25 17 ARG I C 1
ATOM 3104 O O . ARG E 1 16 ? 29.851 -15.019 29.705 1.00 19.45 17 ARG I O 1
ATOM 3112 N N . GLN E 1 17 ? 30.136 -17.219 29.397 1.00 25.76 18 GLN I N 1
ATOM 3113 C CA . GLN E 1 17 ? 30.293 -17.541 30.821 1.00 27.68 18 GLN I CA 1
ATOM 3114 C C . GLN E 1 17 ? 31.569 -16.931 31.450 1.00 30.14 18 GLN I C 1
ATOM 3115 O O . GLN E 1 17 ? 31.563 -16.495 32.605 1.00 28.50 18 GLN I O 1
ATOM 3121 N N . VAL E 1 18 ? 32.661 -16.886 30.693 1.00 29.31 19 VAL I N 1
ATOM 3122 C CA . VAL E 1 18 ? 33.873 -16.245 31.198 1.00 30.31 19 VAL I CA 1
ATOM 3123 C C . VAL E 1 18 ? 33.628 -14.772 31.509 1.00 29.46 19 VAL I C 1
ATOM 3124 O O . VAL E 1 18 ? 33.925 -14.295 32.604 1.00 28.23 19 VAL I O 1
ATOM 3128 N N . THR E 1 19 ? 33.086 -14.058 30.533 1.00 24.50 20 THR I N 1
ATOM 3129 C CA . THR E 1 19 ? 32.785 -12.647 30.679 1.00 26.57 20 THR I CA 1
ATOM 3130 C C . THR E 1 19 ? 31.697 -12.396 31.744 1.00 25.17 20 THR I C 1
ATOM 3131 O O . THR E 1 19 ? 31.721 -11.391 32.451 1.00 24.57 20 THR I O 1
ATOM 3135 N N . PHE E 1 20 ? 30.747 -13.310 31.848 1.00 20.14 21 PHE I N 1
ATOM 3136 C CA . PHE E 1 20 ? 29.650 -13.162 32.793 1.00 24.31 21 PHE I CA 1
ATOM 3137 C C . PHE E 1 20 ? 30.170 -13.183 34.246 1.00 24.78 21 PHE I C 1
ATOM 3138 O O . PHE E 1 20 ? 29.981 -12.227 34.989 1.00 23.18 21 PHE I O 1
ATOM 3146 N N . THR E 1 21 ? 30.849 -14.260 34.627 1.00 24.82 22 THR I N 1
ATOM 3147 C CA . THR E 1 21 ? 31.436 -14.377 35.965 1.00 28.22 22 THR I CA 1
ATOM 3148 C C . THR E 1 21 ? 32.277 -13.157 36.333 1.00 28.28 22 THR I C 1
ATOM 3149 O O . THR E 1 21 ? 32.165 -12.613 37.430 1.00 31.19 22 THR I O 1
ATOM 3153 N N . LYS E 1 22 ? 33.110 -12.728 35.396 1.00 27.48 23 LYS I N 1
ATOM 3154 C CA . LYS E 1 22 ? 33.966 -11.568 35.574 1.00 30.22 23 LYS I CA 1
ATOM 3155 C C . LYS E 1 22 ? 33.173 -10.269 35.776 1.00 30.46 23 LYS I C 1
ATOM 3156 O O . LYS E 1 22 ? 33.430 -9.513 36.723 1.00 28.54 23 LYS I O 1
ATOM 3162 N N . ARG E 1 23 ? 32.209 -10.010 34.898 1.00 24.09 24 ARG I N 1
ATOM 3163 C CA . ARG E 1 23 ? 31.497 -8.737 34.917 1.00 21.47 24 ARG I CA 1
ATOM 3164 C C . ARG E 1 23 ? 30.434 -8.683 36.000 1.00 23.44 24 ARG I C 1
ATOM 3165 O O . ARG E 1 23 ? 30.069 -7.609 36.456 1.00 21.87 24 ARG I O 1
ATOM 3173 N N . LYS E 1 24 ? 29.918 -9.837 36.387 1.00 20.02 25 LYS I N 1
ATOM 3174 C CA . LYS E 1 24 ? 28.947 -9.883 37.457 1.00 26.49 25 LYS I CA 1
ATOM 3175 C C . LYS E 1 24 ? 29.611 -9.462 38.769 1.00 26.27 25 LYS I C 1
ATOM 3176 O O . LYS E 1 24 ? 29.028 -8.730 39.544 1.00 28.34 25 LYS I O 1
ATOM 3182 N N . PHE E 1 25 ? 30.838 -9.908 39.014 1.00 29.65 26 PHE I N 1
ATOM 3183 C CA . PHE E 1 25 ? 31.521 -9.482 40.228 1.00 30.36 26 PHE I CA 1
ATOM 3184 C C . PHE E 1 25 ? 31.806 -7.985 40.156 1.00 29.25 26 PHE I C 1
ATOM 3185 O O . PHE E 1 25 ? 31.569 -7.244 41.119 1.00 27.04 26 PHE I O 1
ATOM 3193 N N . GLY E 1 26 ? 32.299 -7.538 39.009 1.00 22.10 27 GLY I N 1
ATOM 3194 C CA . GLY E 1 26 ? 32.539 -6.124 38.792 1.00 20.72 27 GLY I CA 1
ATOM 3195 C C . GLY E 1 26 ? 31.297 -5.297 39.096 1.00 25.89 27 GLY I C 1
ATOM 3196 O O . GLY E 1 26 ? 31.387 -4.203 39.671 1.00 22.89 27 GLY I O 1
ATOM 3197 N N . LEU E 1 27 ? 30.135 -5.808 38.690 1.00 25.52 28 LEU I N 1
ATOM 3198 C CA . LEU E 1 27 ? 28.869 -5.098 38.871 1.00 25.86 28 LEU I CA 1
ATOM 3199 C C . LEU E 1 27 ? 28.476 -5.079 40.349 1.00 21.09 28 LEU I C 1
ATOM 3200 O O . LEU E 1 27 ? 28.082 -4.056 40.871 1.00 21.25 28 LEU I O 1
ATOM 3205 N N . MET E 1 28 ? 28.570 -6.225 41.008 1.00 19.35 29 MET I N 1
ATOM 3206 C CA . MET E 1 28 ? 28.257 -6.296 42.428 1.00 23.49 29 MET I CA 1
ATOM 3207 C C . MET E 1 28 ? 29.225 -5.471 43.279 1.00 26.66 29 MET I C 1
ATOM 3208 O O . MET E 1 28 ? 28.828 -4.919 44.302 1.00 25.87 29 MET I O 1
ATOM 3213 N N . LYS E 1 29 ? 30.482 -5.370 42.843 1.00 24.51 30 LYS I N 1
ATOM 3214 C CA . LYS E 1 29 ? 31.464 -4.549 43.540 1.00 23.80 30 LYS I CA 1
ATOM 3215 C C . LYS E 1 29 ? 31.166 -3.057 43.374 1.00 24.53 30 LYS I C 1
ATOM 3216 O O . LYS E 1 29 ? 31.245 -2.295 44.342 1.00 21.58 30 LYS I O 1
ATOM 3222 N N . LYS E 1 30 ? 30.802 -2.630 42.166 1.00 21.42 31 LYS I N 1
ATOM 3223 C CA . LYS E 1 30 ? 30.397 -1.241 41.955 1.00 21.43 31 LYS I CA 1
ATOM 3224 C C . LYS E 1 30 ? 29.152 -0.893 42.783 1.00 24.16 31 LYS I C 1
ATOM 3225 O O . LYS E 1 30 ? 29.010 0.236 43.269 1.00 22.86 31 LYS I O 1
ATOM 3231 N N . ALA E 1 31 ? 28.236 -1.854 42.907 1.00 23.04 32 ALA I N 1
ATOM 3232 C CA . ALA E 1 31 ? 27.008 -1.629 43.663 1.00 26.62 32 ALA I CA 1
ATOM 3233 C C . ALA E 1 31 ? 27.330 -1.438 45.149 1.00 25.18 32 ALA I C 1
ATOM 3234 O O . ALA E 1 31 ? 26.811 -0.537 45.792 1.00 23.86 32 ALA I O 1
ATOM 3236 N N . TYR E 1 32 ? 28.197 -2.291 45.679 1.00 27.58 33 TYR I N 1
ATOM 3237 C CA . TYR E 1 32 ? 28.617 -2.192 47.068 1.00 29.17 33 TYR I CA 1
ATOM 3238 C C . TYR E 1 32 ? 29.232 -0.821 47.345 1.00 32.52 33 TYR I C 1
ATOM 3239 O O . TYR E 1 32 ? 28.804 -0.124 48.273 1.00 27.63 33 TYR I O 1
ATOM 3248 N N . GLU E 1 33 ? 30.207 -0.423 46.526 1.00 26.62 34 GLU I N 1
ATOM 3249 C CA . GLU E 1 33 ? 30.855 0.883 46.692 1.00 27.63 34 GLU I CA 1
ATOM 3250 C C . GLU E 1 33 ? 29.876 2.042 46.633 1.00 30.18 34 GLU I C 1
ATOM 3251 O O . GLU E 1 33 ? 30.012 3.012 47.383 1.00 27.03 34 GLU I O 1
ATOM 3257 N N . LEU E 1 34 ? 28.898 1.949 45.737 1.00 25.41 35 LEU I N 1
ATOM 3258 C CA . LEU E 1 34 ? 27.888 2.984 45.639 1.00 21.50 35 LEU I CA 1
ATOM 3259 C C . LEU E 1 34 ? 27.083 3.102 46.927 1.00 28.33 35 LEU I C 1
ATOM 3260 O O . LEU E 1 34 ? 26.790 4.205 47.371 1.00 28.21 35 LEU I O 1
ATOM 3265 N N . SER E 1 35 ? 26.709 1.963 47.508 1.00 27.19 36 SER I N 1
ATOM 3266 C CA . SER E 1 35 ? 25.867 1.965 48.699 1.00 32.11 36 SER I CA 1
ATOM 3267 C C . SER E 1 35 ? 26.615 2.519 49.933 1.00 33.09 36 SER I C 1
ATOM 3268 O O . SER E 1 35 ? 26.099 3.388 50.625 1.00 30.29 36 SER I O 1
ATOM 3271 N N . VAL E 1 36 ? 27.830 2.031 50.181 1.00 29.37 37 VAL I N 1
ATOM 3272 C CA . VAL E 1 36 ? 28.688 2.573 51.234 1.00 27.27 37 VAL I CA 1
ATOM 3273 C C . VAL E 1 36 ? 29.073 4.044 51.017 1.00 32.46 37 VAL I C 1
ATOM 3274 O O . VAL E 1 36 ? 28.824 4.883 51.883 1.00 32.41 37 VAL I O 1
ATOM 3278 N N . LEU E 1 37 ? 29.668 4.362 49.864 1.00 29.80 38 LEU I N 1
ATOM 3279 C CA . LEU E 1 37 ? 30.123 5.728 49.580 1.00 29.71 38 LEU I CA 1
ATOM 3280 C C . LEU E 1 37 ? 29.023 6.772 49.728 1.00 33.53 38 LEU I C 1
ATOM 3281 O O . LEU E 1 37 ? 29.272 7.894 50.172 1.00 33.56 38 LEU I O 1
ATOM 3286 N N . CYS E 1 38 ? 27.810 6.422 49.324 1.00 32.29 39 CYS I N 1
ATOM 3287 C CA . CYS E 1 38 ? 26.767 7.437 49.208 1.00 33.08 39 CYS I CA 1
ATOM 3288 C C . CYS E 1 38 ? 25.548 7.170 50.094 1.00 36.45 39 CYS I C 1
ATOM 3289 O O . CYS E 1 38 ? 24.559 7.905 50.037 1.00 35.77 39 CYS I O 1
ATOM 3292 N N . ASP E 1 39 ? 25.638 6.126 50.915 1.00 33.04 40 ASP I N 1
ATOM 3293 C CA . ASP E 1 39 ? 24.568 5.756 51.840 1.00 38.95 40 ASP I CA 1
ATOM 3294 C C . ASP E 1 39 ? 23.222 5.494 51.139 1.00 40.79 40 ASP I C 1
ATOM 3295 O O . ASP E 1 39 ? 22.223 6.161 51.420 1.00 38.63 40 ASP I O 1
ATOM 3300 N N . CYS E 1 40 ? 23.192 4.538 50.218 1.00 32.49 41 CYS I N 1
ATOM 3301 C CA . CYS E 1 40 ? 21.919 4.163 49.623 1.00 32.27 41 CYS I CA 1
ATOM 3302 C C . CYS E 1 40 ? 21.620 2.702 49.799 1.00 29.17 41 CYS I C 1
ATOM 3303 O O . CYS E 1 40 ? 22.511 1.910 50.109 1.00 31.39 41 CYS I O 1
ATOM 3306 N N . GLU E 1 41 ? 20.351 2.354 49.601 1.00 30.26 42 GLU I N 1
ATOM 3307 C CA . GLU E 1 41 ? 19.927 0.961 49.590 1.00 30.66 42 GLU I CA 1
ATOM 3308 C C . GLU E 1 41 ? 19.853 0.493 48.138 1.00 29.47 42 GLU I C 1
ATOM 3309 O O . GLU E 1 41 ? 19.215 1.125 47.301 1.00 26.94 42 GLU I O 1
ATOM 3315 N N . ILE E 1 42 ? 20.526 -0.602 47.827 1.00 26.44 43 ILE I N 1
ATOM 3316 C CA . ILE E 1 42 ? 20.564 -1.043 46.449 1.00 25.12 43 ILE I CA 1
ATOM 3317 C C . ILE E 1 42 ? 20.203 -2.497 46.400 1.00 24.23 43 ILE I C 1
ATOM 3318 O O . ILE E 1 42 ? 20.624 -3.282 47.243 1.00 27.35 43 ILE I O 1
ATOM 3323 N N . ALA E 1 43 ? 19.372 -2.841 45.428 1.00 23.33 44 ALA I N 1
ATOM 3324 C CA . ALA E 1 43 ? 19.021 -4.228 45.171 1.00 25.85 44 ALA I CA 1
ATOM 3325 C C . ALA E 1 43 ? 19.312 -4.505 43.714 1.00 21.11 44 ALA I C 1
ATOM 3326 O O . ALA E 1 43 ? 18.973 -3.704 42.830 1.00 19.83 44 ALA I O 1
ATOM 3328 N N . LEU E 1 44 ? 19.939 -5.645 43.468 1.00 24.18 45 LEU I N 1
ATOM 3329 C CA . LEU E 1 44 ? 20.337 -6.018 42.121 1.00 23.44 45 LEU I CA 1
ATOM 3330 C C . LEU E 1 44 ? 19.954 -7.468 41.909 1.00 19.81 45 LEU I C 1
ATOM 3331 O O . LEU E 1 44 ? 20.289 -8.319 42.717 1.00 22.95 45 LEU I O 1
ATOM 3336 N N . ILE E 1 45 ? 19.232 -7.733 40.828 1.00 14.72 46 ILE I N 1
ATOM 3337 C CA . ILE E 1 45 ? 18.779 -9.061 40.492 1.00 19.60 46 ILE I CA 1
ATOM 3338 C C . ILE E 1 45 ? 19.216 -9.403 39.057 1.00 20.08 46 ILE I C 1
ATOM 3339 O O . ILE E 1 45 ? 18.994 -8.621 38.134 1.00 19.66 46 ILE I O 1
ATOM 3344 N N . ILE E 1 46 ? 19.818 -10.575 38.877 1.00 19.95 47 ILE I N 1
ATOM 3345 C CA . ILE E 1 46 ? 20.402 -10.974 37.590 1.00 18.52 47 ILE I CA 1
ATOM 3346 C C . ILE E 1 46 ? 20.005 -12.412 37.256 1.00 23.05 47 ILE I C 1
ATOM 3347 O O . ILE E 1 46 ? 20.229 -13.331 38.048 1.00 24.60 47 ILE I O 1
ATOM 3352 N N . PHE E 1 47 ? 19.370 -12.598 36.104 1.00 20.66 48 PHE I N 1
ATOM 3353 C CA . PHE E 1 47 ? 19.121 -13.931 35.593 1.00 26.75 48 PHE I CA 1
ATOM 3354 C C . PHE E 1 47 ? 20.049 -14.108 34.409 1.00 30.72 48 PHE I C 1
ATOM 3355 O O . PHE E 1 47 ? 19.994 -13.315 33.485 1.00 27.68 48 PHE I O 1
ATOM 3363 N N . ASN E 1 48 ? 20.907 -15.126 34.431 1.00 34.41 49 ASN I N 1
ATOM 3364 C CA . ASN E 1 48 ? 21.838 -15.334 33.321 1.00 33.82 49 ASN I CA 1
ATOM 3365 C C . ASN E 1 48 ? 21.173 -16.075 32.152 1.00 32.03 49 ASN I C 1
ATOM 3366 O O . ASN E 1 48 ? 19.986 -16.374 32.215 1.00 29.32 49 ASN I O 1
ATOM 3371 N N . SER E 1 49 ? 21.925 -16.354 31.085 1.00 34.31 50 SER I N 1
ATOM 3372 C CA . SER E 1 49 ? 21.308 -16.848 29.844 1.00 36.14 50 SER I CA 1
ATOM 3373 C C . SER E 1 49 ? 20.607 -18.187 30.046 1.00 35.91 50 SER I C 1
ATOM 3374 O O . SER E 1 49 ? 19.661 -18.522 29.327 1.00 37.73 50 SER I O 1
ATOM 3377 N N . SER E 1 50 ? 21.056 -18.938 31.045 1.00 36.12 51 SER I N 1
ATOM 3378 C CA . SER E 1 50 ? 20.402 -20.197 31.389 1.00 37.60 51 SER I CA 1
ATOM 3379 C C . SER E 1 50 ? 19.501 -20.069 32.615 1.00 41.00 51 SER I C 1
ATOM 3380 O O . SER E 1 50 ? 19.274 -21.048 33.324 1.00 43.00 51 SER I O 1
ATOM 3383 N N . ASN E 1 51 ? 18.998 -18.857 32.854 1.00 42.35 52 ASN I N 1
ATOM 3384 C CA . ASN E 1 51 ? 18.019 -18.580 33.917 1.00 39.91 52 ASN I CA 1
ATOM 3385 C C . ASN E 1 51 ? 18.366 -18.999 35.342 1.00 36.79 52 ASN I C 1
ATOM 3386 O O . ASN E 1 51 ? 17.481 -19.260 36.154 1.00 39.53 52 ASN I O 1
ATOM 3391 N N . LYS E 1 52 ? 19.650 -19.067 35.646 1.00 37.04 53 LYS I N 1
ATOM 3392 C CA . LYS E 1 52 ? 20.080 -19.168 37.029 1.00 36.20 53 LYS I CA 1
ATOM 3393 C C . LYS E 1 52 ? 20.004 -17.767 37.648 1.00 30.96 53 LYS I C 1
ATOM 3394 O O . LYS E 1 52 ? 20.218 -16.773 36.964 1.00 30.09 53 LYS I O 1
ATOM 3400 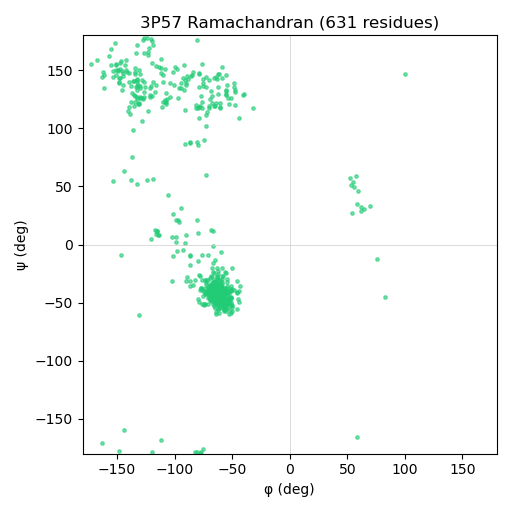N N . LEU E 1 53 ? 19.695 -17.691 38.939 1.00 35.56 54 LEU I N 1
ATOM 3401 C CA . LEU E 1 53 ? 19.566 -16.409 39.632 1.00 28.10 54 LEU I CA 1
ATOM 3402 C C . LEU E 1 53 ? 20.782 -16.016 40.472 1.00 32.02 54 LEU I C 1
ATOM 3403 O O . LEU E 1 53 ? 21.359 -16.835 41.188 1.00 32.44 54 LEU I O 1
ATOM 3408 N N . PHE E 1 54 ? 21.161 -14.746 40.382 1.00 26.83 55 PHE I N 1
ATOM 3409 C CA . PHE E 1 54 ? 22.167 -14.183 41.257 1.00 27.44 55 PHE I CA 1
ATOM 3410 C C . PHE E 1 54 ? 21.614 -12.863 41.777 1.00 27.76 55 PHE I C 1
ATOM 3411 O O . PHE E 1 54 ? 20.944 -12.137 41.052 1.00 21.00 55 PHE I O 1
ATOM 3419 N N . GLN E 1 55 ? 21.880 -12.551 43.035 1.00 27.75 56 GLN I N 1
ATOM 3420 C CA . GLN E 1 55 ? 21.324 -11.343 43.600 1.00 26.56 56 GLN I CA 1
ATOM 3421 C C . GLN E 1 55 ? 22.307 -10.671 44.532 1.00 27.98 56 GLN I C 1
ATOM 3422 O O . GLN E 1 55 ? 23.149 -11.317 45.148 1.00 30.59 56 GLN I O 1
ATOM 3428 N N . TYR E 1 56 ? 22.198 -9.355 44.611 1.00 23.87 57 TYR I N 1
ATOM 3429 C CA . TYR E 1 56 ? 22.894 -8.589 45.617 1.00 25.96 57 TYR I CA 1
ATOM 3430 C C . TYR E 1 56 ? 21.897 -7.601 46.197 1.00 28.62 57 TYR I C 1
ATOM 3431 O O . TYR E 1 56 ? 20.942 -7.206 45.527 1.00 26.84 57 TYR I O 1
ATOM 3440 N N . ALA E 1 57 ? 22.105 -7.230 47.453 1.00 25.24 58 ALA I N 1
ATOM 3441 C CA . ALA E 1 57 ? 21.342 -6.161 48.085 1.00 28.91 58 ALA I CA 1
ATOM 3442 C C . ALA E 1 57 ? 22.127 -5.683 49.307 1.00 31.45 58 ALA I C 1
ATOM 3443 O O . ALA E 1 57 ? 22.656 -6.491 50.060 1.00 28.85 58 ALA I O 1
ATOM 3445 N N . SER E 1 58 ? 22.232 -4.372 49.471 1.00 28.49 59 SER I N 1
ATOM 3446 C CA . SER E 1 58 ? 23.000 -3.786 50.563 1.00 36.99 59 SER I CA 1
ATOM 3447 C C . SER E 1 58 ? 22.374 -4.084 51.926 1.00 35.13 59 SER I C 1
ATOM 3448 O O . SER E 1 58 ? 23.010 -3.937 52.965 1.00 37.73 59 SER I O 1
ATOM 3451 N N . THR E 1 59 ? 21.124 -4.516 51.893 1.00 33.87 60 THR I N 1
ATOM 3452 C CA . THR E 1 59 ? 20.322 -4.751 53.079 1.00 36.40 60 THR I CA 1
ATOM 3453 C C . THR E 1 59 ? 19.477 -5.973 52.752 1.00 38.44 60 THR I C 1
ATOM 3454 O O . THR E 1 59 ? 19.804 -6.732 51.840 1.00 46.99 60 THR I O 1
ATOM 3458 N N . ASP E 1 60 ? 18.381 -6.152 53.474 1.00 34.24 61 ASP I N 1
ATOM 3459 C CA . ASP E 1 60 ? 17.450 -7.240 53.204 1.00 35.73 61 ASP I CA 1
ATOM 3460 C C . ASP E 1 60 ? 16.728 -6.994 51.870 1.00 30.99 61 ASP I C 1
ATOM 3461 O O . ASP E 1 60 ? 16.136 -5.935 51.668 1.00 24.94 61 ASP I O 1
ATOM 3466 N N . MET E 1 61 ? 16.804 -7.966 50.965 1.00 28.58 62 MET I N 1
ATOM 3467 C CA . MET E 1 61 ? 16.165 -7.852 49.650 1.00 31.21 62 MET I CA 1
ATOM 3468 C C . MET E 1 61 ? 14.669 -7.518 49.769 1.00 22.96 62 MET I C 1
ATOM 3469 O O . MET E 1 61 ? 14.198 -6.538 49.197 1.00 19.73 62 MET I O 1
ATOM 3474 N N . ASP E 1 62 ? 13.941 -8.328 50.532 1.00 24.58 63 ASP I N 1
ATOM 3475 C CA . ASP E 1 62 ? 12.512 -8.099 50.754 1.00 28.03 63 ASP I CA 1
ATOM 3476 C C . ASP E 1 62 ? 12.168 -6.681 51.203 1.00 22.91 63 ASP I C 1
ATOM 3477 O O . ASP E 1 62 ? 11.143 -6.143 50.795 1.00 23.44 63 ASP I O 1
ATOM 3482 N N . LYS E 1 63 ? 13.022 -6.061 52.011 1.00 23.23 64 LYS I N 1
ATOM 3483 C CA . LYS E 1 63 ? 12.751 -4.690 52.454 1.00 23.46 64 LYS I CA 1
ATOM 3484 C C . LYS E 1 63 ? 12.849 -3.757 51.272 1.00 26.16 64 LYS I C 1
ATOM 3485 O O . LYS E 1 63 ? 12.066 -2.807 51.139 1.00 26.07 64 LYS I O 1
ATOM 3491 N N . VAL E 1 64 ? 13.816 -4.017 50.400 1.00 22.43 65 VAL I N 1
ATOM 3492 C CA . VAL E 1 64 ? 13.979 -3.139 49.248 1.00 25.65 65 VAL I CA 1
ATOM 3493 C C . VAL E 1 64 ? 12.808 -3.284 48.279 1.00 18.27 65 VAL I C 1
ATOM 3494 O O . VAL E 1 64 ? 12.258 -2.292 47.817 1.00 19.74 65 VAL I O 1
ATOM 3498 N N . LEU E 1 65 ? 12.419 -4.522 47.988 1.00 20.12 66 LEU I N 1
ATOM 3499 C CA . LEU E 1 65 ? 11.304 -4.767 47.072 1.00 19.25 66 LEU I CA 1
ATOM 3500 C C . LEU E 1 65 ? 9.991 -4.137 47.556 1.00 23.01 66 LEU I C 1
ATOM 3501 O O . LEU E 1 65 ? 9.198 -3.648 46.741 1.00 20.77 66 LEU I O 1
ATOM 3506 N N . LEU E 1 66 ? 9.776 -4.142 48.877 1.00 23.86 67 LEU I N 1
ATOM 3507 C CA . LEU E 1 66 ? 8.573 -3.563 49.484 1.00 24.58 67 LEU I CA 1
ATOM 3508 C C . LEU E 1 66 ? 8.567 -2.064 49.283 1.00 24.35 67 LEU I C 1
ATOM 3509 O O . LEU E 1 66 ? 7.546 -1.475 48.959 1.00 22.27 67 LEU I O 1
ATOM 3514 N N . LYS E 1 67 ? 9.723 -1.454 49.502 1.00 22.35 68 LYS I N 1
ATOM 3515 C CA . LYS E 1 67 ? 9.841 -0.015 49.403 1.00 26.34 68 LYS I CA 1
ATOM 3516 C C . LYS E 1 67 ? 9.612 0.413 47.962 1.00 28.02 68 LYS I C 1
ATOM 3517 O O . LYS E 1 67 ? 8.985 1.441 47.697 1.00 28.40 68 LYS I O 1
ATOM 3523 N N . TYR E 1 68 ? 10.106 -0.395 47.029 1.00 23.78 69 TYR I N 1
ATOM 3524 C CA . TYR E 1 68 ? 9.835 -0.164 45.616 1.00 24.87 69 TYR I CA 1
ATOM 3525 C C . TYR E 1 68 ? 8.336 -0.231 45.295 1.00 23.60 69 TYR I C 1
ATOM 3526 O O . TYR E 1 68 ? 7.797 0.669 44.678 1.00 23.12 69 TYR I O 1
ATOM 3535 N N . THR E 1 69 ? 7.675 -1.307 45.709 1.00 22.22 70 THR I N 1
ATOM 3536 C CA . THR E 1 69 ? 6.262 -1.520 45.393 1.00 25.08 70 THR I CA 1
ATOM 3537 C C . THR E 1 69 ? 5.368 -0.394 45.901 1.00 28.40 70 THR I C 1
ATOM 3538 O O . THR E 1 69 ? 4.346 -0.079 45.293 1.00 31.31 70 THR I O 1
ATOM 3542 N N . GLU E 1 70 ? 5.754 0.210 47.020 1.00 29.18 71 GLU I N 1
ATOM 3543 C CA . GLU E 1 70 ? 4.880 1.168 47.693 1.00 37.47 71 GLU I CA 1
ATOM 3544 C C . GLU E 1 70 ? 5.224 2.621 47.367 1.00 38.42 71 GLU I C 1
ATOM 3545 O O . GLU E 1 70 ? 4.590 3.549 47.867 1.00 41.16 71 GLU I O 1
ATOM 3551 N N . TYR E 1 71 ? 6.220 2.804 46.506 1.00 36.79 72 TYR I N 1
ATOM 3552 C CA . TYR E 1 71 ? 6.610 4.126 46.027 1.00 35.06 72 TYR I CA 1
ATOM 3553 C C . TYR E 1 71 ? 5.635 4.557 44.936 1.00 37.61 72 TYR I C 1
ATOM 3554 O O . TYR E 1 71 ? 5.523 3.905 43.900 1.00 40.41 72 TYR I O 1
ATOM 3563 N N . ASN E 1 72 ? 4.920 5.651 45.169 1.00 44.55 73 ASN I N 1
ATOM 3564 C CA . ASN E 1 72 ? 3.888 6.100 44.234 1.00 51.54 73 ASN I CA 1
ATOM 3565 C C . ASN E 1 72 ? 4.183 7.476 43.663 1.00 52.00 73 ASN I C 1
ATOM 3566 O O . ASN E 1 72 ? 3.368 8.390 43.755 1.00 58.01 73 ASN I O 1
ATOM 3571 N N . GLU E 1 73 ? 5.348 7.615 43.055 1.00 49.13 74 GLU I N 1
ATOM 3572 C CA . GLU E 1 73 ? 5.817 8.919 42.636 1.00 50.02 74 GLU I CA 1
ATOM 3573 C C . GLU E 1 73 ? 6.598 8.746 41.340 1.00 48.41 74 GLU I C 1
ATOM 3574 O O . GLU E 1 73 ? 7.180 7.690 41.114 1.00 43.45 74 GLU I O 1
ATOM 3580 N N . PRO E 1 74 ? 6.587 9.765 40.465 1.00 53.74 75 PRO I N 1
ATOM 3581 C CA . PRO E 1 74 ? 7.392 9.635 39.247 1.00 52.76 75 PRO I CA 1
ATOM 3582 C C . PRO E 1 74 ? 8.868 9.482 39.592 1.00 49.55 75 PRO I C 1
ATOM 3583 O O . PRO E 1 74 ? 9.320 10.038 40.593 1.00 50.56 75 PRO I O 1
ATOM 3587 N N . HIS E 1 75 ? 9.598 8.718 38.782 1.00 49.45 76 HIS I N 1
ATOM 3588 C CA . HIS E 1 75 ? 11.004 8.438 39.056 1.00 42.55 76 HIS I CA 1
ATOM 3589 C C . HIS E 1 75 ? 11.749 7.928 37.824 1.00 42.68 76 HIS I C 1
ATOM 3590 O O . HIS E 1 75 ? 11.177 7.239 36.969 1.00 39.43 76 HIS I O 1
ATOM 3597 N N . GLU E 1 76 ? 13.034 8.263 37.754 1.00 41.14 77 GLU I N 1
ATOM 3598 C CA . GLU E 1 76 ? 13.898 7.832 36.662 1.00 38.77 77 GLU I CA 1
ATOM 3599 C C . GLU E 1 76 ? 13.859 6.327 36.481 1.00 37.42 77 GLU I C 1
ATOM 3600 O O . GLU E 1 76 ? 14.090 5.565 37.426 1.00 33.98 77 GLU I O 1
ATOM 3606 N N . SER E 1 77 ? 13.567 5.903 35.258 1.00 37.49 78 SER I N 1
ATOM 3607 C CA . SER E 1 77 ? 13.474 4.491 34.936 1.00 31.37 78 SER I CA 1
ATOM 3608 C C . SER E 1 77 ? 14.134 4.230 33.588 1.00 40.95 78 SER I C 1
ATOM 3609 O O . SER E 1 77 ? 13.635 4.657 32.543 1.00 43.73 78 SER I O 1
ATOM 3612 N N . ARG E 1 78 ? 15.251 3.517 33.615 1.00 35.84 79 ARG I N 1
ATOM 3613 C CA . ARG E 1 78 ? 16.033 3.302 32.414 1.00 36.47 79 ARG I CA 1
ATOM 3614 C C . ARG E 1 78 ? 15.910 1.863 31.945 1.00 34.18 79 ARG I C 1
ATOM 3615 O O . ARG E 1 78 ? 15.681 0.948 32.741 1.00 30.02 79 ARG I O 1
ATOM 3623 N N . THR E 1 79 ? 16.043 1.685 30.636 1.00 36.90 80 THR I N 1
ATOM 3624 C CA . THR E 1 79 ? 15.949 0.386 30.002 1.00 37.78 80 THR I CA 1
ATOM 3625 C C . THR E 1 79 ? 17.114 0.289 29.042 1.00 34.45 80 THR I C 1
ATOM 3626 O O . THR E 1 79 ? 17.746 1.297 28.747 1.00 32.78 80 THR I O 1
ATOM 3630 N N . ASN E 1 80 ? 17.419 -0.922 28.585 1.00 32.01 81 ASN I N 1
ATOM 3631 C CA . ASN E 1 80 ? 18.476 -1.102 27.599 1.00 41.54 81 ASN I CA 1
ATOM 3632 C C . ASN E 1 80 ? 18.272 -0.169 26.409 1.00 42.05 81 ASN I C 1
ATOM 3633 O O . ASN E 1 80 ? 19.216 0.492 25.976 1.00 40.77 81 ASN I O 1
ATOM 3638 N N . SER E 1 81 ? 17.042 -0.091 25.905 1.00 40.30 82 SER I N 1
ATOM 3639 C CA . SER E 1 81 ? 16.776 0.782 24.764 1.00 46.99 82 SER I CA 1
ATOM 3640 C C . SER E 1 81 ? 17.052 2.251 25.101 1.00 47.61 82 SER I C 1
ATOM 3641 O O . SER E 1 81 ? 17.669 2.956 24.307 1.00 54.33 82 SER I O 1
ATOM 3644 N N . ASP E 1 82 ? 16.615 2.708 26.275 1.00 45.81 83 ASP I N 1
ATOM 3645 C CA . ASP E 1 82 ? 16.927 4.066 26.735 1.00 46.30 83 ASP I CA 1
ATOM 3646 C C . ASP E 1 82 ? 18.416 4.347 26.651 1.00 47.54 83 ASP I C 1
ATOM 3647 O O . ASP E 1 82 ? 18.846 5.282 25.986 1.00 55.96 83 ASP I O 1
ATOM 3652 N N . ILE E 1 83 ? 19.188 3.525 27.358 1.00 44.68 84 ILE I N 1
ATOM 3653 C CA . ILE E 1 83 ? 20.618 3.721 27.548 1.00 48.20 84 ILE I CA 1
ATOM 3654 C C . ILE E 1 83 ? 21.385 3.660 26.233 1.00 52.28 84 ILE I C 1
ATOM 3655 O O . ILE E 1 83 ? 22.456 4.252 26.103 1.00 49.52 84 ILE I O 1
ATOM 3660 N N . VAL E 1 84 ? 20.828 2.935 25.267 1.00 50.75 85 VAL I N 1
ATOM 3661 C CA . VAL E 1 84 ? 21.364 2.901 23.910 1.00 57.61 85 VAL I CA 1
ATOM 3662 C C . VAL E 1 84 ? 21.351 4.297 23.278 1.00 63.25 85 VAL I C 1
ATOM 3663 O O . VAL E 1 84 ? 22.374 4.768 22.776 1.00 64.25 85 VAL I O 1
ATOM 3667 N N . GLU E 1 85 ? 20.191 4.952 23.312 1.00 63.36 86 GLU I N 1
ATOM 3668 C CA . GLU E 1 85 ? 20.031 6.291 22.744 1.00 65.43 86 GLU I CA 1
ATOM 3669 C C . GLU E 1 85 ? 21.002 7.281 23.354 1.00 68.07 86 GLU I C 1
ATOM 3670 O O . GLU E 1 85 ? 21.755 7.947 22.646 1.00 73.28 86 GLU I O 1
ATOM 3676 N N . ALA E 1 86 ? 20.968 7.375 24.677 1.00 62.41 87 ALA I N 1
ATOM 3677 C CA . ALA E 1 86 ? 21.820 8.294 25.405 1.00 60.40 87 ALA I CA 1
ATOM 3678 C C . ALA E 1 86 ? 23.277 8.131 25.004 1.00 69.84 87 ALA I C 1
ATOM 3679 O O . ALA E 1 86 ? 24.004 9.116 24.897 1.00 78.56 87 ALA I O 1
ATOM 3681 N N . LEU E 1 87 ? 23.704 6.890 24.785 1.00 65.21 88 LEU I N 1
ATOM 3682 C CA . LEU E 1 87 ? 25.082 6.621 24.384 1.00 65.65 88 LEU I CA 1
ATOM 3683 C C . LEU E 1 87 ? 25.327 6.942 22.904 1.00 74.44 88 LEU I C 1
ATOM 3684 O O . LEU E 1 87 ? 26.397 7.435 22.539 1.00 75.81 88 LEU I O 1
ATOM 3689 N N . ASN E 1 88 ? 24.335 6.663 22.060 1.00 75.09 89 ASN I N 1
ATOM 3690 C CA . ASN E 1 88 ? 24.428 6.962 20.631 1.00 74.47 89 ASN I CA 1
ATOM 3691 C C . ASN E 1 88 ? 24.526 8.460 20.360 1.00 81.43 89 ASN I C 1
ATOM 3692 O O . ASN E 1 88 ? 25.295 8.898 19.503 1.00 87.77 89 ASN I O 1
ATOM 3697 N N . LYS E 1 89 ? 23.745 9.242 21.098 1.00 79.25 90 LYS I N 1
ATOM 3698 C CA . LYS E 1 89 ? 23.763 10.692 20.958 1.00 80.93 90 LYS I CA 1
ATOM 3699 C C . LYS E 1 89 ? 25.038 11.298 21.557 1.00 87.94 90 LYS I C 1
ATOM 3700 O O . LYS E 1 89 ? 24.986 12.112 22.482 1.00 86.56 90 LYS I O 1
ATOM 3706 N N . LYS E 1 90 ? 26.179 10.875 21.012 1.00 88.32 91 LYS I N 1
ATOM 3707 C CA . LYS E 1 90 ? 27.493 11.386 21.393 1.00 87.73 91 LYS I CA 1
ATOM 3708 C C . LYS E 1 90 ? 28.494 11.136 20.272 1.00 88.64 91 LYS I C 1
ATOM 3709 O O . LYS E 1 90 ? 29.184 10.116 20.266 1.00 85.26 91 LYS I O 1
ATOM 3716 N N . GLY F 1 1 ? 40.807 7.609 38.862 1.00 42.73 2 GLY J N 1
ATOM 3717 C CA . GLY F 1 1 ? 40.573 9.023 39.091 1.00 44.12 2 GLY J CA 1
ATOM 3718 C C . GLY F 1 1 ? 41.852 9.742 39.469 1.00 44.95 2 GLY J C 1
ATOM 3719 O O . GLY F 1 1 ? 42.874 9.100 39.716 1.00 41.60 2 GLY J O 1
ATOM 3720 N N . ARG F 1 2 ? 41.800 11.073 39.501 1.00 48.14 3 ARG J N 1
ATOM 3721 C CA . ARG F 1 2 ? 42.944 11.882 39.914 1.00 47.04 3 ARG J CA 1
ATOM 3722 C C . ARG F 1 2 ? 43.600 11.302 41.168 1.00 50.42 3 ARG J C 1
ATOM 3723 O O . ARG F 1 2 ? 44.825 11.277 41.275 1.00 53.09 3 ARG J O 1
ATOM 3731 N N . LYS F 1 3 ? 42.790 10.834 42.116 1.00 48.28 4 LYS J N 1
ATOM 3732 C CA . LYS F 1 3 ? 43.329 10.127 43.282 1.00 48.29 4 LYS J CA 1
ATOM 3733 C C . LYS F 1 3 ? 42.428 8.965 43.692 1.00 42.54 4 LYS J C 1
ATOM 3734 O O . LYS F 1 3 ? 41.255 8.927 43.338 1.00 43.47 4 LYS J O 1
ATOM 3740 N N . LYS F 1 4 ? 42.989 8.011 44.425 1.00 39.39 5 LYS J N 1
ATOM 3741 C CA . LYS F 1 4 ? 42.218 6.888 44.935 1.00 42.52 5 LYS J CA 1
ATOM 3742 C C . LYS F 1 4 ? 41.377 7.368 46.108 1.00 45.18 5 LYS J C 1
ATOM 3743 O O . LYS F 1 4 ? 41.850 8.153 46.922 1.00 46.94 5 LYS J O 1
ATOM 3749 N N . ILE F 1 5 ? 40.131 6.916 46.198 1.00 42.53 6 ILE J N 1
ATOM 3750 C CA . ILE F 1 5 ? 39.344 7.211 47.396 1.00 44.27 6 ILE J CA 1
ATOM 3751 C C . ILE F 1 5 ? 39.097 5.948 48.199 1.00 38.75 6 ILE J C 1
ATOM 3752 O O . ILE F 1 5 ? 39.074 4.843 47.650 1.00 41.36 6 ILE J O 1
ATOM 3757 N N . GLN F 1 6 ? 38.941 6.121 49.506 1.00 40.21 7 GLN J N 1
ATOM 3758 C CA . GLN F 1 6 ? 38.630 5.015 50.400 1.00 40.23 7 GLN J CA 1
ATOM 3759 C C . GLN F 1 6 ? 37.146 4.690 50.308 1.00 34.69 7 GLN J C 1
ATOM 3760 O O . GLN F 1 6 ? 36.322 5.582 50.088 1.00 32.10 7 GLN J O 1
ATOM 3766 N N . ILE F 1 7 ? 36.795 3.420 50.465 1.00 37.98 8 ILE J N 1
ATOM 3767 C CA . ILE F 1 7 ? 35.387 3.059 50.425 1.00 34.01 8 ILE J CA 1
ATOM 3768 C C . ILE F 1 7 ? 34.744 3.212 51.810 1.00 36.27 8 ILE J C 1
ATOM 3769 O O . ILE F 1 7 ? 34.690 2.269 52.607 1.00 31.89 8 ILE J O 1
ATOM 3774 N N . THR F 1 8 ? 34.271 4.425 52.078 1.00 30.49 9 THR J N 1
ATOM 3775 C CA . THR F 1 8 ? 33.593 4.760 53.324 1.00 38.90 9 THR J CA 1
ATOM 3776 C C . THR F 1 8 ? 32.697 5.948 53.033 1.00 31.72 9 THR J C 1
ATOM 3777 O O . THR F 1 8 ? 32.969 6.709 52.108 1.00 30.75 9 THR J O 1
ATOM 3781 N N . ARG F 1 9 ? 31.630 6.098 53.812 1.00 36.76 10 ARG J N 1
ATOM 3782 C CA . ARG F 1 9 ? 30.642 7.145 53.570 1.00 37.75 10 ARG J CA 1
ATOM 3783 C C . ARG F 1 9 ? 31.276 8.502 53.324 1.00 34.34 10 ARG J C 1
ATOM 3784 O O . ARG F 1 9 ? 32.131 8.942 54.089 1.00 35.49 10 ARG J O 1
ATOM 3792 N N . ILE F 1 10 ? 30.836 9.159 52.256 1.00 35.04 11 ILE J N 1
ATOM 3793 C CA . ILE F 1 10 ? 31.257 10.520 51.944 1.00 35.65 11 ILE J CA 1
ATOM 3794 C C . ILE F 1 10 ? 30.489 11.500 52.809 1.00 40.53 11 ILE J C 1
ATOM 3795 O O . ILE F 1 10 ? 29.295 11.710 52.602 1.00 41.32 11 ILE J O 1
ATOM 3800 N N . MET F 1 11 ? 31.184 12.108 53.767 1.00 43.32 12 MET J N 1
ATOM 3801 C CA . MET F 1 11 ? 30.556 13.003 54.740 1.00 44.97 12 MET J CA 1
ATOM 3802 C C . MET F 1 11 ? 30.198 14.399 54.200 1.00 48.34 12 MET J C 1
ATOM 3803 O O . MET F 1 11 ? 29.236 15.013 54.664 1.00 50.03 12 MET J O 1
ATOM 3808 N N . ASP F 1 12 ? 30.963 14.905 53.233 1.00 40.87 13 ASP J N 1
ATOM 3809 C CA . ASP F 1 12 ? 30.613 16.173 52.583 1.00 44.96 13 ASP J CA 1
ATOM 3810 C C . ASP F 1 12 ? 29.406 16.015 51.652 1.00 52.04 13 ASP J C 1
ATOM 3811 O O . ASP F 1 12 ? 29.501 15.365 50.606 1.00 47.05 13 ASP J O 1
ATOM 3816 N N . GLU F 1 13 ? 28.287 16.630 52.035 1.00 53.24 14 GLU J N 1
ATOM 3817 C CA . GLU F 1 13 ? 27.026 16.533 51.301 1.00 51.94 14 GLU J CA 1
ATOM 3818 C C . GLU F 1 13 ? 27.172 16.721 49.792 1.00 49.96 14 GLU J C 1
ATOM 3819 O O . GLU F 1 13 ? 26.742 15.876 49.016 1.00 51.09 14 GLU J O 1
ATOM 3825 N N . ARG F 1 14 ? 27.759 17.838 49.382 1.00 51.60 15 ARG J N 1
ATOM 3826 C CA . ARG F 1 14 ? 27.905 18.146 47.964 1.00 54.50 15 ARG J CA 1
ATOM 3827 C C . ARG F 1 14 ? 28.740 17.101 47.248 1.00 52.17 15 ARG J C 1
ATOM 3828 O O . ARG F 1 14 ? 28.362 16.600 46.188 1.00 46.51 15 ARG J O 1
ATOM 3836 N N . ASN F 1 15 ? 29.894 16.787 47.822 1.00 49.79 16 ASN J N 1
ATOM 3837 C CA . ASN F 1 15 ? 30.760 15.781 47.235 1.00 49.83 16 ASN J CA 1
ATOM 3838 C C . ASN F 1 15 ? 30.042 14.429 47.093 1.00 46.20 16 ASN J C 1
ATOM 3839 O O . ASN F 1 15 ? 30.218 13.731 46.098 1.00 40.31 16 ASN J O 1
ATOM 3844 N N . ARG F 1 16 ? 29.219 14.081 48.080 1.00 40.49 17 ARG J N 1
ATOM 3845 C CA . ARG F 1 16 ? 28.458 12.837 48.053 1.00 40.02 17 ARG J CA 1
ATOM 3846 C C . ARG F 1 16 ? 27.400 12.820 46.943 1.00 40.60 17 ARG J C 1
ATOM 3847 O O . ARG F 1 16 ? 27.145 11.784 46.334 1.00 35.62 17 ARG J O 1
ATOM 3855 N N . GLN F 1 17 ? 26.781 13.965 46.679 1.00 41.96 18 GLN J N 1
ATOM 3856 C CA . GLN F 1 17 ? 25.763 14.028 45.639 1.00 39.60 18 GLN J CA 1
ATOM 3857 C C . GLN F 1 17 ? 26.4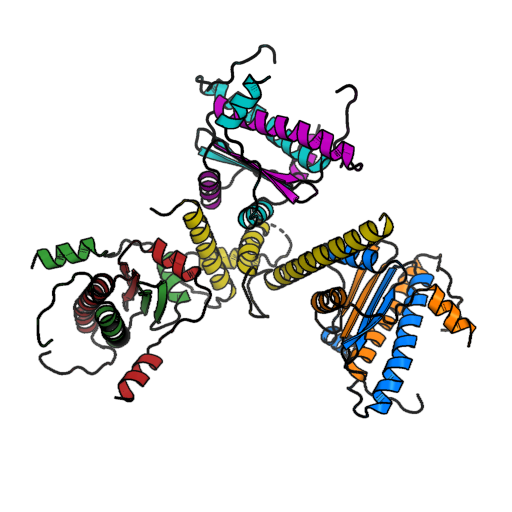04 13.848 44.267 1.00 38.63 18 GLN J C 1
ATOM 3858 O O . GLN F 1 17 ? 25.901 13.115 43.424 1.00 31.74 18 GLN J O 1
ATOM 3864 N N . VAL F 1 18 ? 27.522 14.529 44.056 1.00 37.16 19 VAL J N 1
ATOM 3865 C CA . VAL F 1 18 ? 28.262 14.443 42.803 1.00 39.80 19 VAL J CA 1
ATOM 3866 C C . VAL F 1 18 ? 28.702 13.023 42.485 1.00 38.02 19 VAL J C 1
ATOM 3867 O O . VAL F 1 18 ? 28.442 12.510 41.395 1.00 41.22 19 VAL J O 1
ATOM 3871 N N . THR F 1 19 ? 29.385 12.397 43.435 1.00 32.06 20 THR J N 1
ATOM 3872 C CA . THR F 1 19 ? 29.806 11.020 43.272 1.00 35.48 20 THR J CA 1
ATOM 3873 C C . THR F 1 19 ? 28.630 10.119 42.914 1.00 32.99 20 THR J C 1
ATOM 3874 O O . THR F 1 19 ? 28.717 9.330 41.980 1.00 30.44 20 THR J O 1
ATOM 3878 N N . PHE F 1 20 ? 27.531 10.248 43.657 1.00 37.72 21 PHE J N 1
ATOM 3879 C CA . PHE F 1 20 ? 26.355 9.400 43.464 1.00 30.45 21 PHE J CA 1
ATOM 3880 C C . PHE F 1 20 ? 25.807 9.447 42.031 1.00 29.62 21 PHE J C 1
ATOM 3881 O O . PHE F 1 20 ? 25.565 8.417 41.413 1.00 26.45 21 PHE J O 1
ATOM 3889 N N . THR F 1 21 ? 25.601 10.648 41.512 1.00 29.60 22 THR J N 1
ATOM 3890 C CA . THR F 1 21 ? 25.070 10.793 40.166 1.00 32.40 22 THR J CA 1
ATOM 3891 C C . THR F 1 21 ? 25.979 10.094 39.147 1.00 35.45 22 THR J C 1
ATOM 3892 O O . THR F 1 21 ? 25.513 9.343 38.292 1.00 31.81 22 THR J O 1
ATOM 3896 N N . LYS F 1 22 ? 27.281 10.333 39.275 1.00 31.74 23 LYS J N 1
ATOM 3897 C CA . LYS F 1 22 ? 28.289 9.753 38.401 1.00 32.19 23 LYS J CA 1
ATOM 3898 C C . LYS F 1 22 ? 28.316 8.218 38.466 1.00 30.51 23 LYS J C 1
ATOM 3899 O O . LYS F 1 22 ? 28.119 7.531 37.464 1.00 27.08 23 LYS J O 1
ATOM 3905 N N . ARG F 1 23 ? 28.556 7.678 39.655 1.00 28.97 24 ARG J N 1
ATOM 3906 C CA . ARG F 1 23 ? 28.599 6.232 39.826 1.00 26.07 24 ARG J CA 1
ATOM 3907 C C . ARG F 1 23 ? 27.277 5.527 39.510 1.00 25.09 24 ARG J C 1
ATOM 3908 O O . ARG F 1 23 ? 27.273 4.367 39.071 1.00 23.85 24 ARG J O 1
ATOM 3916 N N . LYS F 1 24 ? 26.162 6.219 39.726 1.00 21.83 25 LYS J N 1
ATOM 3917 C CA . LYS F 1 24 ? 24.861 5.654 39.399 1.00 26.84 25 LYS J CA 1
ATOM 3918 C C . LYS F 1 24 ? 24.813 5.402 37.906 1.00 24.80 25 LYS J C 1
ATOM 3919 O O . LYS F 1 24 ? 24.381 4.351 37.458 1.00 27.88 25 LYS J O 1
ATOM 3925 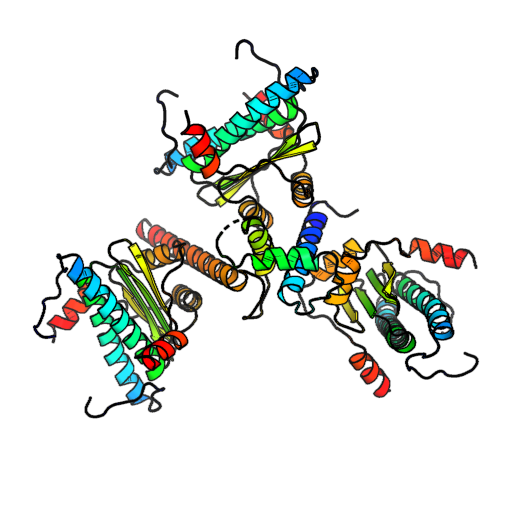N N . PHE F 1 25 ? 25.254 6.383 37.139 1.00 25.25 26 PHE J N 1
ATOM 3926 C CA . PHE F 1 25 ? 25.273 6.250 35.701 1.00 25.17 26 PHE J CA 1
ATOM 3927 C C . PHE F 1 25 ? 26.205 5.111 35.281 1.00 27.15 26 PHE J C 1
ATOM 3928 O O . PHE F 1 25 ? 25.824 4.281 34.462 1.00 25.55 26 PHE J O 1
ATOM 3936 N N . GLY F 1 26 ? 27.407 5.054 35.861 1.00 25.14 27 GLY J N 1
ATOM 3937 C CA . GLY F 1 26 ? 28.341 3.972 35.583 1.00 20.98 27 GLY J CA 1
ATOM 3938 C C . GLY F 1 26 ? 27.807 2.592 35.950 1.00 24.99 27 GLY J C 1
ATOM 3939 O O . GLY F 1 26 ? 27.996 1.608 35.230 1.00 25.45 27 GLY J O 1
ATOM 3940 N N . LEU F 1 27 ? 27.131 2.512 37.084 1.00 23.31 28 LEU J N 1
ATOM 3941 C CA . LEU F 1 27 ? 26.548 1.259 37.526 1.00 23.14 28 LEU J CA 1
ATOM 3942 C C . LEU F 1 27 ? 25.457 0.801 36.546 1.00 24.29 28 LEU J C 1
ATOM 3943 O O . LEU F 1 27 ? 25.329 -0.380 36.225 1.00 22.65 28 LEU J O 1
ATOM 3948 N N . MET F 1 28 ? 24.659 1.738 36.069 1.00 21.19 29 MET J N 1
ATOM 3949 C CA . MET F 1 28 ? 23.636 1.379 35.103 1.00 24.91 29 MET J CA 1
ATOM 3950 C C . MET F 1 28 ? 24.232 1.011 33.746 1.00 25.64 29 MET J C 1
ATOM 3951 O O . MET F 1 28 ? 23.781 0.069 33.092 1.00 24.39 29 MET J O 1
ATOM 3956 N N . LYS F 1 29 ? 25.263 1.735 33.334 1.00 23.12 30 LYS J N 1
ATOM 3957 C CA . LYS F 1 29 ? 25.935 1.395 32.093 1.00 24.57 30 LYS J CA 1
ATOM 3958 C C . LYS F 1 29 ? 26.463 -0.022 32.186 1.00 25.95 30 LYS J C 1
ATOM 3959 O O . LYS F 1 29 ? 26.257 -0.823 31.275 1.00 23.54 30 LYS J O 1
ATOM 3965 N N . LYS F 1 30 ? 27.124 -0.345 33.297 1.00 24.91 31 LYS J N 1
ATOM 3966 C CA . LYS F 1 30 ? 27.697 -1.673 33.456 1.00 18.88 31 LYS J CA 1
ATOM 3967 C C . LYS F 1 30 ? 26.611 -2.740 33.417 1.00 20.90 31 LYS J C 1
ATOM 3968 O O . LYS F 1 30 ? 26.837 -3.824 32.894 1.00 17.73 31 LYS J O 1
ATOM 3974 N N . ALA F 1 31 ? 25.439 -2.434 33.980 1.00 20.95 32 ALA J N 1
ATOM 3975 C CA . ALA F 1 31 ? 24.314 -3.382 34.003 1.00 21.65 32 ALA J CA 1
ATOM 3976 C C . ALA F 1 31 ? 23.814 -3.629 32.589 1.00 17.77 32 ALA J C 1
ATOM 3977 O O . ALA F 1 31 ? 23.561 -4.759 32.201 1.00 19.30 32 ALA J O 1
ATOM 3979 N N . TYR F 1 32 ? 23.694 -2.551 31.826 1.00 21.85 33 TYR J N 1
ATOM 3980 C CA . TYR F 1 32 ? 23.280 -2.618 30.435 1.00 21.85 33 TYR J CA 1
ATOM 3981 C C . TYR F 1 32 ? 24.247 -3.488 29.619 1.00 23.52 33 TYR J C 1
ATOM 3982 O O . TYR F 1 32 ? 23.825 -4.373 28.873 1.00 20.83 33 TYR J O 1
ATOM 3991 N N . GLU F 1 33 ? 25.542 -3.251 29.786 1.00 21.17 34 GLU J N 1
ATOM 3992 C CA . GLU F 1 33 ? 26.551 -3.998 29.045 1.00 21.52 34 GLU J CA 1
ATOM 3993 C C . GLU F 1 33 ? 26.515 -5.488 29.389 1.00 22.27 34 GLU J C 1
ATOM 3994 O O . GLU F 1 33 ? 26.612 -6.329 28.490 1.00 23.32 34 GLU J O 1
ATOM 4000 N N . LEU F 1 34 ? 26.354 -5.821 30.670 1.00 19.48 35 LEU J N 1
ATOM 4001 C CA . LEU F 1 34 ? 26.223 -7.227 31.063 1.00 18.18 35 LEU J CA 1
ATOM 4002 C C . LEU F 1 34 ? 24.975 -7.897 30.473 1.00 20.43 35 LEU J C 1
ATOM 4003 O O . LEU F 1 34 ? 25.025 -9.049 30.051 1.00 19.28 35 LEU J O 1
ATOM 4008 N N . SER F 1 35 ? 23.839 -7.212 30.463 1.00 15.93 36 SER J N 1
ATOM 4009 C CA . SER F 1 35 ? 22.661 -7.890 29.949 1.00 21.57 36 SER J CA 1
ATOM 4010 C C . SER F 1 35 ? 22.744 -8.125 28.425 1.00 19.50 36 SER J C 1
ATOM 4011 O O . SER F 1 35 ? 22.268 -9.136 27.932 1.00 19.66 36 SER J O 1
ATOM 4014 N N . VAL F 1 36 ? 23.356 -7.200 27.696 1.00 17.39 37 VAL J N 1
ATOM 4015 C CA . VAL F 1 36 ? 23.553 -7.389 26.260 1.00 20.32 37 VAL J CA 1
ATOM 4016 C C . VAL F 1 36 ? 24.644 -8.418 25.969 1.00 20.51 37 VAL J C 1
ATOM 4017 O O . VAL F 1 36 ? 24.423 -9.357 25.219 1.00 22.26 37 VAL J O 1
ATOM 4021 N N . LEU F 1 37 ? 25.811 -8.255 26.582 1.00 19.98 38 LEU J N 1
ATOM 4022 C CA . LEU F 1 37 ? 26.916 -9.190 26.372 1.00 21.40 38 LEU J CA 1
ATOM 4023 C C . LEU F 1 37 ? 26.547 -10.645 26.683 1.00 24.26 38 LEU J C 1
ATOM 4024 O O . LEU F 1 37 ? 26.913 -11.561 25.946 1.00 16.45 38 LEU J O 1
ATOM 4029 N N . CYS F 1 38 ? 25.815 -10.853 27.773 1.00 19.28 39 CYS J N 1
ATOM 4030 C CA . CYS F 1 38 ? 25.649 -12.195 28.302 1.00 20.31 39 CYS J CA 1
ATOM 4031 C C . CYS F 1 38 ? 24.204 -12.664 28.238 1.00 24.54 39 CYS J C 1
ATOM 4032 O O . CYS F 1 38 ? 23.841 -13.704 28.803 1.00 25.14 39 CYS J O 1
ATOM 4035 N N . ASP F 1 39 ? 23.395 -11.901 27.512 1.00 25.14 40 ASP J N 1
ATOM 4036 C CA . ASP F 1 39 ? 22.008 -12.269 27.253 1.00 25.81 40 ASP J CA 1
ATOM 4037 C C . ASP F 1 39 ? 21.261 -12.508 28.560 1.00 28.60 40 ASP J C 1
ATOM 4038 O O . ASP F 1 39 ? 20.597 -13.535 28.727 1.00 28.44 40 ASP J O 1
ATOM 4043 N N . CYS F 1 40 ? 21.357 -11.575 29.500 1.00 29.93 41 CYS J N 1
ATOM 4044 C CA . CYS F 1 40 ? 20.604 -11.793 30.736 1.00 32.02 41 CYS J CA 1
ATOM 4045 C C . CYS F 1 40 ? 19.586 -10.717 31.127 1.00 26.46 41 CYS J C 1
ATOM 4046 O O . CYS F 1 40 ? 19.524 -9.643 30.515 1.00 24.60 41 CYS J O 1
ATOM 4049 N N . GLU F 1 41 ? 18.756 -11.046 32.116 1.00 27.42 42 GLU J N 1
ATOM 4050 C CA . GLU F 1 41 ? 17.707 -10.142 32.566 1.00 26.73 42 GLU J CA 1
ATOM 4051 C C . GLU F 1 41 ? 18.070 -9.574 33.925 1.00 24.68 42 GLU J C 1
ATOM 4052 O O . GLU F 1 41 ? 18.249 -10.308 34.897 1.00 24.20 42 GLU J O 1
ATOM 4058 N N . ILE F 1 42 ? 18.164 -8.256 33.983 1.00 21.64 43 ILE J N 1
ATOM 4059 C CA . ILE F 1 42 ? 18.711 -7.593 35.142 1.00 24.40 43 ILE J CA 1
ATOM 4060 C C . ILE F 1 42 ? 17.753 -6.523 35.625 1.00 27.62 43 ILE J C 1
ATOM 4061 O O . ILE F 1 42 ? 17.112 -5.832 34.821 1.00 21.95 43 ILE J O 1
ATOM 4066 N N . ALA F 1 43 ? 17.656 -6.405 36.946 1.00 23.00 44 ALA J N 1
ATOM 4067 C CA . ALA F 1 43 ? 16.904 -5.329 37.571 1.00 22.20 44 ALA J CA 1
ATOM 4068 C C . ALA F 1 43 ? 17.766 -4.714 38.670 1.00 21.78 44 ALA J C 1
ATOM 4069 O O . ALA F 1 43 ? 18.431 -5.420 39.419 1.00 22.17 44 ALA J O 1
ATOM 4071 N N . LEU F 1 44 ? 17.773 -3.393 38.734 1.00 21.02 45 LEU J N 1
ATOM 4072 C CA . LEU F 1 44 ? 18.600 -2.675 39.678 1.00 24.27 45 LEU J CA 1
ATOM 4073 C C . LEU F 1 44 ? 17.708 -1.640 40.341 1.00 22.12 45 LEU J C 1
ATOM 4074 O O . LEU F 1 44 ? 17.048 -0.855 39.663 1.00 22.13 45 LEU J O 1
ATOM 4079 N N . ILE F 1 45 ? 17.656 -1.669 41.664 1.00 22.18 46 ILE J N 1
ATOM 4080 C CA . ILE F 1 45 ? 16.836 -0.712 42.407 1.00 21.25 46 ILE J CA 1
ATOM 4081 C C . ILE F 1 45 ? 17.703 0.086 43.358 1.00 21.64 46 ILE J C 1
ATOM 4082 O O . ILE F 1 45 ? 18.468 -0.480 44.147 1.00 20.71 46 ILE J O 1
ATOM 4087 N N . ILE F 1 46 ? 17.578 1.404 43.284 1.00 25.05 47 ILE J N 1
ATOM 4088 C CA . ILE F 1 46 ? 18.451 2.285 44.041 1.00 26.06 47 ILE J CA 1
ATOM 4089 C C . ILE F 1 46 ? 17.656 3.343 44.788 1.00 25.98 47 ILE J C 1
ATOM 4090 O O . ILE F 1 46 ? 16.931 4.128 44.186 1.00 24.45 47 ILE J O 1
ATOM 4095 N N . PHE F 1 47 ? 17.806 3.359 46.105 1.00 23.41 48 PHE J N 1
ATOM 4096 C CA . PHE F 1 47 ? 17.291 4.452 46.907 1.00 27.73 48 PHE J CA 1
ATOM 4097 C C . PHE F 1 47 ? 18.454 5.247 47.459 1.00 28.79 48 PHE J C 1
ATOM 4098 O O . PHE F 1 47 ? 19.252 4.711 48.220 1.00 25.70 48 PHE J O 1
ATOM 4106 N N . ASN F 1 48 ? 18.549 6.525 47.089 1.00 30.31 49 ASN J N 1
ATOM 4107 C CA . ASN F 1 48 ? 19.627 7.371 47.595 1.00 30.34 49 ASN J CA 1
ATOM 4108 C C . ASN F 1 48 ? 19.394 7.855 49.029 1.00 39.46 49 ASN J C 1
ATOM 4109 O O . ASN F 1 48 ? 18.376 7.529 49.658 1.00 29.95 49 ASN J O 1
ATOM 4114 N N . SER F 1 49 ? 20.352 8.637 49.523 1.00 37.42 50 SER J N 1
ATOM 4115 C CA . SER F 1 49 ? 20.341 9.151 50.885 1.00 37.86 50 SER J CA 1
ATOM 4116 C C . SER F 1 49 ? 19.078 9.952 51.189 1.00 43.10 50 SER J C 1
ATOM 4117 O O . SER F 1 49 ? 18.507 9.817 52.268 1.00 44.72 50 SER J O 1
ATOM 4120 N N . SER F 1 50 ? 18.636 10.781 50.246 1.00 33.64 51 SER J N 1
ATOM 4121 C CA . SER F 1 50 ? 17.421 11.561 50.462 1.00 36.16 51 SER J CA 1
ATOM 4122 C C . SER F 1 50 ? 16.149 10.741 50.229 1.00 36.10 51 SER J C 1
ATOM 4123 O O . SER F 1 50 ? 15.046 11.283 50.185 1.00 38.50 51 SER J O 1
ATOM 4126 N N . ASN F 1 51 ? 16.320 9.433 50.067 1.00 37.09 52 ASN J N 1
ATOM 4127 C CA . ASN F 1 51 ? 15.207 8.500 49.872 1.00 38.58 52 ASN J CA 1
ATOM 4128 C C . ASN F 1 51 ? 14.435 8.574 48.546 1.00 36.04 52 ASN J C 1
ATOM 4129 O O . ASN F 1 51 ? 13.232 8.300 48.522 1.00 35.89 52 ASN J O 1
ATOM 4134 N N . LYS F 1 52 ? 15.115 8.918 47.454 1.00 33.03 53 LYS J N 1
ATOM 4135 C CA . LYS F 1 52 ? 14.492 8.914 46.125 1.00 30.87 53 LYS J CA 1
ATOM 4136 C C . LYS F 1 52 ? 14.814 7.620 45.364 1.00 31.17 53 LYS J C 1
ATOM 4137 O O . LYS F 1 52 ? 15.873 7.014 45.557 1.00 30.19 53 LYS J O 1
ATOM 4143 N N . LEU F 1 53 ? 13.903 7.215 44.486 1.00 29.46 54 LEU J N 1
ATOM 4144 C CA . LEU F 1 53 ? 14.041 5.974 43.737 1.00 30.16 54 LEU J CA 1
ATOM 4145 C C . LEU F 1 53 ? 14.669 6.178 42.355 1.00 34.73 54 LEU J C 1
ATOM 4146 O O . LEU F 1 53 ? 14.283 7.076 41.601 1.00 30.97 54 LEU J O 1
ATOM 4151 N N . PHE F 1 54 ? 15.625 5.316 42.029 1.00 32.46 55 PHE J N 1
ATOM 4152 C CA . PHE F 1 54 ? 16.212 5.263 40.701 1.00 28.74 55 PHE J CA 1
ATOM 4153 C C . PHE F 1 54 ? 16.250 3.801 40.295 1.00 28.77 55 PHE J C 1
ATOM 4154 O O . PHE F 1 54 ? 16.633 2.938 41.098 1.00 25.08 55 PHE J O 1
ATOM 4162 N N . GLN F 1 55 ? 15.865 3.510 39.056 1.00 25.31 56 GLN J N 1
ATOM 4163 C CA . GLN F 1 55 ? 15.782 2.117 38.645 1.00 26.30 56 GLN J CA 1
ATOM 4164 C C . GLN F 1 55 ? 16.240 1.851 37.222 1.00 24.56 56 GLN J C 1
ATOM 4165 O O . GLN F 1 55 ? 16.077 2.676 36.318 1.00 23.83 56 GLN J O 1
ATOM 4171 N N . TYR F 1 56 ? 16.792 0.662 37.037 1.00 22.94 57 TYR J N 1
ATOM 4172 C CA . TYR F 1 56 ? 17.095 0.163 35.717 1.00 24.94 57 TYR J CA 1
ATOM 4173 C C . TYR F 1 56 ? 16.525 -1.243 35.614 1.00 22.85 57 TYR J C 1
ATOM 4174 O O . TYR F 1 56 ? 16.483 -1.975 36.602 1.00 22.53 57 TYR J O 1
ATOM 4183 N N . ALA F 1 57 ? 16.080 -1.611 34.420 1.00 17.72 58 ALA J N 1
ATOM 4184 C CA . ALA F 1 57 ? 15.741 -2.992 34.119 1.00 20.87 58 ALA J CA 1
ATOM 4185 C C . ALA F 1 57 ? 16.060 -3.201 32.644 1.00 25.37 58 ALA J C 1
ATOM 4186 O O . ALA F 1 57 ? 15.835 -2.310 31.824 1.00 26.70 58 ALA J O 1
ATOM 4188 N N . SER F 1 58 ? 16.620 -4.345 32.289 1.00 20.59 59 SER J N 1
ATOM 4189 C CA . SER F 1 58 ? 17.077 -4.479 30.907 1.00 29.08 59 SER J CA 1
ATOM 4190 C C . SER F 1 58 ? 15.914 -4.312 29.925 1.00 29.90 59 SER J C 1
ATOM 4191 O O . SER F 1 58 ? 16.078 -3.696 28.880 1.00 32.61 59 SER J O 1
ATOM 4194 N N . THR F 1 59 ? 14.744 -4.835 30.289 1.00 28.11 60 THR J N 1
ATOM 4195 C CA . THR F 1 59 ? 13.515 -4.661 29.510 1.00 36.66 60 THR J CA 1
ATOM 4196 C C . THR F 1 59 ? 12.333 -4.205 30.385 1.00 36.88 60 THR J C 1
ATOM 4197 O O . THR F 1 59 ? 11.771 -3.129 30.169 1.00 39.04 60 THR J O 1
ATOM 4201 N N . ASP F 1 60 ? 11.961 -5.025 31.366 1.00 32.91 61 ASP J N 1
ATOM 4202 C CA . ASP F 1 60 ? 10.841 -4.703 32.251 1.00 38.99 61 ASP J CA 1
ATOM 4203 C C . ASP F 1 60 ? 11.072 -5.066 33.725 1.00 32.15 61 ASP J C 1
ATOM 4204 O O . ASP F 1 60 ? 11.229 -6.240 34.072 1.00 29.81 61 ASP J O 1
ATOM 4209 N N . MET F 1 61 ? 11.050 -4.057 34.590 1.00 29.86 62 MET J N 1
ATOM 4210 C CA . MET F 1 61 ? 11.267 -4.279 36.017 1.00 26.92 62 MET J CA 1
ATOM 4211 C C . MET F 1 61 ? 10.338 -5.353 36.584 1.00 28.15 62 MET J C 1
ATOM 4212 O O . MET F 1 61 ? 10.788 -6.282 37.258 1.00 25.27 62 MET J O 1
ATOM 4217 N N . ASP F 1 62 ? 9.045 -5.245 36.301 1.00 32.94 63 ASP J N 1
ATOM 4218 C CA . ASP F 1 62 ? 8.082 -6.174 36.906 1.00 32.73 63 ASP J CA 1
ATOM 4219 C C . ASP F 1 62 ? 8.190 -7.619 36.438 1.00 29.77 63 ASP J C 1
ATOM 4220 O O . ASP F 1 62 ? 7.862 -8.536 37.194 1.00 36.24 63 ASP J O 1
ATOM 4225 N N . LYS F 1 63 ? 8.664 -7.828 35.214 1.00 30.78 64 LYS J N 1
ATOM 4226 C CA . LYS F 1 63 ? 8.880 -9.180 34.705 1.00 33.33 64 LYS J CA 1
ATOM 4227 C C . LYS F 1 63 ? 10.016 -9.870 35.465 1.00 33.19 64 LYS J C 1
ATOM 4228 O O . LYS F 1 63 ? 9.937 -11.060 35.769 1.00 32.75 64 LYS J O 1
ATOM 4234 N N . VAL F 1 64 ? 11.072 -9.121 35.775 1.00 23.00 65 VAL J N 1
ATOM 4235 C CA . VAL F 1 64 ? 12.164 -9.687 36.542 1.00 27.09 65 VAL J CA 1
ATOM 4236 C C . VAL F 1 64 ? 11.716 -9.987 37.979 1.00 27.26 65 VAL J C 1
ATOM 4237 O O . VAL F 1 64 ? 11.942 -11.081 38.492 1.00 27.88 65 VAL J O 1
ATOM 4241 N N . LEU F 1 65 ? 11.058 -9.028 38.619 1.00 23.51 66 LEU J N 1
ATOM 4242 C CA . LEU F 1 65 ? 10.599 -9.234 39.987 1.00 26.83 66 LEU J CA 1
ATOM 4243 C C . LEU F 1 65 ? 9.661 -10.435 40.077 1.00 27.66 66 LEU J C 1
ATOM 4244 O O . LEU F 1 65 ? 9.768 -11.251 40.993 1.00 28.60 66 LEU J O 1
ATOM 4249 N N . LEU F 1 66 ? 8.755 -10.548 39.109 1.00 30.78 67 LEU J N 1
ATOM 4250 C CA . LEU F 1 66 ? 7.837 -11.679 39.038 1.00 27.59 67 LEU J CA 1
ATOM 4251 C C . LEU F 1 66 ? 8.629 -12.974 38.958 1.00 30.71 67 LEU J C 1
ATOM 4252 O O . LEU F 1 66 ? 8.369 -13.922 39.692 1.00 32.87 67 LEU J O 1
ATOM 4257 N N . LYS F 1 67 ? 9.611 -13.012 38.070 1.00 29.38 68 LYS J N 1
ATOM 4258 C CA . LYS F 1 67 ? 10.443 -14.196 37.941 1.00 33.26 68 LYS J CA 1
ATOM 4259 C C . LYS F 1 67 ? 11.242 -14.407 39.227 1.00 27.10 68 LYS J C 1
ATOM 4260 O O . LYS F 1 67 ? 11.508 -15.530 39.626 1.00 28.42 68 LYS J O 1
ATOM 4266 N N . TYR F 1 68 ? 11.622 -13.320 39.882 1.00 28.65 69 TYR J N 1
ATOM 4267 C CA . TYR F 1 68 ? 12.315 -13.434 41.159 1.00 27.36 69 TYR J CA 1
ATOM 4268 C C . TYR F 1 68 ? 11.445 -14.119 42.222 1.00 31.28 69 TYR J C 1
ATOM 4269 O O . TYR F 1 68 ? 11.892 -15.038 42.908 1.00 30.76 69 TYR J O 1
ATOM 4278 N N . THR F 1 69 ? 10.200 -13.679 42.355 1.00 31.91 70 THR J N 1
ATOM 4279 C CA . THR F 1 69 ? 9.348 -14.191 43.426 1.00 35.45 70 THR J CA 1
ATOM 4280 C C . THR F 1 69 ? 9.030 -15.669 43.251 1.00 34.97 70 THR J C 1
ATOM 4281 O O . THR F 1 69 ? 8.870 -16.394 44.224 1.00 41.96 70 THR J O 1
ATOM 4285 N N . GLU F 1 70 ? 8.978 -16.127 42.010 1.00 36.90 71 GLU J N 1
ATOM 4286 C CA . GLU F 1 70 ? 8.630 -17.515 41.733 1.00 38.96 71 GLU J CA 1
ATOM 4287 C C . GLU F 1 70 ? 9.822 -18.476 41.779 1.00 43.16 71 GLU J C 1
ATOM 4288 O O . GLU F 1 70 ? 9.646 -19.691 41.879 1.00 49.37 71 GLU J O 1
ATOM 4294 N N . TYR F 1 71 ? 11.032 -17.931 41.699 1.00 38.88 72 TYR J N 1
ATOM 4295 C CA . TYR F 1 71 ? 12.244 -18.743 41.736 1.00 42.79 72 TYR J CA 1
ATOM 4296 C C . TYR F 1 71 ? 12.393 -19.376 43.119 1.00 50.51 72 TYR J C 1
ATOM 4297 O O . TYR F 1 71 ? 12.343 -18.684 44.141 1.00 51.31 72 TYR J O 1
ATOM 4306 N N . ASN F 1 72 ? 12.573 -20.693 43.150 1.00 53.95 73 ASN J N 1
ATOM 4307 C CA . ASN F 1 72 ? 12.691 -21.410 44.414 1.00 55.43 73 ASN J CA 1
ATOM 4308 C C . ASN F 1 72 ? 13.800 -22.458 44.383 1.00 61.30 73 ASN J C 1
ATOM 4309 O O . ASN F 1 72 ? 13.549 -23.661 44.298 1.00 65.26 73 ASN J O 1
ATOM 4314 N N . GLU F 1 73 ? 15.037 -21.993 44.457 1.00 60.48 74 GLU J N 1
ATOM 4315 C CA . GLU F 1 73 ? 16.176 -22.888 44.406 1.00 63.14 74 GLU J CA 1
ATOM 4316 C C . GLU F 1 73 ? 17.379 -22.127 44.923 1.00 54.00 74 GLU J C 1
ATOM 4317 O O . GLU F 1 73 ? 17.490 -20.929 44.693 1.00 57.79 74 GLU J O 1
ATOM 4323 N N . PRO F 1 74 ? 18.281 -22.815 45.633 1.00 55.10 75 PRO J N 1
ATOM 4324 C CA . PRO F 1 74 ? 19.447 -22.127 46.192 1.00 58.54 75 PRO J CA 1
ATOM 4325 C C . PRO F 1 74 ? 20.122 -21.257 45.136 1.00 54.70 75 PRO J C 1
ATOM 4326 O O . PRO F 1 74 ? 20.240 -21.670 43.977 1.00 55.07 75 PRO J O 1
ATOM 4330 N N . HIS F 1 75 ? 20.547 -20.063 45.535 1.00 51.23 76 HIS J N 1
ATOM 4331 C CA . HIS F 1 75 ? 21.196 -19.138 44.617 1.00 49.33 76 HIS J CA 1
ATOM 4332 C C . HIS F 1 75 ? 22.181 -18.250 45.353 1.00 44.26 76 HIS J C 1
ATOM 4333 O O . HIS F 1 75 ? 22.039 -18.016 46.555 1.00 43.97 76 HIS J O 1
ATOM 4340 N N . GLU F 1 76 ? 23.181 -17.760 44.629 1.00 40.25 77 GLU J N 1
ATOM 4341 C CA . GLU F 1 76 ? 24.140 -16.826 45.200 1.00 44.44 77 GLU J CA 1
ATOM 4342 C C . GLU F 1 76 ? 23.433 -15.559 45.686 1.00 45.17 77 GLU J C 1
ATOM 4343 O O . GLU F 1 76 ? 22.755 -14.877 44.911 1.00 41.48 77 GLU J O 1
ATOM 4349 N N . SER F 1 77 ? 23.576 -15.261 46.973 1.00 41.42 78 SER J N 1
ATOM 4350 C CA . SER F 1 77 ? 23.077 -14.011 47.532 1.00 39.69 78 SER J CA 1
ATOM 4351 C C . SER F 1 77 ? 24.236 -13.343 48.242 1.00 48.34 78 SER J C 1
ATOM 4352 O O . SER F 1 77 ? 24.903 -13.958 49.080 1.00 48.79 78 SER J O 1
ATOM 4355 N N . ARG F 1 78 ? 24.488 -12.087 47.905 1.00 43.12 79 ARG J N 1
ATOM 4356 C CA . ARG F 1 78 ? 25.622 -11.397 48.474 1.00 43.11 79 ARG J CA 1
ATOM 4357 C C . ARG F 1 78 ? 25.200 -10.084 49.106 1.00 42.84 79 ARG J C 1
ATOM 4358 O O . ARG F 1 78 ? 24.339 -9.376 48.580 1.00 40.56 79 ARG J O 1
ATOM 4366 N N . THR F 1 79 ? 25.796 -9.792 50.258 1.00 43.37 80 THR J N 1
ATOM 4367 C CA . THR F 1 79 ? 25.577 -8.542 50.973 1.00 43.17 80 THR J CA 1
ATOM 4368 C C . THR F 1 79 ? 26.915 -7.847 51.058 1.00 44.98 80 THR J C 1
ATOM 4369 O O . THR F 1 79 ? 27.942 -8.431 50.709 1.00 43.21 80 THR J O 1
ATOM 4373 N N . ASN F 1 80 ? 26.906 -6.606 51.525 1.00 39.54 81 ASN J N 1
ATOM 4374 C CA . ASN F 1 80 ? 28.139 -5.879 51.735 1.00 43.52 81 ASN J CA 1
ATOM 4375 C C . ASN F 1 80 ? 29.144 -6.697 52.534 1.00 47.40 81 ASN J C 1
ATOM 4376 O O . ASN F 1 80 ? 30.337 -6.683 52.226 1.00 46.46 81 ASN J O 1
ATOM 4381 N N . SER F 1 81 ? 28.655 -7.439 53.527 1.00 48.31 82 SER J N 1
ATOM 4382 C CA . SER F 1 81 ? 29.507 -8.348 54.298 1.00 49.76 82 SER J CA 1
ATOM 4383 C C . SER F 1 81 ? 30.240 -9.380 53.424 1.00 50.96 82 SER J C 1
ATOM 4384 O O . SER F 1 81 ? 31.466 -9.505 53.494 1.00 52.92 82 SER J O 1
ATOM 4387 N N . ASP F 1 82 ? 29.489 -10.110 52.603 1.00 42.84 83 ASP J N 1
ATOM 4388 C CA . ASP F 1 82 ? 30.065 -11.099 51.691 1.00 50.80 83 ASP J CA 1
ATOM 4389 C C . ASP F 1 82 ? 31.127 -10.488 50.764 1.00 54.54 83 ASP J C 1
ATOM 4390 O O . ASP F 1 82 ? 32.161 -11.107 50.494 1.00 53.65 83 ASP J O 1
ATOM 4395 N N . ILE F 1 83 ? 30.861 -9.274 50.283 1.00 46.40 84 ILE J N 1
ATOM 4396 C CA . ILE F 1 83 ? 31.670 -8.643 49.244 1.00 44.81 84 ILE J CA 1
ATOM 4397 C C . ILE F 1 83 ? 32.971 -8.058 49.778 1.00 49.89 84 ILE J C 1
ATOM 4398 O O . ILE F 1 83 ? 34.021 -8.139 49.125 1.00 41.21 84 ILE J O 1
ATOM 4403 N N . VAL F 1 84 ? 32.891 -7.464 50.964 1.00 50.45 85 VAL J N 1
ATOM 4404 C CA . VAL F 1 84 ? 34.071 -7.007 51.682 1.00 45.72 85 VAL J CA 1
ATOM 4405 C C . VAL F 1 84 ? 35.088 -8.142 51.823 1.00 53.49 85 VAL J C 1
ATOM 4406 O O . VAL F 1 84 ? 36.269 -7.980 51.511 1.00 55.11 85 VAL J O 1
ATOM 4410 N N . GLU F 1 85 ? 34.617 -9.300 52.273 1.00 50.85 86 GLU J N 1
ATOM 4411 C CA . GLU F 1 85 ? 35.503 -10.427 52.541 1.00 59.07 86 GLU J CA 1
ATOM 4412 C C . GLU F 1 85 ? 36.168 -10.955 51.275 1.00 61.04 86 GLU J C 1
ATOM 4413 O O . GLU F 1 85 ? 37.349 -11.307 51.290 1.00 65.50 86 GLU J O 1
ATOM 4419 N N . ALA F 1 86 ? 35.414 -11.008 50.182 1.00 58.88 87 ALA J N 1
ATOM 4420 C CA . ALA F 1 86 ? 35.974 -11.421 48.902 1.00 56.62 87 ALA J CA 1
ATOM 4421 C C . ALA F 1 86 ? 37.007 -10.405 48.419 1.00 61.23 87 ALA J C 1
ATOM 4422 O O . ALA F 1 86 ? 37.996 -10.774 47.773 1.00 61.61 87 ALA J O 1
ATOM 4424 N N . LEU F 1 87 ? 36.779 -9.131 48.735 1.00 52.90 88 LEU J N 1
ATOM 4425 C CA . LEU F 1 87 ? 37.706 -8.071 48.347 1.00 55.15 88 LEU J CA 1
ATOM 4426 C C . LEU F 1 87 ? 38.988 -8.096 49.187 1.00 64.40 88 LEU J C 1
ATOM 4427 O O . LEU F 1 87 ? 40.059 -7.718 48.706 1.00 65.15 88 LEU J O 1
ATOM 4432 N N . ASN F 1 88 ? 38.874 -8.537 50.439 1.00 61.71 89 ASN J N 1
ATOM 4433 C CA . ASN F 1 88 ? 40.041 -8.669 51.307 1.00 63.51 89 ASN J CA 1
ATOM 4434 C C . ASN F 1 88 ? 40.909 -9.868 50.922 1.00 67.89 89 ASN J C 1
ATOM 4435 O O . ASN F 1 88 ? 42.137 -9.765 50.898 1.00 65.46 89 ASN J O 1
ATOM 4440 N N . LYS F 1 89 ? 40.267 -10.996 50.615 1.00 69.09 90 LYS J N 1
ATOM 4441 C CA . LYS F 1 89 ? 40.973 -12.167 50.091 1.00 66.77 90 LYS J CA 1
ATOM 4442 C C . LYS F 1 89 ? 41.965 -11.737 49.014 1.00 71.66 90 LYS J C 1
ATOM 4443 O O . LYS F 1 89 ? 43.126 -12.158 49.021 1.00 69.99 90 LYS J O 1
ATOM 4449 N N . LYS F 1 90 ? 41.497 -10.890 48.097 1.00 65.23 91 LYS J N 1
ATOM 4450 C CA . LYS F 1 90 ? 42.351 -10.287 47.076 1.00 70.20 91 LYS J CA 1
ATOM 4451 C C . LYS F 1 90 ? 43.297 -9.242 47.681 1.00 72.22 91 LYS J C 1
ATOM 4452 O O . LYS F 1 90 ? 42.928 -8.080 47.876 1.00 72.25 91 LYS J O 1
ATOM 6244 N N . HIS M 4 1 ? 3.379 -5.804 61.745 1.00 60.14 2 HIS P N 1
ATOM 6245 C CA . HIS M 4 1 ? 4.118 -6.880 62.400 1.00 62.80 2 HIS P CA 1
ATOM 6246 C C . HIS M 4 1 ? 4.406 -8.016 61.407 1.00 58.20 2 HIS P C 1
ATOM 6247 O O . HIS M 4 1 ? 5.116 -8.973 61.726 1.00 56.33 2 HIS P O 1
ATOM 6254 N N . MET M 4 2 ? 3.863 -7.910 60.196 1.00 49.27 3 MET P N 1
ATOM 6255 C CA . MET M 4 2 ? 4.148 -8.921 59.176 1.00 46.96 3 MET P CA 1
ATOM 6256 C C . MET M 4 2 ? 5.460 -8.651 58.442 1.00 34.27 3 MET P C 1
ATOM 6257 O O . MET M 4 2 ? 5.864 -7.502 58.270 1.00 33.22 3 MET P O 1
ATOM 6262 N N . SER M 4 3 ? 6.121 -9.724 58.027 1.00 31.85 4 SER P N 1
ATOM 6263 C CA . SER M 4 3 ? 7.353 -9.634 57.250 1.00 29.43 4 SER P CA 1
ATOM 6264 C C . SER M 4 3 ? 7.155 -8.788 55.990 1.00 30.59 4 SER P C 1
ATOM 6265 O O . SER M 4 3 ? 6.078 -8.805 55.392 1.00 31.86 4 SER P O 1
ATOM 6268 N N . PRO M 4 4 ? 8.196 -8.052 55.575 1.00 28.32 5 PRO P N 1
ATOM 6269 C CA . PRO M 4 4 ? 8.128 -7.249 54.344 1.00 28.07 5 PRO P CA 1
ATOM 6270 C C . PRO M 4 4 ? 7.728 -8.076 53.121 1.00 27.35 5 PRO P C 1
ATOM 6271 O O . PRO M 4 4 ? 7.129 -7.521 52.205 1.00 26.51 5 PRO P O 1
ATOM 6275 N N . GLY M 4 5 ? 8.064 -9.367 53.108 1.00 25.69 6 GLY P N 1
ATOM 6276 C CA . GLY M 4 5 ? 7.627 -10.282 52.065 1.00 26.39 6 GLY P CA 1
ATOM 6277 C C . GLY M 4 5 ? 6.106 -10.450 51.999 1.00 28.95 6 GLY P C 1
ATOM 6278 O O . GLY M 4 5 ? 5.495 -10.254 50.944 1.00 23.59 6 GLY P O 1
ATOM 6279 N N . ASP M 4 6 ? 5.494 -10.829 53.119 1.00 24.31 7 ASP P N 1
ATOM 6280 C CA . ASP M 4 6 ? 4.038 -10.943 53.199 1.00 25.83 7 ASP P CA 1
ATOM 6281 C C . ASP M 4 6 ? 3.360 -9.613 52.850 1.00 24.71 7 ASP P C 1
ATOM 6282 O O . ASP M 4 6 ? 2.391 -9.557 52.085 1.00 21.95 7 ASP P O 1
ATOM 6287 N N . SER M 4 7 ? 3.918 -8.539 53.379 1.00 22.20 8 SER P N 1
ATOM 6288 C CA . SER M 4 7 ? 3.379 -7.218 53.185 1.00 20.26 8 SER P CA 1
ATOM 6289 C C . SER M 4 7 ? 3.422 -6.769 51.706 1.00 27.65 8 SER P C 1
ATOM 6290 O O . SER M 4 7 ? 2.512 -6.076 51.228 1.00 21.41 8 SER P O 1
ATOM 6293 N N . ARG M 4 8 ? 4.452 -7.176 50.965 1.00 20.35 9 ARG P N 1
ATOM 6294 C CA . ARG M 4 8 ? 4.472 -6.868 49.539 1.00 21.37 9 ARG P CA 1
ATOM 6295 C C . ARG M 4 8 ? 3.408 -7.681 48.790 1.00 20.67 9 ARG P C 1
ATOM 6296 O O . ARG M 4 8 ? 2.732 -7.159 47.900 1.00 19.50 9 ARG P O 1
ATOM 6304 N N . ARG M 4 9 ? 3.251 -8.950 49.157 1.00 16.94 10 ARG P N 1
ATOM 6305 C CA . ARG M 4 9 ? 2.225 -9.792 48.550 1.00 22.11 10 ARG P CA 1
ATOM 6306 C C . ARG M 4 9 ? 0.820 -9.259 48.807 1.00 21.05 10 ARG P C 1
ATOM 6307 O O . ARG M 4 9 ? -0.007 -9.226 47.908 1.00 20.47 10 ARG P O 1
ATOM 6315 N N . LEU M 4 10 ? 0.561 -8.841 50.039 1.00 20.43 11 LEU P N 1
ATOM 6316 C CA . LEU M 4 10 ? -0.709 -8.208 50.371 1.00 22.38 11 LEU P CA 1
ATOM 6317 C C . LEU M 4 10 ? -0.944 -6.959 49.513 1.00 17.97 11 LEU P C 1
ATOM 6318 O O . LEU M 4 10 ? -2.033 -6.770 48.975 1.00 19.11 11 LEU P O 1
ATOM 6323 N N . SER M 4 11 ? 0.067 -6.111 49.374 1.00 19.13 12 SER P N 1
ATOM 6324 C CA . SER M 4 11 ? -0.094 -4.895 48.581 1.00 17.41 12 SER P CA 1
ATOM 6325 C C . SER M 4 11 ? -0.461 -5.201 47.132 1.00 20.18 12 SER P C 1
ATOM 6326 O O . SER M 4 11 ? -1.311 -4.514 46.556 1.00 19.39 12 SER P O 1
ATOM 6329 N N . ILE M 4 12 ? 0.193 -6.212 46.550 1.00 19.35 13 ILE P N 1
ATOM 6330 C CA . ILE M 4 12 ? -0.067 -6.624 45.169 1.00 20.55 13 ILE P CA 1
ATOM 6331 C C . ILE M 4 12 ? -1.485 -7.205 45.050 1.00 21.07 13 ILE P C 1
ATOM 6332 O O . ILE M 4 12 ? -2.224 -6.914 44.103 1.00 17.99 13 ILE P O 1
ATOM 6337 N N . GLN M 4 13 ? -1.849 -8.035 46.018 1.00 17.43 14 GLN P N 1
ATOM 6338 C CA . GLN M 4 13 ? -3.193 -8.596 46.077 1.00 23.59 14 GLN P CA 1
ATOM 6339 C C . GLN M 4 13 ? -4.286 -7.515 46.079 1.00 19.50 14 GLN P C 1
ATOM 6340 O O . GLN M 4 13 ? -5.311 -7.660 45.400 1.00 19.18 14 GLN P O 1
ATOM 6346 N N . ARG M 4 14 ? -4.049 -6.420 46.800 1.00 15.81 15 ARG P N 1
ATOM 6347 C CA . ARG M 4 14 ? -5.017 -5.307 46.871 1.00 20.88 15 ARG P CA 1
ATOM 6348 C C . ARG M 4 14 ? -5.093 -4.495 45.564 1.00 24.28 15 ARG P C 1
ATOM 6349 O O . ARG M 4 14 ? -6.168 -4.086 45.118 1.00 19.77 15 ARG P O 1
ATOM 6357 N N . CYS M 4 15 ? -3.943 -4.250 44.957 1.00 19.30 16 CYS P N 1
ATOM 6358 C CA . CYS M 4 15 ? -3.928 -3.628 43.651 1.00 21.77 16 CYS P CA 1
ATOM 6359 C C . CYS M 4 15 ? -4.715 -4.468 42.647 1.00 23.02 16 CYS P C 1
ATOM 6360 O O . CYS M 4 15 ? -5.509 -3.921 41.891 1.00 23.82 16 CYS P O 1
ATOM 6363 N N . ILE M 4 16 ? -4.513 -5.787 42.677 1.00 21.73 17 ILE P N 1
ATOM 6364 C CA . ILE M 4 16 ? -5.236 -6.711 41.810 1.00 21.78 17 ILE P CA 1
ATOM 6365 C C . ILE M 4 16 ? -6.744 -6.563 42.011 1.00 23.04 17 ILE P C 1
ATOM 6366 O O . ILE M 4 16 ? -7.469 -6.331 41.046 1.00 22.28 17 ILE P O 1
ATOM 6371 N N . GLN M 4 17 ? -7.201 -6.718 43.256 1.00 23.46 18 GLN P N 1
ATOM 6372 C CA . GLN M 4 17 ? -8.603 -6.517 43.618 1.00 23.27 18 GLN P CA 1
ATOM 6373 C C . GLN M 4 17 ? -9.119 -5.263 42.951 1.00 24.04 18 GLN P C 1
ATOM 6374 O O . GLN M 4 17 ? -10.166 -5.260 42.330 1.00 24.41 18 GLN P O 1
ATOM 6380 N N . SER M 4 18 ? -8.369 -4.184 43.093 1.00 23.00 19 SER P N 1
ATOM 6381 C CA . SER M 4 18 ? -8.795 -2.900 42.562 1.00 25.07 19 SER P CA 1
ATOM 6382 C C . SER M 4 18 ? -8.950 -2.947 41.041 1.00 26.42 19 SER P C 1
ATOM 6383 O O . SER M 4 18 ? -9.905 -2.399 40.489 1.00 27.31 19 SER P O 1
ATOM 6386 N N . LEU M 4 19 ? -8.014 -3.612 40.367 1.00 28.02 20 LEU P N 1
ATOM 6387 C CA . LEU M 4 19 ? -8.050 -3.725 38.913 1.00 25.15 20 LEU P CA 1
ATOM 6388 C C . LEU M 4 19 ? -9.199 -4.617 38.429 1.00 24.12 20 LEU P C 1
ATOM 6389 O O . LEU M 4 19 ? -9.907 -4.259 37.493 1.00 24.80 20 LEU P O 1
ATOM 6394 N N . VAL M 4 20 ? -9.398 -5.769 39.057 1.00 24.00 21 VAL P N 1
ATOM 6395 C CA . VAL M 4 20 ? -10.503 -6.620 38.644 1.00 27.63 21 VAL P CA 1
ATOM 6396 C C . VAL M 4 20 ? -11.875 -5.928 38.832 1.00 33.17 21 VAL P C 1
ATOM 6397 O O . VAL M 4 20 ? -12.781 -6.132 38.026 1.00 34.72 21 VAL P O 1
ATOM 6401 N N . HIS M 4 21 ? -12.027 -5.099 39.867 1.00 28.19 22 HIS P N 1
ATOM 6402 C CA . HIS M 4 21 ? -13.266 -4.321 40.006 1.00 30.25 22 HIS P CA 1
ATOM 6403 C C . HIS M 4 21 ? -13.448 -3.308 38.871 1.00 26.45 22 HIS P C 1
ATOM 6404 O O . HIS M 4 21 ? -14.478 -3.289 38.213 1.00 29.51 22 HIS P O 1
ATOM 6411 N N . ALA M 4 22 ? -12.455 -2.453 38.663 1.00 23.32 23 ALA P N 1
ATOM 6412 C CA . ALA M 4 22 ? -12.551 -1.434 37.619 1.00 31.33 23 ALA P CA 1
ATOM 6413 C C . ALA M 4 22 ? -12.768 -2.019 36.217 1.00 27.74 23 ALA P C 1
ATOM 6414 O O . ALA M 4 22 ? -13.234 -1.335 35.322 1.00 32.76 23 ALA P O 1
ATOM 6416 N N . CYS M 4 23 ? -12.433 -3.292 36.048 1.00 32.10 24 CYS P N 1
ATOM 6417 C CA . CYS M 4 23 ? -12.622 -3.992 34.785 1.00 33.93 24 CYS P CA 1
ATOM 6418 C C . CYS M 4 23 ? -14.055 -4.418 34.526 1.00 34.12 24 CYS P C 1
ATOM 6419 O O . CYS M 4 23 ? -14.462 -4.571 33.378 1.00 40.36 24 CYS P O 1
ATOM 6422 N N . GLN M 4 24 ? -14.811 -4.623 35.594 1.00 35.83 25 GLN P N 1
ATOM 6423 C CA . GLN M 4 24 ? -16.181 -5.094 35.473 1.00 41.82 25 GLN P CA 1
ATOM 6424 C C . GLN M 4 24 ? -17.208 -4.063 35.932 1.00 37.65 25 GLN P C 1
ATOM 6425 O O . GLN M 4 24 ? -18.385 -4.367 36.037 1.00 38.87 25 GLN P O 1
ATOM 6431 N N . CYS M 4 25 ? -16.766 -2.844 36.209 1.00 37.69 26 CYS P N 1
ATOM 6432 C CA . CYS M 4 25 ? -17.664 -1.858 36.795 1.00 40.01 26 CYS P CA 1
ATOM 6433 C C . CYS M 4 25 ? -18.377 -1.023 35.739 1.00 39.54 26 CYS P C 1
ATOM 6434 O O . CYS M 4 25 ? -17.735 -0.267 35.004 1.00 37.82 26 CYS P O 1
ATOM 6437 N N . ARG M 4 26 ? -19.702 -1.154 35.678 1.00 42.20 27 ARG P N 1
ATOM 6438 C CA . ARG M 4 26 ? -20.513 -0.417 34.700 1.00 44.01 27 ARG P CA 1
ATOM 6439 C C . ARG M 4 26 ? -21.203 0.781 35.339 1.00 46.79 27 ARG P C 1
ATOM 6440 O O . ARG M 4 26 ? -21.787 1.630 34.654 1.00 49.74 27 ARG P O 1
ATOM 6448 N N . ASN M 4 27 ? -21.129 0.841 36.661 1.00 42.66 28 ASN P N 1
ATOM 6449 C CA . ASN M 4 27 ? -21.686 1.949 37.403 1.00 41.24 28 ASN P CA 1
ATOM 6450 C C . ASN M 4 27 ? -20.838 3.207 37.232 1.00 43.46 28 ASN P C 1
ATOM 6451 O O . ASN M 4 27 ? -19.782 3.357 37.856 1.00 41.37 28 ASN P O 1
ATOM 6456 N N . ALA M 4 28 ? -21.310 4.115 36.385 1.00 45.04 29 ALA P N 1
ATOM 6457 C CA . ALA M 4 28 ? -20.607 5.368 36.126 1.00 45.56 29 ALA P CA 1
ATOM 6458 C C . ALA M 4 28 ? -20.477 6.252 37.375 1.00 46.08 29 ALA P C 1
ATOM 6459 O O . ALA M 4 28 ? -19.592 7.107 37.444 1.00 44.27 29 ALA P O 1
ATOM 6461 N N . ASN M 4 29 ? -21.363 6.052 38.352 1.00 41.88 30 ASN P N 1
ATOM 6462 C CA . ASN M 4 29 ? -21.291 6.795 39.612 1.00 44.41 30 ASN P CA 1
ATOM 6463 C C . ASN M 4 29 ? -20.772 5.968 40.788 1.00 41.34 30 ASN P C 1
ATOM 6464 O O . ASN M 4 29 ? -21.300 6.052 41.908 1.00 35.68 30 ASN P O 1
ATOM 6469 N N . CYS M 4 30 ? -19.734 5.178 40.527 1.00 35.69 31 CYS P N 1
ATOM 6470 C CA . CYS M 4 30 ? -19.134 4.338 41.555 1.00 36.89 31 CYS P CA 1
ATOM 6471 C C . CYS M 4 30 ? -18.495 5.212 42.629 1.00 33.41 31 CYS P C 1
ATOM 6472 O O . CYS M 4 30 ? -17.924 6.257 42.325 1.00 36.41 31 CYS P O 1
ATOM 6475 N N . SER M 4 31 ? -18.588 4.787 43.882 1.00 28.84 32 SER P N 1
ATOM 6476 C CA . SER M 4 31 ? -18.020 5.568 44.972 1.00 32.21 32 SER P CA 1
ATOM 6477 C C . SER M 4 31 ? -16.691 5.016 45.489 1.00 31.84 32 SER P C 1
ATOM 6478 O O . SER M 4 31 ? -16.164 5.493 46.475 1.00 30.65 32 SER P O 1
ATOM 6481 N N . LEU M 4 32 ? -16.148 4.011 44.823 1.00 31.39 33 LEU P N 1
ATOM 6482 C CA . LEU M 4 32 ? -14.886 3.434 45.261 1.00 31.81 33 LEU P CA 1
ATOM 6483 C C . LEU M 4 32 ? -13.706 4.327 44.850 1.00 29.94 33 LEU P C 1
ATOM 6484 O O . LEU M 4 32 ? -13.485 4.565 43.676 1.00 23.45 33 LEU P O 1
ATOM 6489 N N . PRO M 4 33 ? -12.940 4.823 45.836 1.00 27.69 34 PRO P N 1
ATOM 6490 C CA . PRO M 4 33 ? -11.887 5.813 45.587 1.00 28.32 34 PRO P CA 1
ATOM 6491 C C . PRO M 4 33 ? -10.988 5.495 44.393 1.00 31.87 34 PRO P C 1
ATOM 6492 O O . PRO M 4 33 ? -10.673 6.410 43.640 1.00 36.26 34 PRO P O 1
ATOM 6496 N N . SER M 4 34 ? -10.576 4.246 44.207 1.00 26.52 35 SER P N 1
ATOM 6497 C CA . SER M 4 34 ? -9.646 3.964 43.115 1.00 29.83 35 SER P CA 1
ATOM 6498 C C . SER M 4 34 ? -10.314 3.683 41.753 1.00 30.99 35 SER P C 1
ATOM 6499 O O . SER M 4 34 ? -9.634 3.628 40.733 1.00 26.83 35 SER P O 1
ATOM 6502 N N . CYS M 4 35 ? -11.634 3.521 41.743 1.00 26.38 36 CYS P N 1
ATOM 6503 C CA . CYS M 4 35 ? -12.337 3.070 40.541 1.00 31.46 36 CYS P CA 1
ATOM 6504 C C . CYS M 4 35 ? -12.099 3.967 39.336 1.00 32.54 36 CYS P C 1
ATOM 6505 O O . CYS M 4 35 ? -11.679 3.494 38.274 1.00 33.84 36 CYS P O 1
ATOM 6508 N N . GLN M 4 36 ? -12.351 5.259 39.507 1.00 30.01 37 GLN P N 1
ATOM 6509 C CA . GLN M 4 36 ? -12.213 6.200 38.406 1.00 38.97 37 GLN P CA 1
ATOM 6510 C C . GLN M 4 36 ? -10.816 6.217 37.775 1.00 41.31 37 GLN P C 1
ATOM 6511 O O . GLN M 4 36 ? -10.693 6.157 36.551 1.00 41.52 37 GLN P O 1
ATOM 6517 N N . LYS M 4 37 ? -9.772 6.328 38.593 1.00 35.62 38 LYS P N 1
ATOM 6518 C CA . LYS M 4 37 ? -8.414 6.353 38.059 1.00 37.87 38 LYS P CA 1
ATOM 6519 C C . LYS M 4 37 ? -8.133 5.043 37.316 1.00 38.81 38 LYS P C 1
ATOM 6520 O O . LYS M 4 37 ? -7.552 5.029 36.229 1.00 35.18 38 LYS P O 1
ATOM 6526 N N . MET M 4 38 ? -8.577 3.941 37.902 1.00 34.07 39 MET P N 1
ATOM 6527 C CA . MET M 4 38 ? -8.314 2.638 37.331 1.00 32.18 39 MET P CA 1
ATOM 6528 C C . MET M 4 38 ? -9.074 2.434 36.021 1.00 36.40 39 MET P C 1
ATOM 6529 O O . MET M 4 38 ? -8.495 1.951 35.059 1.00 37.05 39 MET P O 1
ATOM 6534 N N . LYS M 4 39 ? -10.352 2.811 35.968 1.00 33.01 40 LYS P N 1
ATOM 6535 C CA . LYS M 4 39 ? -11.097 2.715 34.709 1.00 37.15 40 LYS P CA 1
ATOM 6536 C C . LYS M 4 39 ? -10.479 3.559 33.598 1.00 43.64 40 LYS P C 1
ATOM 6537 O O . LYS M 4 39 ? -10.546 3.188 32.424 1.00 47.51 40 LYS P O 1
ATOM 6543 N N . ARG M 4 40 ? -9.879 4.686 33.974 1.00 41.87 41 ARG P N 1
ATOM 6544 C CA . ARG M 4 40 ? -9.141 5.530 33.033 1.00 45.00 41 ARG P CA 1
ATOM 6545 C C . ARG M 4 40 ? -7.919 4.799 32.480 1.00 46.90 41 ARG P C 1
ATOM 6546 O O . ARG M 4 40 ? -7.647 4.847 31.283 1.00 51.40 41 ARG P O 1
ATOM 6554 N N . VAL M 4 41 ? -7.177 4.126 33.353 1.00 43.39 42 VAL P N 1
ATOM 6555 C CA . VAL M 4 41 ? -6.010 3.376 32.909 1.00 46.95 42 VAL P CA 1
ATOM 6556 C C . VAL M 4 41 ? -6.435 2.238 31.982 1.00 52.00 42 VAL P C 1
ATOM 6557 O O . VAL M 4 41 ? -5.858 2.040 30.911 1.00 53.39 42 VAL P O 1
ATOM 6561 N N . VAL M 4 42 ? -7.455 1.495 32.394 1.00 47.23 43 VAL P N 1
ATOM 6562 C CA . VAL M 4 42 ? -7.938 0.379 31.599 1.00 48.65 43 VAL P CA 1
ATOM 6563 C C . VAL M 4 42 ? -8.300 0.845 30.197 1.00 55.50 43 VAL P C 1
ATOM 6564 O O . VAL M 4 42 ? -8.013 0.162 29.206 1.00 52.08 43 VAL P O 1
ATOM 6568 N N . GLN M 4 43 ? -8.910 2.025 30.126 1.00 52.97 44 GLN P N 1
ATOM 6569 C CA . GLN M 4 43 ? -9.352 2.588 28.862 1.00 59.50 44 GLN P CA 1
ATOM 6570 C C . GLN M 4 43 ? -8.168 2.950 27.967 1.00 66.17 44 GLN P C 1
ATOM 6571 O O . GLN M 4 43 ? -8.324 3.623 26.951 1.00 73.44 44 GLN P O 1
ATOM 6577 N N . HIS M 4 44 ? -6.981 2.497 28.353 1.00 69.91 45 HIS P N 1
ATOM 6578 C CA . HIS M 4 44 ? -5.804 2.628 27.513 1.00 70.17 45 HIS P CA 1
ATOM 6579 C C . HIS M 4 44 ? -5.780 1.549 26.459 1.00 76.92 45 HIS P C 1
ATOM 6580 O O . HIS M 4 44 ? -4.721 1.229 25.917 1.00 80.08 45 HIS P O 1
ATOM 6587 N N . THR M 4 45 ? -6.949 0.978 26.185 1.00 77.07 46 THR P N 1
ATOM 6588 C CA . THR M 4 45 ? -7.103 0.056 25.067 1.00 81.90 46 THR P CA 1
ATOM 6589 C C . THR M 4 45 ? -6.951 0.813 23.747 1.00 85.84 46 THR P C 1
ATOM 6590 O O . THR M 4 45 ? -7.257 0.280 22.680 1.00 84.62 46 THR P O 1
ATOM 6594 N N . LYS M 4 46 ? -6.472 2.055 23.833 1.00 89.06 47 LYS P N 1
ATOM 6595 C CA . LYS M 4 46 ? -6.171 2.860 22.649 1.00 95.23 47 LYS P CA 1
ATOM 6596 C C . LYS M 4 46 ? -4.932 2.343 21.902 1.00 98.38 47 LYS P C 1
ATOM 6597 O O . LYS M 4 46 ? -4.625 2.802 20.800 1.00 96.70 47 LYS P O 1
ATOM 6603 N N . GLY M 4 47 ? -4.226 1.391 22.510 1.00 99.19 48 GLY P N 1
ATOM 6604 C CA . GLY M 4 47 ? -3.121 0.707 21.856 1.00 97.80 48 GLY P CA 1
ATOM 6605 C C . GLY M 4 47 ? -1.793 1.439 21.905 1.00 99.83 48 GLY P C 1
ATOM 6606 O O . GLY M 4 47 ? -0.748 0.836 22.168 1.00 97.41 48 GLY P O 1
ATOM 6607 N N . CYS M 4 48 ? -1.833 2.739 21.631 1.00 102.90 49 CYS P N 1
ATOM 6608 C CA . CYS M 4 48 ? -0.646 3.578 21.711 1.00 104.43 49 CYS P CA 1
ATOM 6609 C C . CYS M 4 48 ? 0.457 3.081 20.782 1.00 96.64 49 CYS P C 1
ATOM 6610 O O . CYS M 4 48 ? 1.183 3.876 20.189 1.00 92.58 49 CYS P O 1
ATOM 6613 N N . CYS M 4 56 ? 1.405 8.823 27.284 1.00 115.81 57 CYS P N 1
ATOM 6614 C CA . CYS M 4 56 ? 0.280 8.270 28.031 1.00 112.34 57 CYS P CA 1
ATOM 6615 C C . CYS M 4 56 ? 0.760 7.344 29.154 1.00 108.75 57 CYS P C 1
ATOM 6616 O O . CYS M 4 56 ? 1.784 6.671 29.006 1.00 105.06 57 CYS P O 1
ATOM 6619 N N . PRO M 4 57 ? 0.024 7.315 30.285 1.00 109.64 58 PRO P N 1
ATOM 6620 C CA . PRO M 4 57 ? 0.309 6.414 31.414 1.00 102.64 58 PRO P CA 1
ATOM 6621 C C . PRO M 4 57 ? 0.634 4.978 30.983 1.00 89.86 58 PRO P C 1
ATOM 6622 O O . PRO M 4 57 ? -0.242 4.234 30.544 1.00 86.48 58 PRO P O 1
ATOM 6626 N N . ILE M 4 58 ? 1.903 4.611 31.130 1.00 87.94 59 ILE P N 1
ATOM 6627 C CA . ILE M 4 58 ? 2.439 3.345 30.637 1.00 77.22 59 ILE P CA 1
ATOM 6628 C C . ILE M 4 58 ? 1.503 2.141 30.825 1.00 71.58 59 ILE P C 1
ATOM 6629 O O . ILE M 4 58 ? 0.971 1.909 31.914 1.00 63.85 59 ILE P O 1
ATOM 6634 N N . CYS M 4 59 ? 1.294 1.392 29.743 1.00 72.38 60 CYS P N 1
ATOM 6635 C CA . CYS M 4 59 ? 0.463 0.192 29.787 1.00 66.89 60 CYS P CA 1
ATOM 6636 C C . CYS M 4 59 ? 1.254 -0.933 30.442 1.00 57.94 60 CYS P C 1
ATOM 6637 O O . CYS M 4 59 ? 0.718 -2.004 30.738 1.00 54.26 60 CYS P O 1
ATOM 6640 N N . LYS M 4 60 ? 2.540 -0.682 30.653 1.00 55.92 61 LYS P N 1
ATOM 6641 C CA . LYS M 4 60 ? 3.441 -1.687 31.200 1.00 56.70 61 LYS P CA 1
ATOM 6642 C C . LYS M 4 60 ? 3.154 -1.912 32.684 1.00 53.17 61 LYS P C 1
ATOM 6643 O O . LYS M 4 60 ? 3.284 -3.028 33.198 1.00 49.23 61 LYS P O 1
ATOM 6649 N N . GLN M 4 61 ? 2.753 -0.841 33.363 1.00 55.24 62 GLN P N 1
ATOM 6650 C CA . GLN M 4 61 ? 2.362 -0.913 34.764 1.00 53.58 62 GLN P CA 1
ATOM 6651 C C . GLN M 4 61 ? 1.178 -1.852 34.887 1.00 49.86 62 GLN P C 1
ATOM 6652 O O . GLN M 4 61 ? 1.123 -2.694 35.781 1.00 44.07 62 GLN P O 1
ATOM 6658 N N . LEU M 4 62 ? 0.232 -1.691 33.967 1.00 47.47 63 LEU P N 1
ATOM 6659 C CA . LEU M 4 62 ? -1.032 -2.408 34.021 1.00 47.50 63 LEU P CA 1
ATOM 6660 C C . LEU M 4 62 ? -0.816 -3.894 33.762 1.00 44.87 63 LEU P C 1
ATOM 6661 O O . LEU M 4 62 ? -1.347 -4.745 34.490 1.00 38.19 63 LEU P O 1
ATOM 6666 N N . ILE M 4 63 ? -0.030 -4.196 32.729 1.00 47.71 64 ILE P N 1
ATOM 6667 C CA . ILE M 4 63 ? 0.302 -5.575 32.384 1.00 39.80 64 ILE P CA 1
ATOM 6668 C C . ILE M 4 63 ? 1.090 -6.247 33.503 1.00 42.33 64 ILE P C 1
ATOM 6669 O O . ILE M 4 63 ? 0.998 -7.457 33.694 1.00 44.96 64 ILE P O 1
ATOM 6674 N N . ALA M 4 64 ? 1.860 -5.457 34.243 1.00 44.72 65 ALA P N 1
ATOM 6675 C CA . ALA M 4 64 ? 2.482 -5.938 35.472 1.00 44.23 65 ALA P CA 1
ATOM 6676 C C . ALA M 4 64 ? 1.428 -6.552 36.409 1.00 42.92 65 ALA P C 1
ATOM 6677 O O . ALA M 4 64 ? 1.507 -7.733 36.756 1.00 39.74 65 ALA P O 1
ATOM 6679 N N . LEU M 4 65 ? 0.440 -5.756 36.812 1.00 36.84 66 LEU P N 1
ATOM 6680 C CA . LEU M 4 65 ? -0.622 -6.266 37.682 1.00 37.95 66 LEU P CA 1
ATOM 6681 C C . LEU M 4 65 ? -1.339 -7.469 37.075 1.00 37.68 66 LEU P C 1
ATOM 6682 O O . LEU M 4 65 ? -1.531 -8.487 37.742 1.00 33.34 66 LEU P O 1
ATOM 6687 N N . CYS M 4 66 ? -1.728 -7.353 35.808 1.00 35.15 67 CYS P N 1
ATOM 6688 C CA . CYS M 4 66 ? -2.404 -8.461 35.126 1.00 38.09 67 CYS P CA 1
ATOM 6689 C C . CYS M 4 66 ? -1.604 -9.750 35.195 1.00 36.22 67 CYS P C 1
ATOM 6690 O O . CYS M 4 66 ? -2.157 -10.825 35.412 1.00 33.98 67 CYS P O 1
ATOM 6693 N N . CYS M 4 67 ? -0.298 -9.640 34.992 1.00 35.45 68 CYS P N 1
ATOM 6694 C CA . CYS M 4 67 ? 0.559 -10.807 35.109 1.00 40.48 68 CYS P CA 1
ATOM 6695 C C . CYS M 4 67 ? 0.382 -11.461 36.472 1.00 35.68 68 CYS P C 1
ATOM 6696 O O . CYS M 4 67 ? 0.066 -12.645 36.540 1.00 40.65 68 CYS P O 1
ATOM 6699 N N . TYR M 4 68 ? 0.560 -10.696 37.552 1.00 38.06 69 TYR P N 1
ATOM 6700 C CA . TYR M 4 68 ? 0.333 -11.240 38.900 1.00 39.28 69 TYR P CA 1
ATOM 6701 C C . TYR M 4 68 ? -1.049 -11.886 38.969 1.00 35.40 69 TYR P C 1
ATOM 6702 O O . TYR M 4 68 ? -1.206 -13.003 39.457 1.00 37.71 69 TYR P O 1
ATOM 6711 N N . HIS M 4 69 ? -2.050 -11.187 38.450 1.00 33.18 70 HIS P N 1
ATOM 6712 C CA . HIS M 4 69 ? -3.400 -11.738 38.392 1.00 38.35 70 HIS P CA 1
ATOM 6713 C C . HIS M 4 69 ? -3.493 -13.028 37.576 1.00 39.90 70 HIS P C 1
ATOM 6714 O O . HIS M 4 69 ? -4.040 -14.031 38.039 1.00 46.44 70 HIS P O 1
ATOM 6721 N N . ALA M 4 70 ? -2.966 -12.991 36.357 1.00 42.18 71 ALA P N 1
ATOM 6722 C CA . ALA M 4 70 ? -3.143 -14.079 35.394 1.00 42.87 71 ALA P CA 1
ATOM 6723 C C . ALA M 4 70 ? -2.686 -15.426 35.929 1.00 45.34 71 ALA P C 1
ATOM 6724 O O . ALA M 4 70 ? -3.149 -16.472 35.482 1.00 51.65 71 ALA P O 1
ATOM 6726 N N . LYS M 4 71 ? -1.775 -15.393 36.892 1.00 49.91 72 LYS P N 1
ATOM 6727 C CA . LYS M 4 71 ? -1.276 -16.612 37.511 1.00 53.96 72 LYS P CA 1
ATOM 6728 C C . LYS M 4 71 ? -2.414 -17.517 37.950 1.00 56.39 72 LYS P C 1
ATOM 6729 O O . LYS M 4 71 ? -2.218 -18.716 38.147 1.00 61.78 72 LYS P O 1
ATOM 6735 N N . HIS M 4 72 ? -3.607 -16.954 38.115 1.00 59.38 73 HIS P N 1
ATOM 6736 C CA . HIS M 4 72 ? -4.696 -17.739 38.688 1.00 62.89 73 HIS P CA 1
ATOM 6737 C C . HIS M 4 72 ? -6.108 -17.432 38.189 1.00 63.11 73 HIS P C 1
ATOM 6738 O O . HIS M 4 72 ? -7.032 -18.168 38.519 1.00 68.33 73 HIS P O 1
ATOM 6745 N N . CYS M 4 73 ? -6.300 -16.367 37.413 1.00 60.39 74 CYS P N 1
ATOM 6746 C CA . CYS M 4 73 ? -7.642 -16.123 36.887 1.00 62.15 74 CYS P CA 1
ATOM 6747 C C . CYS M 4 73 ? -8.007 -17.258 35.947 1.00 68.36 74 CYS P C 1
ATOM 6748 O O . CYS M 4 73 ? -7.319 -17.507 34.961 1.00 67.99 74 CYS P O 1
ATOM 6751 N N . GLN M 4 74 ? -9.075 -17.971 36.295 1.00 72.57 75 GLN P N 1
ATOM 6752 C CA . GLN M 4 74 ? -9.400 -19.242 35.650 1.00 77.01 75 GLN P CA 1
ATOM 6753 C C . GLN M 4 74 ? -10.523 -19.172 34.615 1.00 81.37 75 GLN P C 1
ATOM 6754 O O . GLN M 4 74 ? -10.516 -19.934 33.644 1.00 81.58 75 GLN P O 1
ATOM 6760 N N . GLU M 4 75 ? -11.488 -18.278 34.819 1.00 80.10 76 GLU P N 1
ATOM 6761 C CA . GLU M 4 75 ? -12.578 -18.140 33.858 1.00 83.87 76 GLU P CA 1
ATOM 6762 C C . GLU M 4 75 ? -12.016 -17.869 32.466 1.00 81.73 76 GLU P C 1
ATOM 6763 O O . GLU M 4 75 ? -11.181 -16.980 32.278 1.00 76.96 76 GLU P O 1
ATOM 6769 N N . ASN M 4 76 ? -12.474 -18.652 31.496 1.00 82.17 77 ASN P N 1
ATOM 6770 C CA . ASN M 4 76 ? -12.008 -18.529 30.122 1.00 81.22 77 ASN P CA 1
ATOM 6771 C C . ASN M 4 76 ? -12.295 -17.139 29.552 1.00 77.71 77 ASN P C 1
ATOM 6772 O O . ASN M 4 76 ? -11.853 -16.803 28.452 1.00 73.76 77 ASN P O 1
ATOM 6777 N N . LYS M 4 77 ? -13.028 -16.333 30.319 1.00 76.34 78 LYS P N 1
ATOM 6778 C CA . LYS M 4 77 ? -13.455 -15.011 29.871 1.00 74.62 78 LYS P CA 1
ATOM 6779 C C . LYS M 4 77 ? -13.212 -13.905 30.899 1.00 72.24 78 LYS P C 1
ATOM 6780 O O . LYS M 4 77 ? -14.130 -13.154 31.222 1.00 68.32 78 LYS P O 1
ATOM 6786 N N . CYS M 4 78 ? -11.988 -13.801 31.411 1.00 67.65 79 CYS P N 1
ATOM 6787 C CA . CYS M 4 78 ? -11.639 -12.679 32.279 1.00 62.70 79 CYS P CA 1
ATOM 6788 C C . CYS M 4 78 ? -11.764 -11.392 31.468 1.00 55.94 79 CYS P C 1
ATOM 6789 O O . CYS M 4 78 ? -11.444 -11.379 30.280 1.00 48.76 79 CYS P O 1
ATOM 6792 N N . PRO M 4 79 ? -12.250 -10.312 32.101 1.00 50.32 80 PRO P N 1
ATOM 6793 C CA . PRO M 4 79 ? -12.301 -8.994 31.463 1.00 44.17 80 PRO P CA 1
ATOM 6794 C C . PRO M 4 79 ? -11.059 -8.171 31.769 1.00 44.87 80 PRO P C 1
ATOM 6795 O O . PRO M 4 79 ? -10.897 -7.065 31.253 1.00 44.77 80 PRO P O 1
ATOM 6799 N N . VAL M 4 80 ? -10.188 -8.705 32.615 1.00 49.54 81 VAL P N 1
ATOM 6800 C CA . VAL M 4 80 ? -8.979 -7.988 32.992 1.00 45.71 81 VAL P CA 1
ATOM 6801 C C . VAL M 4 80 ? -8.027 -7.855 31.815 1.00 43.08 81 VAL P C 1
ATOM 6802 O O . VAL M 4 80 ? -7.600 -8.847 31.242 1.00 44.70 81 VAL P O 1
ATOM 6806 N N . PRO M 4 81 ? -7.678 -6.620 31.461 1.00 43.69 82 PRO P N 1
ATOM 6807 C CA . PRO M 4 81 ? -6.804 -6.394 30.313 1.00 42.66 82 PRO P CA 1
ATOM 6808 C C . PRO M 4 81 ? -5.694 -7.429 30.276 1.00 47.24 82 PRO P C 1
ATOM 6809 O O . PRO M 4 81 ? -5.047 -7.652 31.293 1.00 40.89 82 PRO P O 1
ATOM 6813 N N . PHE M 4 82 ? -5.513 -8.075 29.128 1.00 44.76 83 PHE P N 1
ATOM 6814 C CA . PHE M 4 82 ? -4.356 -8.928 28.887 1.00 43.73 83 PHE P CA 1
ATOM 6815 C C . PHE M 4 82 ? -4.380 -10.291 29.567 1.00 39.71 83 PHE P C 1
ATOM 6816 O O . PHE M 4 82 ? -3.551 -11.140 29.237 1.00 40.51 83 PHE P O 1
ATOM 6824 N N . CYS M 4 83 ? -5.297 -10.512 30.507 1.00 36.95 84 CYS P N 1
ATOM 6825 C CA . CYS M 4 83 ? -5.300 -11.781 31.244 1.00 41.86 84 CYS P CA 1
ATOM 6826 C C . CYS M 4 83 ? -5.279 -12.970 30.283 1.00 46.49 84 CYS P C 1
ATOM 6827 O O . CYS M 4 83 ? -4.386 -13.823 30.358 1.00 39.73 84 CYS P O 1
ATOM 6830 N N . LEU M 4 84 ? -6.254 -13.020 29.378 1.00 47.43 85 LEU P N 1
ATOM 6831 C CA . LEU M 4 84 ? -6.358 -14.133 28.430 1.00 47.91 85 LEU P CA 1
ATOM 6832 C C . LEU M 4 84 ? -5.088 -14.270 27.595 1.00 39.36 85 LEU P C 1
ATOM 6833 O O . LEU M 4 84 ? -4.641 -15.376 27.287 1.00 40.58 85 LEU P O 1
ATOM 6838 N N . ASN M 4 85 ? -4.511 -13.131 27.244 1.00 35.16 86 ASN P N 1
ATOM 6839 C CA . ASN M 4 85 ? -3.289 -13.090 26.463 1.00 37.07 86 ASN P CA 1
ATOM 6840 C C . ASN M 4 85 ? -2.067 -13.611 27.239 1.00 39.93 86 ASN P C 1
ATOM 6841 O O . ASN M 4 85 ? -1.191 -14.300 26.691 1.00 34.15 86 ASN P O 1
ATOM 6846 N N . ILE M 4 86 ? -2.025 -13.284 28.526 1.00 40.10 87 ILE P N 1
ATOM 6847 C CA . ILE M 4 86 ? -0.921 -13.673 29.387 1.00 35.86 87 ILE P CA 1
ATOM 6848 C C . ILE M 4 86 ? -1.010 -15.159 29.701 1.00 30.34 87 ILE P C 1
ATOM 6849 O O . ILE M 4 86 ? 0.007 -15.865 29.755 1.00 29.02 87 ILE P O 1
ATOM 6854 N N . LYS M 4 87 ? -2.233 -15.637 29.884 1.00 32.66 88 LYS P N 1
ATOM 6855 C CA . LYS M 4 87 ? -2.465 -17.047 30.149 1.00 36.87 88 LYS P CA 1
ATOM 6856 C C . LYS M 4 87 ? -1.971 -17.872 28.965 1.00 35.49 88 LYS P C 1
ATOM 6857 O O . LYS M 4 87 ? -1.433 -18.957 29.148 1.00 35.98 88 LYS P O 1
ATOM 6863 N N . GLN M 4 88 ? -2.153 -17.344 27.755 1.00 38.01 89 GLN P N 1
ATOM 6864 C CA . GLN M 4 88 ? -1.709 -18.025 26.533 1.00 40.43 89 GLN P CA 1
ATOM 6865 C C . GLN M 4 88 ? -0.183 -18.052 26.441 1.00 33.10 89 GLN P C 1
ATOM 6866 O O . GLN M 4 88 ? 0.405 -19.068 26.077 1.00 31.76 89 GLN P O 1
ATOM 6872 N N . LYS M 4 89 ? 0.445 -16.933 26.772 1.00 29.86 90 LYS P N 1
ATOM 6873 C CA . LYS M 4 89 ? 1.900 -16.845 26.737 1.00 32.78 90 LYS P CA 1
ATOM 6874 C C . LYS M 4 89 ? 2.558 -17.732 27.786 1.00 28.99 90 LYS P C 1
ATOM 6875 O O . LYS M 4 89 ? 3.648 -18.248 27.556 1.00 27.93 90 LYS P O 1
ATOM 6881 N N . LEU M 4 90 ? 1.890 -17.912 28.924 1.00 27.86 91 LEU P N 1
ATOM 6882 C CA . LEU M 4 90 ? 2.348 -18.836 29.961 1.00 28.39 91 LEU P CA 1
ATOM 6883 C C . LEU M 4 90 ? 2.292 -20.305 29.498 1.00 30.90 91 LEU P C 1
ATOM 6884 O O . LEU M 4 90 ? 3.133 -21.109 29.881 1.00 26.61 91 LEU P O 1
ATOM 6889 N N . ARG M 4 91 ? 1.292 -20.654 28.689 1.00 28.03 92 ARG P N 1
ATOM 6890 C CA . ARG M 4 91 ? 1.223 -21.993 28.108 1.00 29.86 92 ARG P CA 1
ATOM 6891 C C . ARG M 4 91 ? 2.326 -22.153 27.061 1.00 28.44 92 ARG P C 1
ATOM 6892 O O . ARG M 4 91 ? 2.966 -23.203 26.956 1.00 23.61 92 ARG P O 1
ATOM 6900 N N . GLN M 4 92 ? 2.539 -21.092 26.295 1.00 24.92 93 GLN P N 1
ATOM 6901 C CA . GLN M 4 92 ? 3.536 -21.090 25.247 1.00 27.59 93 GLN P CA 1
ATOM 6902 C C . GLN M 4 92 ? 4.914 -21.355 25.844 1.00 26.71 93 GLN P C 1
ATOM 6903 O O . GLN M 4 92 ? 5.675 -22.191 25.339 1.00 24.01 93 GLN P O 1
ATOM 6909 N N . GLN M 4 93 ? 5.207 -20.640 26.931 1.00 26.21 94 GLN P N 1
ATOM 6910 C CA . GLN M 4 93 ? 6.445 -20.773 27.691 1.00 26.06 94 GLN P CA 1
ATOM 6911 C C . GLN M 4 93 ? 6.617 -22.181 28.228 1.00 24.79 94 GLN P C 1
ATOM 6912 O O . GLN M 4 93 ? 7.702 -22.751 28.151 1.00 24.48 94 GLN P O 1
ATOM 6918 N N . GLN M 4 94 ? 5.540 -22.746 28.759 1.00 22.83 95 GLN P N 1
ATOM 6919 C CA . GLN M 4 94 ? 5.563 -24.119 29.249 1.00 24.30 95 GLN P CA 1
ATOM 6920 C C . GLN M 4 94 ? 5.835 -25.137 28.128 1.00 26.34 95 GLN P C 1
ATOM 6921 O O . GLN M 4 94 ? 6.484 -26.175 28.339 1.00 21.75 95 GLN P O 1
ATOM 6927 N N . LEU M 4 95 ? 5.322 -24.847 26.934 1.00 21.51 96 LEU P N 1
ATOM 6928 C CA . LEU M 4 95 ? 5.601 -25.691 25.782 1.00 21.38 96 LEU P CA 1
ATOM 6929 C C . LEU M 4 95 ? 7.089 -25.569 25.459 1.00 18.64 96 LEU P C 1
ATOM 6930 O O . LEU M 4 95 ? 7.766 -26.560 25.180 1.00 17.80 96 LEU P O 1
ATOM 6935 N N . GLN M 4 96 ? 7.599 -24.346 25.513 1.00 14.93 97 GLN P N 1
ATOM 6936 C CA . GLN M 4 96 ? 8.986 -24.112 25.147 1.00 21.10 97 GLN P CA 1
ATOM 6937 C C . GLN M 4 96 ? 9.935 -24.932 26.023 1.00 22.86 97 GLN P C 1
ATOM 6938 O O . GLN M 4 96 ? 10.873 -25.549 25.521 1.00 22.49 97 GLN P O 1
ATOM 6944 N N . HIS M 4 97 ? 9.678 -24.965 27.328 1.00 23.62 98 HIS P N 1
ATOM 6945 C CA . HIS M 4 97 ? 10.508 -25.768 28.230 1.00 21.61 98 HIS P CA 1
ATOM 6946 C C . HIS M 4 97 ? 10.481 -27.221 27.836 1.00 21.40 98 HIS P C 1
ATOM 6947 O O . HIS M 4 97 ? 11.519 -27.881 27.798 1.00 22.01 98 HIS P O 1
ATOM 6954 N N . ARG M 4 98 ? 9.286 -27.722 27.541 1.00 19.15 99 ARG P N 1
ATOM 6955 C CA . ARG M 4 98 ? 9.153 -29.100 27.121 1.00 19.12 99 ARG P CA 1
ATOM 6956 C C . ARG M 4 98 ? 9.957 -29.395 25.854 1.00 20.38 99 ARG P C 1
ATOM 6957 O O . ARG M 4 98 ? 10.588 -30.443 25.753 1.00 22.90 99 ARG P O 1
ATOM 6965 N N . LEU M 4 99 ? 9.942 -28.466 24.901 1.00 19.00 100 LEU P N 1
ATOM 6966 C CA . LEU M 4 99 ? 10.661 -28.640 23.638 1.00 22.55 100 LEU P CA 1
ATOM 6967 C C . LEU M 4 99 ? 12.181 -28.646 23.847 1.00 22.92 100 LEU P C 1
ATOM 6968 O O . LEU M 4 99 ? 12.884 -29.459 23.259 1.00 25.14 100 LEU P O 1
ATOM 6973 N N . GLN M 4 100 ? 12.674 -27.737 24.683 1.00 20.12 101 GLN P N 1
ATOM 6974 C CA . GLN M 4 100 ? 14.099 -27.667 24.989 1.00 27.68 101 GLN P CA 1
ATOM 6975 C C . GLN M 4 100 ? 14.568 -28.917 25.725 1.00 27.55 101 GLN P C 1
ATOM 6976 O O . GLN M 4 100 ? 15.681 -29.406 25.509 1.00 25.57 101 GLN P O 1
ATOM 6982 N N . GLN M 4 101 ? 13.707 -29.443 26.589 1.00 26.19 102 GLN P N 1
ATOM 6983 C CA . GLN M 4 101 ? 14.039 -30.668 27.296 1.00 27.40 102 GLN P CA 1
ATOM 6984 C C . GLN M 4 101 ? 14.179 -31.833 26.326 1.00 30.82 102 GLN P C 1
ATOM 6985 O O . GLN M 4 101 ? 15.180 -32.553 26.349 1.00 28.27 102 GLN P O 1
ATOM 6991 N N . ALA M 4 102 ? 13.178 -32.020 25.469 1.00 26.30 103 ALA P N 1
ATOM 6992 C CA . ALA M 4 102 ? 13.184 -33.162 24.563 1.00 27.60 103 ALA P CA 1
ATOM 6993 C C . ALA M 4 102 ? 14.405 -33.050 23.670 1.00 27.13 103 ALA P C 1
ATOM 6994 O O . ALA M 4 102 ? 15.110 -34.037 23.416 1.00 22.93 103 ALA P O 1
ATOM 6996 N N . GLN M 4 103 ? 14.663 -31.830 23.222 1.00 24.67 104 GLN P N 1
ATOM 6997 C CA . GLN M 4 103 ? 15.786 -31.558 22.337 1.00 31.05 104 GLN P CA 1
ATOM 6998 C C . GLN M 4 103 ? 17.086 -31.894 23.057 1.00 33.50 104 GLN P C 1
ATOM 6999 O O . GLN M 4 103 ? 17.973 -32.562 22.514 1.00 33.12 104 GLN P O 1
ATOM 7005 N N . MET M 4 104 ? 17.193 -31.430 24.291 1.00 30.61 105 MET P N 1
ATOM 7006 C CA . MET M 4 104 ? 18.336 -31.789 25.108 1.00 33.38 105 MET P CA 1
ATOM 7007 C C . MET M 4 104 ? 18.525 -33.327 25.117 1.00 35.55 105 MET P C 1
ATOM 7008 O O . MET M 4 104 ? 19.605 -33.826 24.796 1.00 37.01 105 MET P O 1
ATOM 7013 N N . LEU M 4 105 ? 17.467 -34.077 25.424 1.00 29.08 106 LEU P N 1
ATOM 7014 C CA . LEU M 4 105 ? 17.565 -35.537 25.550 1.00 29.34 106 LEU P CA 1
ATOM 7015 C C . LEU M 4 105 ? 18.023 -36.224 24.271 1.00 33.73 106 LEU P C 1
ATOM 7016 O O . LEU M 4 105 ? 18.844 -37.134 24.329 1.00 34.86 106 LEU P O 1
ATOM 7021 N N . ARG M 4 106 ? 17.502 -35.790 23.125 1.00 28.89 107 ARG P N 1
ATOM 7022 C CA . ARG M 4 106 ? 17.906 -36.361 21.837 1.00 39.76 107 ARG P CA 1
ATOM 7023 C C . ARG M 4 106 ? 19.397 -36.180 21.559 1.00 40.55 107 ARG P C 1
ATOM 7024 O O . ARG M 4 106 ? 20.009 -37.001 20.877 1.00 43.08 107 ARG P O 1
ATOM 7032 N N . ARG M 4 107 ? 19.974 -35.102 22.077 1.00 39.81 108 ARG P N 1
ATOM 7033 C CA . ARG M 4 107 ? 21.393 -34.839 21.854 1.00 44.73 108 ARG P CA 1
ATOM 7034 C C . ARG M 4 107 ? 22.268 -35.591 22.847 1.00 43.45 108 ARG P C 1
ATOM 7035 O O . ARG M 4 107 ? 23.347 -36.047 22.488 1.00 51.12 108 ARG P O 1
ATOM 7043 N N . ARG M 4 108 ? 21.791 -35.737 24.080 1.00 43.15 109 ARG P N 1
ATOM 7044 C CA . ARG M 4 108 ? 22.444 -36.597 25.059 1.00 43.75 109 ARG P CA 1
ATOM 7045 C C . ARG M 4 108 ? 22.490 -38.014 24.508 1.00 48.58 109 ARG P C 1
ATOM 7046 O O . ARG M 4 108 ? 23.484 -38.722 24.666 1.00 53.74 109 ARG P O 1
ATOM 7054 N N . MET M 4 109 ? 21.411 -38.418 23.846 1.00 42.37 110 MET P N 1
ATOM 7055 C CA . MET M 4 109 ? 21.321 -39.747 23.261 1.00 43.25 110 MET P CA 1
ATOM 7056 C C . MET M 4 109 ? 22.249 -39.855 22.065 1.00 51.97 110 MET P C 1
ATOM 7057 O O . MET M 4 109 ? 22.855 -40.903 21.828 1.00 54.65 110 MET P O 1
ATOM 7062 N N . ALA M 4 110 ? 22.343 -38.763 21.311 1.00 45.49 111 ALA P N 1
ATOM 7063 C CA . ALA M 4 110 ? 23.109 -38.734 20.074 1.00 49.39 111 ALA P CA 1
ATOM 7064 C C . ALA M 4 110 ? 24.604 -38.698 20.359 1.00 52.99 111 ALA P C 1
ATOM 7065 O O . ALA M 4 110 ? 25.369 -39.503 19.817 1.00 57.93 111 ALA P O 1
ATOM 7067 N N . SER M 4 111 ? 25.019 -37.762 21.207 1.00 53.00 112 SER P N 1
ATOM 7068 C CA . SER M 4 111 ? 26.419 -37.669 21.595 1.00 57.57 112 SER P CA 1
ATOM 7069 C C . SER M 4 111 ? 26.806 -38.941 22.348 1.00 60.53 112 SER P C 1
ATOM 7070 O O . SER M 4 111 ? 27.910 -39.469 22.180 1.00 63.96 112 SER P O 1
ATOM 7073 N N . MET M 4 112 ? 25.862 -39.442 23.142 1.00 64.09 113 MET P N 1
ATOM 7074 C CA . MET M 4 112 ? 26.092 -40.570 24.041 1.00 65.67 113 MET P CA 1
ATOM 7075 C C . MET M 4 112 ? 27.289 -40.284 24.945 1.00 67.53 113 MET P C 1
ATOM 7076 O O . MET M 4 112 ? 28.297 -41.002 24.904 1.00 62.05 113 MET P O 1
#

Secondary structure (DSSP, 8-state):
--S---SS----HHHHHHHHHHHHHHHHHHHHHHHHHHT-EEEEEEE-TT--EEEEESS-HHHHHHHHHH--S---EE-HHHHHHHHHH-/--S---SS---SHHHHHHHHHHHHHHHHHHHHHHHHHTT-EEEEEEE-TT--EEEEESS-HHHHHHHHHT--S--EEE-HHHHHHHHHH-/--S---SS---SHHHHHHHHHHHHHHHHHHHHHHHHHHT-EEEEEEE-TT--EEEEESS-HHHHHHHHHH--S--EEE-HHHHHHHHHT-/--S---SS---SHHHHHHHHHHHHHHHHHHHHHHHHHHT-EEEEEEE-TT--EEEEESS-HHHHHHHHHH--S--EEE-HHHHHHHHHH-/--S---SS---SHHHHHHHHHHHHHHHHHHHHHHHHHHT-EEEEEEE-TT--EEEEESS-HHHHHHHHHT--S---EE-HHHHHHHHH--/--S---SS---SHHHHHHHHHHHHHHHHHHHHHHHHHHT-EEEEEEE-TT--EEEEESS-HHHHHHHHHH--S--EEE-HHHHHHHHHH-/---HHHHHHHHHHHHHHHHHHHHH---TT---TTHHHHHHHHT-TT-----HHHHHHHHHHHHTT--STT--STTHHHHHHHHHHHHHHHHHHHHHHHHHHHHH-

InterPro domains:
  IPR002100 Transcription factor, MADS-box [PF00319] (10-57)
  IPR002100 Transcription factor, MADS-box [PR00404] (3-23)
  IPR002100 Transcription factor, MADS-box [PR00404] (23-38)
  IPR002100 Transcription factor, MADS-box [PR00404] (38-59)
  IPR002100 Transcription factor, MADS-box [PS00350] (3-57)
  IPR002100 Transcription factor, MADS-box [PS50066] (1-61)
  IPR002100 Transcription factor, MADS-box [SM00432] (1-60)
  IPR022102 Holliday junction regulator protein family C-terminal [PF12347] (95-153)
  IPR033896 MADS MEF2-like, N-terminal [cd00265] (2-78)
  IPR036879 Transcription factor, MADS-box superfamily [G3DSA:3.40.1810.10] (13-95)
  IPR036879 Transcription factor, MADS-box superfamily [SSF55455] (2-91)

CATH classification: 3.40.1810.10